Protein AF-A0A956SQV4-F1 (afdb_monomer_lite)

Secondary structure (DSSP, 8-state):
---SSSTTTGGG-------PPPHHHHHHHHHHHHHHHHHHHS--HHHHHHHHHHHHHHHHHHHTS--HHHHHHHHHHHHHHHHHHHHHHHHHHHHH-HHHHHHHHHHHHHHHHHHHHHHHHHHHHHHHHHHHHHHTTPPTT-PPP-GGGS---SS-EEEEEEETTEEEEEEE---SPPPPTT-SEEEEE-SSEEEEEEEEEETTEEEEEEEEEEE-TTSSS----HHHHHHHTTT-EEEE-PPSEEEEESSHHHHHHHHHHHEEEEPPPHHHHHHHHHHHHHHHHHHHHHHHHHHHHHTT--HHHHHHHHHHHHHHHHHTT---TTTHHHHHHHHHHHHHHHHHHHHHHHS-----HHHHHHHHHHHHHHHHHHHHHHHHHPPPTT---HHHHHHHHHHHHHHHHHHHHHHHGGG--GGGSS----HHHHHHHHHHHHHHHHHHT--TTGGGTTS-TTTGGGGHHHHHTTSS---TTHHHHHHHHHHHHHHHHHHHHHHHHHHHHHHHHHHHHHT-SS-HHHHHHHHHHHHHHHHHT--SHHHHHHHHHTSHHHHHT--EEEEEEETTEEEEEEESS-----HHHHHHHHHT--SS-EEEEEE-SSSEEEEEEEE-SSSEEEEEEE-----

Sequence (631 aa):
MPNYDAANQEFQGGTSPRERPSAATWLAIGGLALLVGEAAFQPTAVLLGAATAAAAGSAAWVWRGGSRLRSGLTLALGVLAVVLAASTWRTWQVGFDADGTSARGVRTAVAERNRILATAVAGARQVARNALDRTGDAAPGRGPDLTDLLASGDLEQGVVVLGGDTVVAVAGAQRTAPVDPATVAAVVTTPFVRTLILTERRGNRVAQVSLLLDAASSLPAPGPALAAVAGSWQRVGWDWNDATGIVSSATAEAAVAEVERAMVAVPPSREVLAHREALLAKWLAVAGLAVVAIVVLTGGAPPVVRAVALLMPVWVIDRAGLTPPVLGTLAMRALLVAAALLLLAVVLWRRPARRNPVGLAAAGILLAMAPALAALAASRLAPPADHDSIFTWFGWQAALALGTIAYLMLASAPLRGGAEATARGRWGWIAIALAIVVGALGIVAWQPGANGHGWPTWYIPLWLLPLGALLPTTSPAARPLGVMTTASVLAALTAWGASLDQRMTLATEDLARAGAPTDSVVSGALMTLGEAIRDEGATRLPALYATWHDSPLFEIGAPTQLAVWRDSTVIEWVALDSLSASWNDLTALVTEAPRTARIETLARGVGRHQVLVLPLAGDTTVTALVGPRTR

pLDDT: mean 81.45, std 11.24, range [40.5, 97.5]

Structure (mmCIF, N/CA/C/O backbone):
data_AF-A0A956SQV4-F1
#
_entry.id   AF-A0A956SQV4-F1
#
loop_
_atom_site.group_PDB
_atom_site.id
_atom_site.type_symbol
_atom_site.label_atom_id
_atom_site.label_alt_id
_atom_site.label_comp_id
_atom_site.label_asym_id
_atom_site.label_entity_id
_atom_site.label_seq_id
_atom_site.pdbx_PDB_ins_code
_atom_site.Cartn_x
_atom_site.Cartn_y
_atom_site.Cartn_z
_atom_site.occupancy
_atom_site.B_iso_or_equiv
_atom_site.auth_seq_id
_atom_site.auth_comp_id
_atom_site.auth_asym_id
_atom_site.auth_atom_id
_atom_site.pdbx_PDB_model_num
ATOM 1 N N . MET A 1 1 ? 2.503 37.527 -68.005 1.00 47.53 1 MET A N 1
ATOM 2 C CA . MET A 1 1 ? 3.137 36.352 -67.370 1.00 47.53 1 MET A CA 1
ATOM 3 C C . MET A 1 1 ? 3.802 36.817 -66.082 1.00 47.53 1 MET A C 1
ATOM 5 O O . MET A 1 1 ? 4.840 37.459 -66.178 1.00 47.53 1 MET A O 1
ATOM 9 N N . PRO A 1 2 ? 3.173 36.633 -64.908 1.00 48.69 2 PRO A N 1
ATOM 10 C CA . PRO A 1 2 ? 3.733 37.063 -63.633 1.00 48.69 2 PRO A CA 1
ATOM 11 C C . PRO A 1 2 ? 4.627 35.982 -63.004 1.00 48.69 2 PRO A C 1
ATOM 13 O O . PRO A 1 2 ? 4.391 34.786 -63.160 1.00 48.69 2 PRO A O 1
ATOM 16 N N . ASN A 1 3 ? 5.654 36.466 -62.310 1.00 50.47 3 ASN A N 1
ATOM 17 C CA . ASN A 1 3 ? 6.755 35.767 -61.651 1.00 50.47 3 ASN A CA 1
ATOM 18 C C . ASN A 1 3 ? 6.289 34.703 -60.635 1.00 50.47 3 ASN A C 1
ATOM 20 O O . ASN A 1 3 ? 5.715 35.051 -59.606 1.00 50.47 3 ASN A O 1
ATOM 24 N N . TYR A 1 4 ? 6.598 33.426 -60.888 1.00 48.72 4 TYR A N 1
ATOM 25 C CA . TYR A 1 4 ? 6.336 32.308 -59.964 1.00 48.72 4 TYR A CA 1
ATOM 26 C C . TYR A 1 4 ? 7.470 32.078 -58.942 1.00 48.72 4 TYR A C 1
ATOM 28 O O . TYR A 1 4 ? 7.308 31.296 -58.008 1.00 48.72 4 TYR A O 1
ATOM 36 N N . ASP A 1 5 ? 8.594 32.793 -59.064 1.00 51.88 5 ASP A N 1
ATOM 37 C CA . ASP A 1 5 ? 9.780 32.576 -58.221 1.00 51.88 5 ASP A CA 1
ATOM 38 C C . ASP A 1 5 ? 9.778 33.361 -56.897 1.00 51.88 5 ASP A C 1
ATOM 40 O O . ASP A 1 5 ? 10.553 33.052 -55.993 1.00 51.88 5 ASP A O 1
ATOM 44 N N . ALA A 1 6 ? 8.868 34.325 -56.716 1.00 48.91 6 ALA A N 1
ATOM 45 C CA . ALA A 1 6 ? 8.794 35.110 -55.478 1.00 48.91 6 ALA A CA 1
ATOM 46 C C . ALA A 1 6 ? 8.055 34.388 -54.329 1.00 48.91 6 ALA A C 1
ATOM 48 O O . ALA A 1 6 ? 8.333 34.651 -53.163 1.00 48.91 6 ALA A O 1
ATOM 49 N N . ALA A 1 7 ? 7.169 33.430 -54.628 1.00 48.38 7 ALA A N 1
ATOM 50 C CA . ALA A 1 7 ? 6.373 32.738 -53.605 1.00 48.38 7 ALA A CA 1
ATOM 51 C C . ALA A 1 7 ? 7.121 31.587 -52.897 1.00 48.38 7 ALA A C 1
ATOM 53 O O . ALA A 1 7 ? 6.710 31.153 -51.823 1.00 48.38 7 ALA A O 1
ATOM 54 N N . ASN A 1 8 ? 8.241 31.106 -53.454 1.00 46.66 8 ASN A N 1
ATOM 55 C CA . ASN A 1 8 ? 9.027 30.018 -52.854 1.00 46.66 8 ASN A CA 1
ATOM 56 C C . ASN A 1 8 ? 10.160 30.491 -51.929 1.00 46.66 8 ASN A C 1
ATOM 58 O O . ASN A 1 8 ? 10.717 29.671 -51.199 1.00 46.66 8 ASN A O 1
ATOM 62 N N . GLN A 1 9 ? 10.490 31.787 -51.905 1.00 46.38 9 GLN A N 1
ATOM 63 C CA . GLN A 1 9 ? 11.490 32.314 -50.966 1.00 46.38 9 GLN A CA 1
ATOM 64 C C . GLN A 1 9 ? 10.899 32.692 -49.599 1.00 46.38 9 GLN A C 1
ATOM 66 O O . GLN A 1 9 ? 11.615 32.653 -48.602 1.00 46.38 9 GLN A O 1
ATOM 71 N N . GLU A 1 10 ? 9.592 32.951 -49.502 1.00 41.50 10 GLU A N 1
ATOM 72 C CA . GLU A 1 10 ? 8.958 33.344 -48.234 1.00 41.50 10 GLU A CA 1
ATOM 73 C C . GLU A 1 10 ? 8.640 32.146 -47.312 1.00 41.50 10 GLU A C 1
ATOM 75 O O . GLU A 1 10 ? 8.562 32.294 -46.093 1.00 41.50 10 GLU A O 1
ATOM 80 N N . PHE A 1 11 ? 8.580 30.919 -47.851 1.00 44.59 11 PHE A N 1
ATOM 81 C CA . PHE A 1 11 ? 8.400 29.695 -47.050 1.00 44.59 11 PHE A CA 1
ATOM 82 C C . PHE A 1 11 ? 9.716 29.090 -46.520 1.00 44.59 11 PHE A C 1
ATOM 84 O O . PHE A 1 11 ? 9.691 28.137 -45.741 1.00 44.59 11 PHE A O 1
ATOM 91 N N . GLN A 1 12 ? 10.873 29.660 -46.884 1.00 42.62 12 GLN A N 1
ATOM 92 C CA . GLN A 1 12 ? 12.168 29.359 -46.251 1.00 42.62 12 GLN A CA 1
ATOM 93 C C . GLN A 1 12 ? 12.482 30.288 -45.063 1.00 42.62 12 GLN A C 1
ATOM 95 O O . GLN A 1 12 ? 13.614 30.324 -44.575 1.00 42.62 12 GLN A O 1
ATOM 100 N N . GLY A 1 13 ? 11.469 31.000 -44.554 1.00 40.75 13 GLY A N 1
ATOM 101 C CA . GLY A 1 13 ? 11.526 31.786 -43.328 1.00 40.75 13 GLY A CA 1
ATOM 102 C C . GLY A 1 13 ? 11.909 30.950 -42.102 1.00 40.75 13 GLY A C 1
ATOM 103 O O . GLY A 1 13 ? 11.064 30.423 -41.386 1.00 40.75 13 GLY A O 1
ATOM 104 N N . GLY A 1 14 ? 13.212 30.865 -41.844 1.00 43.19 14 GLY A N 1
ATOM 105 C CA . GLY A 1 14 ? 13.780 30.961 -40.505 1.00 43.19 14 GLY A CA 1
ATOM 106 C C . GLY A 1 14 ? 13.263 29.978 -39.456 1.00 43.19 14 GLY A C 1
ATOM 107 O O . GLY A 1 14 ? 12.883 30.399 -38.365 1.00 43.19 14 GLY A O 1
ATOM 108 N N . THR A 1 15 ? 13.392 28.666 -39.670 1.00 45.34 15 THR A N 1
ATOM 109 C CA . THR A 1 15 ? 13.685 27.806 -38.514 1.00 45.34 15 THR A CA 1
ATOM 110 C C . THR A 1 15 ? 15.143 28.038 -38.145 1.00 45.34 15 THR A C 1
ATOM 112 O O . THR A 1 15 ? 16.024 27.266 -38.526 1.00 45.34 15 THR A O 1
ATOM 115 N N . SER A 1 16 ? 15.404 29.139 -37.437 1.00 49.38 16 SER A N 1
ATOM 116 C CA . SER A 1 16 ? 16.656 29.335 -36.716 1.00 49.38 16 SER A CA 1
ATOM 117 C C . SER A 1 16 ? 16.994 28.017 -36.010 1.00 49.38 16 SER A C 1
ATOM 119 O O . SER A 1 16 ? 16.096 27.403 -35.415 1.00 49.38 16 SER A O 1
ATOM 121 N N . PRO A 1 17 ? 18.228 27.495 -36.163 1.00 51.94 17 PRO A N 1
ATOM 122 C CA . PRO A 1 17 ? 18.595 26.192 -35.633 1.00 51.94 17 PRO A CA 1
ATOM 123 C C . PRO A 1 17 ? 18.247 26.196 -34.152 1.00 51.94 17 PRO A C 1
ATOM 125 O O . PRO A 1 17 ? 18.861 26.928 -33.382 1.00 51.94 17 PRO A O 1
ATOM 128 N N . ARG A 1 18 ? 17.198 25.448 -33.773 1.00 56.38 18 ARG A N 1
ATOM 129 C CA . ARG A 1 18 ? 16.738 25.362 -32.384 1.00 56.38 18 ARG A CA 1
ATOM 130 C C . ARG A 1 18 ? 17.959 25.012 -31.556 1.00 56.38 18 ARG A C 1
ATOM 132 O O . ARG A 1 18 ? 18.444 23.884 -31.664 1.00 56.38 18 ARG A O 1
ATOM 139 N N . GLU A 1 19 ? 18.465 25.985 -30.799 1.00 64.81 19 GLU A N 1
ATOM 140 C CA . GLU A 1 19 ? 19.654 25.816 -29.978 1.00 64.81 19 GLU A CA 1
ATOM 141 C C . GLU A 1 19 ? 19.418 24.629 -29.058 1.00 64.81 19 GLU A C 1
ATOM 143 O O . GLU A 1 19 ? 18.657 24.692 -28.086 1.00 64.81 19 GLU A O 1
ATOM 148 N N . ARG A 1 20 ? 20.038 23.501 -29.398 1.00 66.00 20 ARG A N 1
ATOM 149 C CA . ARG A 1 20 ? 19.934 22.311 -28.575 1.00 66.00 20 ARG A CA 1
ATOM 150 C C . ARG A 1 20 ? 20.641 22.622 -27.253 1.00 66.00 20 ARG A C 1
ATOM 152 O O . ARG A 1 20 ? 21.728 23.200 -27.276 1.00 66.00 20 ARG A O 1
ATOM 159 N N . PRO A 1 21 ? 20.046 22.287 -26.098 1.00 72.44 21 PRO A N 1
ATOM 160 C CA . PRO A 1 21 ? 20.741 22.400 -24.822 1.00 72.44 21 PRO A CA 1
ATOM 161 C C . PRO A 1 21 ? 22.079 21.652 -24.889 1.00 72.44 21 PRO A C 1
ATOM 163 O O . PRO A 1 21 ? 22.151 20.545 -25.431 1.00 72.44 21 PRO A O 1
ATOM 166 N N . SER A 1 22 ? 23.134 22.287 -24.377 1.00 83.75 22 SER A N 1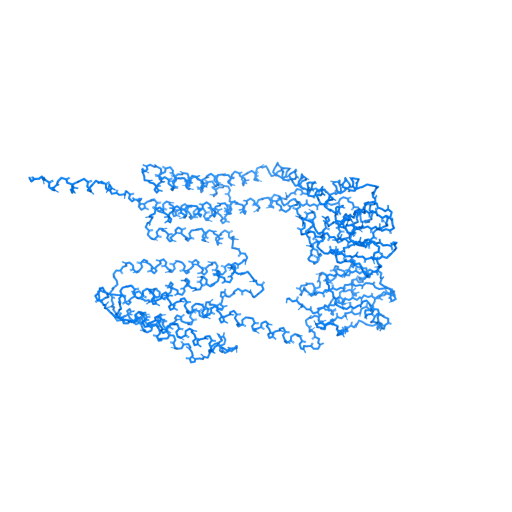
ATOM 167 C CA . SER A 1 22 ? 24.496 21.751 -24.397 1.00 83.75 22 SER A CA 1
ATOM 168 C C . SER A 1 22 ? 24.595 20.477 -23.552 1.00 83.75 22 SER A C 1
ATOM 170 O O . SER A 1 22 ? 23.818 20.281 -22.617 1.00 83.75 22 SER A O 1
ATOM 172 N N . ALA A 1 23 ? 25.577 19.614 -23.831 1.00 82.56 23 ALA A N 1
ATOM 173 C CA . ALA A 1 23 ? 25.830 18.411 -23.028 1.00 82.56 23 ALA A CA 1
ATOM 174 C C . ALA A 1 23 ? 26.027 18.732 -21.531 1.00 82.56 23 ALA A C 1
ATOM 176 O O . ALA A 1 23 ? 25.552 17.988 -20.675 1.00 82.56 23 ALA A O 1
ATOM 177 N N . ALA A 1 24 ? 26.626 19.890 -21.225 1.00 84.38 24 ALA A N 1
ATOM 178 C CA . ALA A 1 24 ? 26.771 20.405 -19.865 1.00 84.38 24 ALA A CA 1
ATOM 179 C C . ALA A 1 24 ? 25.423 20.569 -19.134 1.00 84.38 24 ALA A C 1
ATOM 181 O O . ALA A 1 24 ? 25.352 20.322 -17.936 1.00 84.38 24 ALA A O 1
ATOM 182 N N . THR A 1 25 ? 24.339 20.893 -19.855 1.00 84.88 25 THR A N 1
ATOM 183 C CA . THR A 1 25 ? 22.989 21.036 -19.272 1.00 84.88 25 THR A CA 1
ATOM 184 C C . THR A 1 25 ? 22.490 19.723 -18.716 1.00 84.88 25 THR A C 1
ATOM 186 O O . THR A 1 25 ? 21.976 19.649 -17.604 1.00 84.88 25 THR A O 1
ATOM 189 N N . TRP A 1 26 ? 22.662 18.666 -19.499 1.00 84.81 26 TRP A N 1
ATOM 190 C CA . TRP A 1 26 ? 22.183 17.346 -19.135 1.00 84.81 26 TRP A CA 1
ATOM 191 C C . TRP A 1 26 ? 23.041 16.708 -18.047 1.00 84.81 26 TRP A C 1
ATOM 193 O O . TRP A 1 26 ? 22.497 16.025 -17.185 1.00 84.81 26 TRP A O 1
ATOM 203 N N . LEU A 1 27 ? 24.348 16.990 -18.031 1.00 85.56 27 LEU A N 1
ATOM 204 C CA . LEU A 1 27 ? 25.232 16.597 -16.933 1.00 85.56 27 LEU A CA 1
ATOM 205 C C . LEU A 1 27 ? 24.859 17.297 -15.622 1.00 85.56 27 LEU A C 1
ATOM 207 O O . LEU A 1 27 ? 24.793 16.633 -14.593 1.00 85.56 27 LEU A O 1
ATOM 211 N N . ALA A 1 28 ? 24.549 18.597 -15.659 1.00 86.06 28 ALA A N 1
ATOM 212 C CA . ALA A 1 28 ? 24.099 19.335 -14.479 1.00 86.06 28 ALA A CA 1
ATOM 213 C C . ALA A 1 28 ? 22.775 18.778 -13.925 1.00 86.06 28 ALA A C 1
ATOM 215 O O . ALA A 1 28 ? 22.668 18.531 -12.727 1.00 86.06 28 ALA A O 1
ATOM 216 N N . ILE A 1 29 ? 21.795 18.497 -14.794 1.00 84.62 29 ILE A N 1
ATOM 217 C CA . ILE A 1 29 ? 20.515 17.887 -14.393 1.00 84.62 29 ILE A CA 1
ATOM 218 C C . ILE A 1 29 ? 20.726 16.476 -13.819 1.00 84.62 29 ILE A C 1
ATOM 220 O O . ILE A 1 29 ? 20.120 16.131 -12.807 1.00 84.62 29 ILE A O 1
ATOM 224 N N . GLY A 1 30 ? 21.601 15.668 -14.428 1.00 83.56 30 GLY A N 1
ATOM 225 C CA . GLY A 1 30 ? 21.951 14.341 -13.918 1.00 83.56 30 GLY A CA 1
ATOM 226 C C . GLY A 1 30 ? 22.620 14.397 -12.541 1.00 83.56 30 GLY A C 1
ATOM 227 O O . GLY A 1 30 ? 22.208 13.680 -11.633 1.00 83.56 30 GLY A O 1
ATOM 228 N N . GLY A 1 31 ? 23.597 15.292 -12.362 1.00 87.12 31 GLY A N 1
ATOM 229 C CA . GLY A 1 31 ? 24.268 15.519 -11.080 1.00 87.12 31 GLY A CA 1
ATOM 230 C C . GLY A 1 31 ? 23.318 16.025 -9.993 1.00 87.12 31 GLY A C 1
ATOM 231 O O . GLY A 1 31 ? 23.354 15.528 -8.870 1.00 87.12 31 GLY A O 1
ATOM 232 N N . LEU A 1 32 ? 22.408 16.943 -10.339 1.00 88.88 32 LEU A N 1
ATOM 233 C CA . LEU A 1 32 ? 21.358 17.404 -9.431 1.00 88.88 32 LEU A CA 1
ATOM 234 C C . LEU A 1 32 ? 20.476 16.245 -8.972 1.00 88.88 32 LEU A C 1
ATOM 236 O O . LEU A 1 32 ? 20.200 16.117 -7.787 1.00 88.88 32 LEU A O 1
ATOM 240 N N . ALA A 1 33 ? 20.035 15.392 -9.890 1.00 84.00 33 ALA A N 1
ATOM 241 C CA . ALA A 1 33 ? 19.131 14.310 -9.543 1.00 84.00 33 ALA A CA 1
ATOM 242 C C . ALA A 1 33 ? 19.820 13.203 -8.710 1.00 84.00 33 ALA A C 1
ATOM 244 O O . ALA A 1 33 ? 19.172 12.621 -7.842 1.00 84.00 33 ALA A O 1
ATOM 245 N N . LEU A 1 34 ? 21.135 12.985 -8.868 1.00 87.69 34 LEU A N 1
ATOM 246 C CA . LEU A 1 34 ? 21.931 12.171 -7.934 1.00 87.69 34 LEU A CA 1
ATOM 247 C C . LEU A 1 34 ? 21.986 12.796 -6.533 1.00 87.69 34 LEU A C 1
ATOM 249 O O . LEU A 1 34 ? 21.749 12.105 -5.545 1.00 87.69 34 LEU A O 1
ATOM 253 N N . LEU A 1 35 ? 22.245 14.105 -6.450 1.00 89.38 35 LEU A N 1
ATOM 254 C CA . LEU A 1 35 ? 22.294 14.834 -5.181 1.00 89.38 35 LEU A CA 1
ATOM 255 C C . LEU A 1 35 ? 20.933 14.840 -4.470 1.00 89.38 35 LEU A C 1
ATOM 257 O O . LEU A 1 35 ? 20.874 14.644 -3.262 1.00 89.38 35 LEU A O 1
ATOM 261 N N . VAL A 1 36 ? 19.837 15.005 -5.216 1.00 86.50 36 VAL A N 1
ATOM 262 C CA . VAL A 1 36 ? 18.468 14.902 -4.688 1.00 86.50 36 VAL A CA 1
ATOM 263 C C . VAL A 1 36 ? 18.175 13.484 -4.201 1.00 86.50 36 VAL A C 1
ATOM 265 O O . VAL A 1 36 ? 17.556 13.328 -3.154 1.00 86.50 36 VAL A O 1
ATOM 268 N N . GLY A 1 37 ? 18.637 12.451 -4.909 1.00 84.31 37 GLY A N 1
ATOM 269 C CA . GLY A 1 37 ? 18.484 11.068 -4.456 1.00 84.31 37 GLY A CA 1
ATOM 270 C C . GLY A 1 37 ? 19.246 10.763 -3.171 1.00 84.31 37 GLY A C 1
ATOM 271 O O . GLY A 1 37 ? 18.704 10.101 -2.290 1.00 84.31 37 GLY A O 1
ATOM 272 N N . GLU A 1 38 ? 20.459 11.293 -3.020 1.00 88.69 38 GLU A N 1
ATOM 273 C CA . GLU A 1 38 ? 21.221 11.138 -1.779 1.00 88.69 38 GLU A CA 1
ATOM 274 C C . GLU A 1 38 ? 20.615 11.964 -0.634 1.00 88.69 38 GLU A C 1
ATOM 276 O O . GLU A 1 38 ? 20.498 11.472 0.486 1.00 88.69 38 GLU A O 1
ATOM 281 N N . ALA A 1 39 ? 20.110 13.169 -0.918 1.00 86.19 39 ALA A N 1
ATOM 282 C CA . ALA A 1 39 ? 19.353 13.959 0.051 1.00 86.19 39 ALA A CA 1
ATOM 283 C C . ALA A 1 39 ? 18.024 13.289 0.449 1.00 86.19 39 ALA A C 1
ATOM 285 O O . ALA A 1 39 ? 17.572 13.444 1.578 1.00 86.19 39 ALA A O 1
ATOM 286 N N . ALA A 1 40 ? 17.400 12.514 -0.440 1.00 84.00 40 ALA A N 1
ATOM 287 C CA . ALA A 1 40 ? 16.229 11.710 -0.106 1.00 84.00 40 ALA A CA 1
ATOM 288 C C . ALA A 1 40 ? 16.606 10.455 0.704 1.00 84.00 40 ALA A C 1
ATOM 290 O O . ALA A 1 40 ? 15.852 10.042 1.580 1.00 84.00 40 ALA A O 1
ATOM 291 N N . PHE A 1 41 ? 17.772 9.850 0.469 1.00 84.69 41 PHE A N 1
ATOM 292 C CA . PHE A 1 41 ? 18.270 8.750 1.301 1.00 84.69 41 PHE A CA 1
ATOM 293 C C . PHE A 1 41 ? 18.554 9.216 2.734 1.00 84.69 41 PHE A C 1
ATOM 295 O O . PHE A 1 41 ? 18.096 8.594 3.694 1.00 84.69 41 PHE A O 1
ATOM 302 N N . GLN A 1 42 ? 19.253 10.346 2.864 1.00 86.50 42 GLN A N 1
ATOM 303 C CA . GLN A 1 42 ? 19.625 10.972 4.129 1.00 86.50 42 GLN A CA 1
ATOM 304 C C . GLN A 1 42 ? 19.113 12.419 4.167 1.00 86.50 42 GLN A C 1
ATOM 306 O O . GLN A 1 42 ? 19.861 13.342 3.830 1.00 86.50 42 GLN A O 1
ATOM 311 N N . PRO A 1 43 ? 17.854 12.648 4.590 1.00 83.00 43 PRO A N 1
ATOM 312 C CA . PRO A 1 43 ? 17.239 13.975 4.620 1.00 83.00 43 PRO A CA 1
ATOM 313 C C . PRO A 1 43 ? 17.783 14.812 5.779 1.00 83.00 43 PRO A C 1
ATOM 315 O O . PRO A 1 43 ? 17.094 15.131 6.742 1.00 83.00 43 PRO A O 1
ATOM 318 N N . THR A 1 44 ? 19.061 15.163 5.687 1.00 86.38 44 THR A N 1
ATOM 319 C CA . THR A 1 44 ? 19.712 16.128 6.565 1.00 86.38 44 THR A CA 1
ATOM 320 C C . THR A 1 44 ? 19.525 17.526 5.991 1.00 86.38 44 THR A C 1
ATOM 322 O O . THR A 1 44 ? 19.503 17.718 4.772 1.00 86.38 44 THR A O 1
ATOM 325 N N . ALA A 1 45 ? 19.441 18.534 6.862 1.00 86.56 45 ALA A N 1
ATOM 326 C CA . ALA A 1 45 ? 19.343 19.926 6.423 1.00 86.56 45 ALA A CA 1
ATOM 327 C C . ALA A 1 45 ? 20.525 20.336 5.519 1.00 86.56 45 ALA A C 1
ATOM 329 O O . ALA A 1 45 ? 20.352 21.124 4.595 1.00 86.56 45 ALA A O 1
ATOM 330 N N . VAL A 1 46 ? 21.711 19.753 5.735 1.00 90.25 46 VAL A N 1
ATOM 331 C CA . VAL A 1 46 ? 22.906 20.011 4.917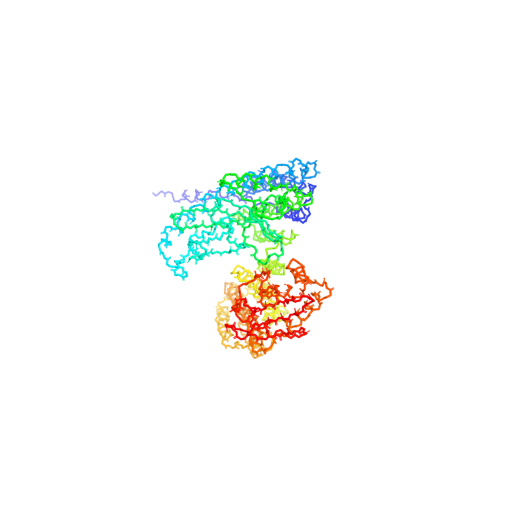 1.00 90.25 46 VAL A CA 1
ATOM 332 C C . VAL A 1 46 ? 22.731 19.479 3.494 1.00 90.25 46 VAL A C 1
ATOM 334 O O . VAL A 1 46 ? 22.929 20.227 2.539 1.00 90.25 46 VAL A O 1
ATOM 337 N N . LEU A 1 47 ? 22.324 18.214 3.333 1.00 88.94 47 LEU A N 1
ATOM 338 C CA . LEU A 1 47 ? 22.140 17.614 2.008 1.00 88.94 47 LEU A CA 1
ATOM 339 C C . LEU A 1 47 ? 20.957 18.234 1.256 1.00 88.94 47 LEU A C 1
ATOM 341 O O . LEU A 1 47 ? 21.082 18.534 0.068 1.00 88.94 47 LEU A O 1
ATOM 345 N N . LEU A 1 48 ? 19.837 18.495 1.938 1.00 88.62 48 LEU A N 1
ATOM 346 C CA . LEU A 1 48 ? 18.688 19.184 1.340 1.00 88.62 48 LEU A CA 1
ATOM 347 C C . LEU A 1 48 ? 19.039 20.630 0.948 1.00 88.62 48 LEU A C 1
ATOM 349 O O . LEU A 1 48 ? 18.650 21.089 -0.129 1.00 88.62 48 LEU A O 1
ATOM 353 N N . GLY A 1 49 ? 19.840 21.326 1.761 1.00 89.62 49 GLY A N 1
ATOM 354 C CA . GLY A 1 49 ? 20.358 22.659 1.450 1.00 89.62 49 GLY A CA 1
ATOM 355 C C . GLY A 1 49 ? 21.295 22.657 0.239 1.00 89.62 49 GLY A C 1
ATOM 356 O O . GLY A 1 49 ? 21.144 23.485 -0.661 1.00 89.62 49 GLY A O 1
ATOM 357 N N . ALA A 1 50 ? 22.204 21.681 0.153 1.00 92.19 50 ALA A N 1
ATOM 358 C CA . ALA A 1 50 ? 23.073 21.498 -1.009 1.00 92.19 50 ALA A CA 1
ATOM 359 C C . ALA A 1 50 ? 22.265 21.204 -2.285 1.00 92.19 50 ALA A C 1
ATOM 361 O O . ALA A 1 50 ? 22.511 21.813 -3.328 1.00 92.19 50 ALA A O 1
ATOM 362 N N . ALA A 1 51 ? 21.258 20.328 -2.201 1.00 90.31 51 ALA A N 1
ATOM 363 C CA . ALA A 1 51 ? 20.359 20.018 -3.311 1.00 90.31 51 ALA A CA 1
ATOM 364 C C . ALA A 1 51 ? 19.545 21.245 -3.756 1.00 90.31 51 ALA A C 1
ATOM 366 O O . ALA A 1 51 ? 19.397 21.490 -4.954 1.00 90.31 51 ALA A O 1
ATOM 367 N N . THR A 1 52 ? 19.085 22.062 -2.804 1.00 92.81 52 THR A N 1
ATOM 368 C CA . THR A 1 52 ? 18.403 23.339 -3.065 1.00 92.81 52 THR A CA 1
ATOM 369 C C . THR A 1 52 ? 19.305 24.303 -3.837 1.00 92.81 52 THR A C 1
ATOM 371 O O . THR A 1 52 ? 18.902 24.831 -4.875 1.00 92.81 52 THR A O 1
ATOM 374 N N . ALA A 1 53 ? 20.541 24.506 -3.368 1.00 93.12 53 ALA A N 1
ATOM 375 C CA . ALA A 1 53 ? 21.507 25.390 -4.016 1.00 93.12 53 ALA A CA 1
ATOM 376 C C . ALA A 1 53 ? 21.858 24.906 -5.433 1.00 93.12 53 ALA A C 1
ATOM 378 O O . ALA A 1 53 ? 21.898 25.705 -6.371 1.00 93.12 53 ALA A O 1
ATOM 379 N N . ALA A 1 54 ? 22.037 23.595 -5.616 1.00 91.81 54 ALA A N 1
ATOM 380 C CA . ALA A 1 54 ? 22.281 22.996 -6.923 1.00 91.81 54 ALA A CA 1
ATOM 381 C C . ALA A 1 54 ? 21.080 23.156 -7.875 1.00 91.81 54 ALA A C 1
ATOM 383 O O . ALA A 1 54 ? 21.273 23.458 -9.058 1.00 91.81 54 ALA A O 1
ATOM 384 N N . ALA A 1 55 ? 19.846 23.004 -7.380 1.00 91.00 55 ALA A N 1
ATOM 385 C CA . ALA A 1 55 ? 18.627 23.201 -8.166 1.00 91.00 55 ALA A CA 1
ATOM 386 C C . ALA A 1 55 ? 18.475 24.663 -8.609 1.00 91.00 55 ALA A C 1
ATOM 388 O O . ALA A 1 55 ? 18.264 24.927 -9.794 1.00 91.00 55 ALA A O 1
ATOM 389 N N . ALA A 1 56 ? 18.664 25.612 -7.688 1.00 92.06 56 ALA A N 1
ATOM 390 C CA . ALA A 1 56 ? 18.612 27.044 -7.976 1.00 92.06 56 ALA A CA 1
ATOM 391 C C . ALA A 1 56 ? 19.721 27.476 -8.952 1.00 92.06 56 ALA A C 1
ATOM 393 O O . ALA A 1 56 ? 19.451 28.176 -9.929 1.00 92.06 56 ALA A O 1
ATOM 394 N N . GLY A 1 57 ? 20.953 27.000 -8.743 1.00 92.31 57 GLY A N 1
ATOM 395 C CA . GLY A 1 57 ? 22.077 27.247 -9.648 1.00 92.31 57 GLY A CA 1
ATOM 396 C C . GLY A 1 57 ? 21.825 26.694 -11.052 1.00 92.31 57 GLY A C 1
ATOM 397 O O . GLY A 1 57 ? 22.068 27.382 -12.044 1.00 92.31 57 GLY A O 1
ATOM 398 N N . SER A 1 58 ? 21.250 25.491 -11.147 1.00 90.12 58 SER A N 1
ATOM 399 C CA . SER A 1 58 ? 20.855 24.884 -12.425 1.00 90.12 58 SER A CA 1
ATOM 400 C C . SER A 1 58 ? 19.738 25.676 -13.109 1.00 90.12 58 SER A C 1
ATOM 402 O O . SER A 1 58 ? 19.820 25.926 -14.310 1.00 90.12 58 SER A O 1
ATOM 404 N N . ALA A 1 59 ? 18.725 26.132 -12.363 1.00 90.75 59 ALA A N 1
ATOM 405 C CA . ALA A 1 59 ? 17.645 26.964 -12.893 1.00 90.75 59 ALA A CA 1
ATOM 406 C C . ALA A 1 59 ? 18.178 28.288 -13.468 1.00 90.75 59 ALA A C 1
ATOM 408 O O . ALA A 1 59 ? 17.841 28.642 -14.601 1.00 90.75 59 ALA A O 1
ATOM 409 N N . ALA A 1 60 ? 19.056 28.975 -12.728 1.00 91.00 60 ALA A N 1
ATOM 410 C CA . ALA A 1 60 ? 19.689 30.225 -13.150 1.00 91.00 60 ALA A CA 1
ATOM 411 C C . ALA A 1 60 ? 20.592 30.037 -14.379 1.00 91.00 60 ALA A C 1
ATOM 413 O O . ALA A 1 60 ? 20.617 30.879 -15.278 1.00 91.00 60 ALA A O 1
ATOM 414 N N . TRP A 1 61 ? 21.311 28.916 -14.448 1.00 88.88 61 TRP A N 1
ATOM 415 C CA . TRP A 1 61 ? 22.164 28.587 -15.585 1.00 88.88 61 TRP A CA 1
ATOM 416 C C . TRP A 1 61 ? 21.345 28.262 -16.848 1.00 88.88 61 TRP A C 1
ATOM 418 O O . TRP A 1 61 ? 21.669 28.761 -17.926 1.00 88.88 61 TRP A O 1
ATOM 428 N N . VAL A 1 62 ? 20.238 27.517 -16.719 1.00 87.19 62 VAL A N 1
ATOM 429 C CA . VAL A 1 62 ? 19.314 27.207 -17.830 1.00 87.19 62 VAL A CA 1
ATOM 430 C C . VAL A 1 62 ? 18.546 28.447 -18.311 1.00 87.19 62 VAL A C 1
ATOM 432 O O . VAL A 1 62 ? 18.289 28.577 -19.511 1.00 87.19 62 VAL A O 1
ATOM 435 N N . TRP A 1 63 ? 18.221 29.377 -17.405 1.00 88.38 63 TRP A N 1
ATOM 436 C CA . TRP A 1 63 ? 17.447 30.592 -17.699 1.00 88.38 63 TRP A CA 1
ATOM 437 C C . TRP A 1 63 ? 18.111 31.516 -18.726 1.00 88.38 63 TRP A C 1
ATOM 439 O O . TRP A 1 63 ? 17.418 32.201 -19.474 1.00 88.38 63 TRP A O 1
ATOM 449 N N . ARG A 1 64 ? 19.446 31.488 -18.840 1.00 84.94 64 ARG A N 1
ATOM 450 C CA . ARG A 1 64 ? 20.213 32.343 -19.768 1.00 84.94 64 ARG A CA 1
ATOM 451 C C . ARG A 1 64 ? 19.927 32.094 -21.258 1.00 84.94 64 ARG A C 1
ATOM 453 O O . ARG A 1 64 ? 20.522 32.749 -22.104 1.00 84.94 64 ARG A O 1
ATOM 460 N N . GLY A 1 65 ? 19.040 31.160 -21.606 1.00 72.44 65 GLY A N 1
ATOM 461 C CA . GLY A 1 65 ? 18.737 30.792 -22.984 1.00 72.44 65 GLY A CA 1
ATOM 462 C C . GLY A 1 65 ? 17.258 30.903 -23.371 1.00 72.44 65 GLY A C 1
ATOM 463 O O . GLY A 1 65 ? 16.405 30.286 -22.744 1.00 72.44 65 GLY A O 1
ATOM 464 N N . GLY A 1 66 ? 16.959 31.578 -24.485 1.00 74.12 66 GLY A N 1
ATOM 465 C CA . GLY A 1 66 ? 15.596 31.941 -24.917 1.00 74.12 66 GLY A CA 1
ATOM 466 C C . GLY A 1 66 ? 14.718 30.850 -25.559 1.00 74.12 66 GLY A C 1
ATOM 467 O O . GLY A 1 66 ? 13.867 31.172 -26.382 1.00 74.12 66 GLY A O 1
ATOM 468 N N . SER A 1 67 ? 14.893 29.561 -25.243 1.00 82.12 67 SER A N 1
ATOM 469 C CA . SER A 1 67 ? 14.056 28.491 -25.833 1.00 82.12 67 SER A CA 1
ATOM 470 C C . SER A 1 67 ? 12.902 28.068 -24.911 1.00 82.12 67 SER A C 1
ATOM 472 O O . SER A 1 67 ? 13.085 28.001 -23.698 1.00 82.12 67 SER A O 1
ATOM 474 N N . ARG A 1 68 ? 11.742 27.679 -25.472 1.00 81.06 68 ARG A N 1
ATOM 475 C CA . ARG A 1 68 ? 10.572 27.201 -24.692 1.00 81.06 68 ARG A CA 1
ATOM 476 C C . ARG A 1 68 ? 10.897 26.029 -23.752 1.00 81.06 68 ARG A C 1
ATOM 478 O O . ARG A 1 68 ? 10.405 25.998 -22.629 1.00 81.06 68 ARG A O 1
ATOM 485 N N . LEU A 1 69 ? 11.746 25.088 -24.187 1.00 80.81 69 LEU A N 1
ATOM 486 C CA . LEU A 1 69 ? 12.225 23.981 -23.345 1.00 80.81 69 LEU A CA 1
ATOM 487 C C . LEU A 1 69 ? 13.029 24.504 -22.145 1.00 80.81 69 LEU A C 1
ATOM 489 O O . LEU A 1 69 ? 12.843 24.016 -21.034 1.00 80.81 69 LEU A O 1
ATOM 493 N N . ARG A 1 70 ? 13.906 25.495 -22.358 1.00 84.75 70 ARG A N 1
ATOM 494 C CA . ARG A 1 70 ? 14.693 26.111 -21.278 1.00 84.75 70 ARG A CA 1
ATOM 495 C C . ARG A 1 70 ? 13.777 26.827 -20.284 1.00 84.75 70 ARG A C 1
ATOM 497 O O . ARG A 1 70 ? 13.927 26.590 -19.097 1.00 84.75 70 ARG A O 1
ATOM 504 N N . SER A 1 71 ? 12.769 27.576 -20.740 1.00 86.00 71 SER A N 1
ATOM 505 C CA . SER A 1 71 ? 11.786 28.211 -19.846 1.00 86.00 71 SER A CA 1
ATOM 506 C C . SER A 1 71 ? 11.021 27.195 -18.989 1.00 86.00 71 SER A C 1
ATOM 508 O O . SER A 1 71 ? 10.896 27.386 -17.781 1.00 86.00 71 SER A O 1
ATOM 510 N N . GLY A 1 72 ? 10.561 26.089 -19.589 1.00 87.25 72 GLY A N 1
ATOM 511 C CA . GLY A 1 72 ? 9.906 25.005 -18.850 1.00 87.25 72 GLY A CA 1
ATOM 512 C C . GLY A 1 72 ? 10.833 24.345 -17.826 1.00 87.25 72 GLY A C 1
ATOM 513 O O . GLY A 1 72 ? 10.430 24.111 -16.689 1.00 87.25 72 GLY A O 1
ATOM 514 N N . LEU A 1 73 ? 12.091 24.084 -18.201 1.00 87.69 73 LEU A N 1
ATOM 515 C CA . LEU A 1 73 ? 13.097 23.512 -17.301 1.00 87.69 73 LEU A CA 1
ATOM 516 C C . LEU A 1 73 ? 13.456 24.462 -16.158 1.00 87.69 73 LEU A C 1
ATOM 518 O O . LEU A 1 73 ? 13.558 24.014 -15.022 1.00 87.69 73 LEU A O 1
ATOM 522 N N . THR A 1 74 ? 13.612 25.759 -16.428 1.00 90.56 74 THR A N 1
ATOM 523 C CA . THR A 1 74 ? 13.850 26.774 -15.395 1.00 90.56 74 THR A CA 1
ATOM 524 C C . THR A 1 74 ? 12.709 26.797 -14.385 1.00 90.56 74 THR A C 1
ATOM 526 O O . THR A 1 74 ? 12.975 26.813 -13.187 1.00 90.56 74 THR A O 1
ATOM 529 N N . LEU A 1 75 ? 11.453 26.737 -14.842 1.00 91.31 75 LEU A N 1
ATOM 530 C CA . LEU A 1 75 ? 10.297 26.703 -13.948 1.00 91.31 75 LEU A CA 1
ATOM 531 C C . LEU A 1 75 ? 10.263 25.411 -13.121 1.00 91.31 75 LEU A C 1
ATOM 533 O O . LEU A 1 75 ? 10.114 25.479 -11.906 1.00 91.31 75 LEU A O 1
ATOM 537 N N . ALA A 1 76 ? 10.476 24.247 -13.742 1.00 88.94 76 ALA A N 1
ATOM 538 C CA . ALA A 1 76 ? 10.505 22.966 -13.032 1.00 88.94 76 ALA A CA 1
ATOM 539 C C . ALA A 1 76 ? 11.632 22.892 -11.986 1.00 88.94 76 ALA A C 1
ATOM 541 O O . ALA A 1 76 ? 11.403 22.463 -10.857 1.00 88.94 76 ALA A O 1
ATOM 542 N N . LEU A 1 77 ? 12.837 23.352 -12.336 1.00 91.56 77 LEU A N 1
ATOM 543 C CA . LEU A 1 77 ? 13.979 23.414 -11.419 1.00 91.56 77 LEU A CA 1
ATOM 544 C C . LEU A 1 77 ? 13.771 24.456 -10.312 1.00 91.56 77 LEU A C 1
ATOM 546 O O . LEU A 1 77 ? 14.170 24.218 -9.176 1.00 91.56 77 LEU A O 1
ATOM 550 N N . GLY A 1 78 ? 13.118 25.580 -10.619 1.00 91.62 78 GLY A N 1
ATOM 551 C CA . GLY A 1 78 ? 12.735 26.591 -9.635 1.00 91.62 78 GLY A CA 1
ATOM 552 C C . GLY A 1 78 ? 11.723 26.057 -8.621 1.00 91.62 78 GLY A C 1
ATOM 553 O O . GLY A 1 78 ? 11.926 26.209 -7.420 1.00 91.62 78 GLY A O 1
ATOM 554 N N . VAL A 1 79 ? 10.682 25.356 -9.085 1.00 90.69 79 VAL A N 1
ATOM 555 C CA . VAL A 1 79 ? 9.714 24.674 -8.208 1.00 90.69 79 VAL A CA 1
ATOM 556 C C . VAL A 1 79 ? 10.418 23.633 -7.338 1.00 90.69 79 VAL A C 1
ATOM 558 O O . VAL A 1 79 ? 10.220 23.629 -6.125 1.00 90.69 79 VAL A O 1
ATOM 561 N N . LEU A 1 80 ? 11.289 22.802 -7.922 1.00 90.94 80 LEU A N 1
ATOM 562 C CA . LEU A 1 80 ? 12.088 21.833 -7.168 1.00 90.94 80 LEU A CA 1
ATOM 563 C C . LEU A 1 80 ? 12.946 22.523 -6.091 1.00 90.94 80 LEU A C 1
ATOM 565 O O . LEU A 1 80 ? 12.968 22.062 -4.954 1.00 90.94 80 LEU A O 1
ATOM 569 N N . ALA A 1 81 ? 13.600 23.644 -6.411 1.00 91.75 81 ALA A N 1
ATOM 570 C CA . ALA A 1 81 ? 14.394 24.406 -5.448 1.00 91.75 81 ALA A CA 1
ATOM 571 C C . ALA A 1 81 ? 13.538 24.950 -4.292 1.00 91.75 81 ALA A C 1
ATOM 573 O O . ALA A 1 81 ? 13.924 24.807 -3.137 1.00 91.75 81 ALA A O 1
ATOM 574 N N . VAL A 1 82 ? 12.359 25.515 -4.571 1.00 91.81 82 VAL A N 1
ATOM 575 C CA . VAL A 1 82 ? 11.436 26.014 -3.532 1.00 91.81 82 VAL A CA 1
ATOM 576 C C . VAL A 1 82 ? 10.964 24.880 -2.621 1.00 91.81 82 VAL A C 1
ATOM 578 O O . VAL A 1 82 ? 10.951 25.025 -1.399 1.00 91.81 82 VAL A O 1
ATOM 581 N N . VAL A 1 83 ? 10.619 23.733 -3.202 1.00 89.38 83 VAL A N 1
ATOM 582 C CA . VAL A 1 83 ? 10.167 22.550 -2.461 1.00 89.38 83 VAL A CA 1
ATOM 583 C C . VAL A 1 83 ? 11.277 21.991 -1.559 1.00 89.38 83 VAL A C 1
ATOM 585 O O . VAL A 1 83 ? 11.032 21.688 -0.387 1.00 89.38 83 VAL A O 1
ATOM 588 N N . LEU A 1 84 ? 12.511 21.896 -2.065 1.00 89.12 84 LEU A N 1
ATOM 589 C CA . LEU A 1 84 ? 13.668 21.463 -1.276 1.00 89.12 84 LEU A CA 1
ATOM 590 C C . LEU A 1 84 ? 14.041 22.491 -0.200 1.00 89.12 84 LEU A C 1
ATOM 592 O O . LEU A 1 84 ? 14.355 22.093 0.921 1.00 89.12 84 LEU A O 1
ATOM 596 N N . ALA A 1 85 ? 13.926 23.793 -0.478 1.00 90.31 85 ALA A N 1
ATOM 597 C CA . ALA A 1 85 ? 14.154 24.853 0.503 1.00 90.31 85 ALA A CA 1
ATOM 598 C C . ALA A 1 85 ? 13.147 24.768 1.658 1.00 90.31 85 ALA A C 1
ATOM 600 O O . ALA A 1 85 ? 13.539 24.790 2.825 1.00 90.31 85 ALA A O 1
ATOM 601 N N . ALA A 1 86 ? 11.858 24.592 1.345 1.00 89.44 86 ALA A N 1
ATOM 602 C CA . ALA A 1 86 ? 10.813 24.401 2.347 1.00 89.44 86 ALA A CA 1
ATOM 603 C C . ALA A 1 86 ? 11.066 23.143 3.194 1.00 89.44 86 ALA A C 1
ATOM 605 O O . ALA A 1 86 ? 10.931 23.182 4.416 1.00 89.44 86 ALA A O 1
ATOM 606 N N . SER A 1 87 ? 11.497 22.046 2.565 1.00 88.31 87 SER A N 1
ATOM 607 C CA . SER A 1 87 ? 11.854 20.798 3.259 1.00 88.31 87 SER A CA 1
ATOM 608 C C . SER A 1 87 ? 13.087 20.968 4.158 1.00 88.31 87 SER A C 1
ATOM 610 O O . SER A 1 87 ? 13.099 20.502 5.299 1.00 88.31 87 SER A O 1
ATOM 612 N N . THR A 1 88 ? 14.103 21.691 3.678 1.00 89.69 88 THR A N 1
ATOM 613 C CA . THR A 1 88 ? 15.311 22.044 4.441 1.00 89.69 88 THR A CA 1
ATOM 614 C C . THR A 1 88 ? 14.943 22.850 5.679 1.00 89.69 88 THR A C 1
ATOM 616 O O . THR A 1 88 ? 15.355 22.507 6.784 1.00 89.69 88 THR A O 1
ATOM 619 N N . TRP A 1 89 ? 14.115 23.883 5.503 1.00 88.38 89 TRP A N 1
ATOM 620 C CA . TRP A 1 89 ? 13.643 24.740 6.583 1.00 88.38 89 TRP A CA 1
ATOM 621 C C . TRP A 1 89 ? 12.848 23.959 7.630 1.00 88.38 89 TRP A C 1
ATOM 623 O O . TRP A 1 89 ? 13.107 24.103 8.818 1.00 88.38 89 TRP A O 1
ATOM 633 N N . ARG A 1 90 ? 11.928 23.081 7.211 1.00 85.31 90 ARG A N 1
ATOM 634 C CA . ARG A 1 90 ? 11.138 22.244 8.132 1.00 85.31 90 ARG A CA 1
ATOM 635 C C . ARG A 1 90 ? 12.011 21.281 8.934 1.00 85.31 90 ARG A C 1
ATOM 637 O O . ARG A 1 90 ? 11.872 21.198 10.151 1.00 85.31 90 ARG A O 1
ATOM 644 N N . THR A 1 91 ? 12.957 20.616 8.273 1.00 85.25 91 THR A N 1
ATOM 645 C CA . THR A 1 91 ? 13.912 19.711 8.935 1.00 85.25 91 THR A CA 1
ATOM 646 C C . THR A 1 91 ? 14.798 20.474 9.925 1.00 85.25 91 THR A C 1
ATOM 648 O O . THR A 1 91 ? 15.046 20.008 11.035 1.00 85.25 91 THR A O 1
ATOM 651 N N . TRP A 1 92 ? 15.232 21.682 9.555 1.00 86.44 92 TRP A N 1
ATOM 652 C CA . TRP A 1 92 ? 15.989 22.577 10.427 1.00 86.44 92 TRP A CA 1
ATOM 653 C C . TRP A 1 92 ? 15.160 23.060 11.629 1.00 86.44 92 TRP A C 1
ATOM 655 O O . TRP A 1 92 ? 15.659 23.023 12.752 1.00 86.44 92 TRP A O 1
ATOM 665 N N . GLN A 1 93 ? 13.883 23.414 11.432 1.00 84.69 93 GLN A N 1
ATOM 666 C CA . GLN A 1 93 ? 12.970 23.800 12.516 1.00 84.69 93 GLN A CA 1
ATOM 667 C C . GLN A 1 93 ? 12.777 22.678 13.539 1.00 84.69 93 GLN A C 1
ATOM 669 O O . GLN A 1 93 ? 12.829 22.951 14.729 1.00 84.69 93 GLN A O 1
ATOM 674 N N . VAL A 1 94 ? 12.628 21.418 13.119 1.00 84.25 94 VAL A N 1
ATOM 675 C CA . VAL A 1 94 ? 12.567 20.282 14.065 1.00 84.25 94 VAL A CA 1
ATOM 676 C C . VAL A 1 94 ? 13.892 20.100 14.819 1.00 84.25 94 VAL A C 1
ATOM 678 O O . VAL A 1 94 ? 13.916 19.654 15.968 1.00 84.25 94 VAL A O 1
ATOM 681 N N . GLY A 1 95 ? 15.012 20.463 14.191 1.00 82.44 95 GLY A N 1
ATOM 682 C CA . GLY A 1 95 ? 16.327 20.480 14.822 1.00 82.44 95 GLY A CA 1
ATOM 683 C C . GLY A 1 95 ? 16.456 21.531 15.929 1.00 82.44 95 GLY A C 1
ATOM 684 O O . GLY A 1 95 ? 17.000 21.205 16.982 1.00 82.44 95 GLY A O 1
ATOM 685 N N . PHE A 1 96 ? 15.958 22.748 15.698 1.00 85.62 96 PHE A N 1
ATOM 686 C CA . PHE A 1 96 ? 16.164 23.914 16.570 1.00 85.62 96 PHE A CA 1
ATOM 687 C C . PHE A 1 96 ? 15.006 24.224 17.532 1.00 85.62 96 PHE A C 1
ATOM 689 O O . PHE A 1 96 ? 15.262 24.682 18.639 1.00 85.62 96 PHE A O 1
ATOM 696 N N . ASP A 1 97 ? 13.759 23.985 17.126 1.00 86.88 97 ASP A N 1
ATOM 697 C CA . ASP A 1 97 ? 12.529 24.327 17.856 1.00 86.88 97 ASP A CA 1
ATOM 698 C C . ASP A 1 97 ? 11.513 23.169 17.776 1.00 86.88 97 ASP A C 1
ATOM 700 O O . ASP A 1 97 ? 10.415 23.258 17.204 1.00 86.88 97 ASP A O 1
ATOM 704 N N . ALA A 1 98 ? 11.926 22.018 18.313 1.00 82.06 98 ALA A N 1
ATOM 705 C CA . ALA A 1 98 ? 11.075 20.836 18.399 1.00 82.06 98 ALA A CA 1
ATOM 706 C C . ALA A 1 98 ? 9.823 21.111 19.252 1.00 82.06 98 ALA A C 1
ATOM 708 O O . ALA A 1 98 ? 8.731 20.680 18.879 1.00 82.06 98 ALA A O 1
ATOM 709 N N . ASP A 1 99 ? 9.968 21.891 20.326 1.00 84.81 99 ASP A N 1
ATOM 710 C CA . ASP A 1 99 ? 8.898 22.202 21.278 1.00 84.81 99 ASP A CA 1
ATOM 711 C C . ASP A 1 99 ? 7.838 23.133 20.673 1.00 84.81 99 ASP A C 1
ATOM 713 O O . ASP A 1 99 ? 6.636 22.879 20.780 1.00 84.81 99 ASP A O 1
ATOM 717 N N . GLY A 1 100 ? 8.242 24.176 19.941 1.00 85.81 100 GLY A N 1
ATOM 718 C CA . GLY A 1 100 ? 7.302 25.033 19.217 1.00 85.81 100 GLY A CA 1
ATOM 719 C C . GLY A 1 100 ? 6.577 24.295 18.087 1.00 85.81 100 GLY A C 1
ATOM 720 O O . GLY A 1 100 ? 5.421 24.596 17.759 1.00 85.81 100 GLY A O 1
ATOM 721 N N . THR A 1 101 ? 7.222 23.295 17.484 1.00 83.81 101 THR A N 1
ATOM 722 C CA . THR A 1 101 ? 6.623 22.457 16.436 1.00 83.81 101 THR A CA 1
ATOM 723 C C . THR A 1 101 ? 5.646 21.430 17.012 1.00 83.81 101 THR A C 1
ATOM 725 O O . THR A 1 101 ? 4.536 21.298 16.488 1.00 83.81 101 THR A O 1
ATOM 728 N N . SER A 1 102 ? 5.992 20.770 18.120 1.00 85.62 102 SER A N 1
ATOM 729 C CA . SER A 1 102 ? 5.096 19.847 18.824 1.00 85.62 102 SER A CA 1
ATOM 730 C C . SER A 1 102 ? 3.870 20.581 19.377 1.00 85.62 102 SER A C 1
ATOM 732 O O . SER A 1 102 ? 2.747 20.136 19.149 1.00 85.62 102 SER A O 1
ATOM 734 N N . ALA A 1 103 ? 4.041 21.773 19.963 1.00 87.38 103 ALA A N 1
ATOM 735 C CA . ALA A 1 103 ? 2.940 22.590 20.472 1.00 87.38 103 ALA A CA 1
ATOM 736 C C . ALA A 1 103 ? 1.948 23.009 19.372 1.00 87.38 103 ALA A C 1
ATOM 738 O O . ALA A 1 103 ? 0.733 23.007 19.584 1.00 87.38 103 ALA A O 1
ATOM 739 N N . ARG A 1 104 ? 2.438 23.350 18.170 1.00 87.00 104 ARG A N 1
ATOM 740 C CA . ARG A 1 104 ? 1.577 23.617 17.001 1.00 87.00 104 ARG A CA 1
ATOM 741 C C . ARG A 1 104 ? 0.827 22.362 16.546 1.00 87.00 104 ARG A C 1
ATOM 743 O O . ARG A 1 104 ? -0.363 22.451 16.235 1.00 87.00 104 ARG A O 1
ATOM 750 N N . GLY A 1 105 ? 1.508 21.215 16.529 1.00 85.62 105 GLY A N 1
ATOM 751 C CA . GLY A 1 105 ? 0.911 19.915 16.221 1.00 85.62 105 GLY A CA 1
ATOM 752 C C . GLY A 1 105 ? -0.221 19.558 17.184 1.00 85.62 105 GLY A C 1
ATOM 753 O O . GLY A 1 105 ? -1.320 19.254 16.729 1.00 85.62 105 GLY A O 1
ATOM 754 N N . VAL A 1 106 ? 0.010 19.707 18.492 1.00 90.56 106 VAL A N 1
ATOM 755 C CA . VAL A 1 106 ? -0.981 19.466 19.553 1.00 90.56 106 VAL A CA 1
ATOM 756 C C . VAL A 1 106 ? -2.203 20.368 19.391 1.00 90.56 106 VAL A C 1
ATOM 758 O O . VAL A 1 106 ? -3.321 19.864 19.363 1.00 90.56 106 VAL A O 1
ATOM 761 N N . ARG A 1 107 ? -2.027 21.685 19.194 1.00 90.44 107 ARG A N 1
ATOM 762 C CA . ARG A 1 107 ? -3.168 22.601 18.977 1.00 90.44 107 ARG A CA 1
ATOM 763 C C . ARG A 1 107 ? -4.022 22.199 17.776 1.00 90.44 107 ARG A C 1
ATOM 765 O O . ARG A 1 107 ? -5.245 22.247 17.848 1.00 90.44 107 ARG A O 1
ATOM 772 N N . THR A 1 108 ? -3.372 21.792 16.686 1.00 89.50 108 THR A N 1
ATOM 773 C CA . THR A 1 108 ? -4.068 21.349 15.471 1.00 89.50 108 THR A CA 1
ATOM 774 C C . THR A 1 108 ? -4.813 20.033 15.711 1.00 89.50 108 THR A C 1
ATOM 776 O O . THR A 1 108 ? -5.961 19.908 15.303 1.00 89.50 108 THR A O 1
ATOM 779 N N . ALA A 1 109 ? -4.194 19.076 16.409 1.00 89.62 109 ALA A N 1
ATOM 780 C CA . ALA A 1 109 ? -4.807 17.789 16.737 1.00 89.62 109 ALA A CA 1
ATOM 781 C C . ALA A 1 109 ? -5.996 17.929 17.704 1.00 89.62 109 ALA A C 1
ATOM 783 O O . ALA A 1 109 ? -7.006 17.261 17.522 1.00 89.62 109 ALA A O 1
ATOM 784 N N . VAL A 1 110 ? -5.923 18.834 18.687 1.00 92.62 110 VAL A N 1
ATOM 785 C CA . VAL A 1 110 ? -7.042 19.136 19.601 1.00 92.62 110 VAL A CA 1
ATOM 786 C C . VAL A 1 110 ? -8.214 19.776 18.860 1.00 92.62 110 VAL A C 1
ATOM 788 O O . VAL A 1 110 ? -9.356 19.366 19.056 1.00 92.62 110 VAL A O 1
ATOM 791 N N . ALA A 1 111 ? -7.949 20.739 17.970 1.00 92.12 111 ALA A N 1
ATOM 792 C CA . ALA A 1 111 ? -8.998 21.331 17.141 1.00 92.12 111 ALA A CA 1
ATOM 793 C C . ALA A 1 111 ? -9.679 20.276 16.251 1.00 92.12 111 ALA A C 1
ATOM 795 O O . ALA A 1 111 ? -10.903 20.265 16.126 1.00 92.12 111 ALA A O 1
ATOM 796 N N . GLU A 1 112 ? -8.891 19.361 15.683 1.00 91.12 112 GLU A N 1
ATOM 797 C CA . GLU A 1 112 ? -9.394 18.278 14.841 1.00 91.12 112 GLU A CA 1
ATOM 798 C C . GLU A 1 112 ? -10.194 17.236 15.636 1.00 91.12 112 GLU A C 1
ATOM 800 O O . GLU A 1 112 ? -11.295 16.877 15.223 1.00 91.12 112 GLU A O 1
ATOM 805 N N . ARG A 1 113 ? -9.711 16.822 16.817 1.00 93.06 113 ARG A N 1
ATOM 806 C CA . ARG A 1 113 ? -10.452 15.970 17.763 1.00 93.06 113 ARG A CA 1
ATOM 807 C C . ARG A 1 113 ? -11.834 16.551 18.049 1.00 93.06 113 ARG A C 1
ATOM 809 O O . ARG A 1 113 ? -12.827 15.845 17.904 1.00 93.06 113 ARG A O 1
ATOM 816 N N . ASN A 1 114 ? -11.901 17.830 18.424 1.00 93.50 114 ASN A N 1
ATOM 817 C CA . ASN A 1 114 ? -13.163 18.488 18.772 1.00 93.50 114 ASN A CA 1
ATOM 818 C C . ASN A 1 114 ? -14.116 18.541 17.568 1.00 93.50 114 ASN A C 1
ATOM 820 O O . ASN A 1 114 ? -15.312 18.286 17.708 1.00 93.50 114 ASN A O 1
ATOM 824 N N . ARG A 1 115 ? -13.588 18.812 16.366 1.00 92.94 115 ARG A N 1
ATOM 825 C CA . ARG A 1 115 ? -14.365 18.816 15.117 1.00 92.94 115 ARG A CA 1
ATOM 826 C C . ARG A 1 115 ? -14.955 17.438 14.805 1.00 92.94 115 ARG A C 1
ATOM 828 O O . ARG A 1 115 ? -16.147 17.345 14.500 1.00 92.94 115 ARG A O 1
ATOM 835 N N . ILE A 1 116 ? -14.138 16.385 14.874 1.00 93.00 116 ILE A N 1
ATOM 836 C CA . ILE A 1 116 ? -14.561 15.003 14.600 1.00 93.00 116 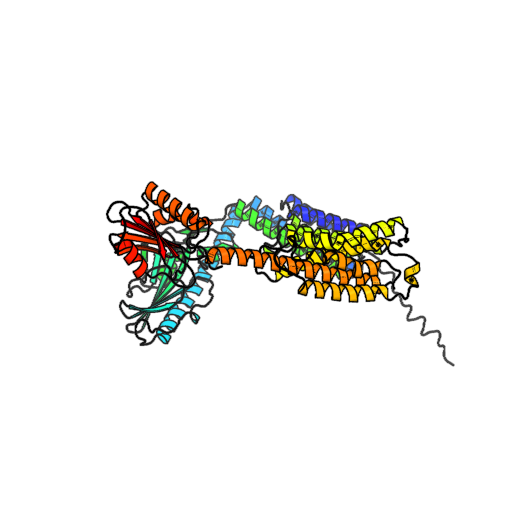ILE A CA 1
ATOM 837 C C . ILE A 1 116 ? -15.594 14.561 15.637 1.00 93.00 116 ILE A C 1
ATOM 839 O O . ILE A 1 116 ? -16.662 14.088 15.259 1.00 93.00 116 ILE A O 1
ATOM 843 N N . LEU A 1 117 ? -15.324 14.777 16.928 1.00 93.69 117 LEU A N 1
ATOM 844 C CA . LEU A 1 117 ? -16.225 14.389 18.012 1.00 93.69 117 LEU A CA 1
ATOM 845 C C . LEU A 1 117 ? -17.588 15.083 17.897 1.00 93.69 117 LEU A C 1
ATOM 847 O O . LEU A 1 117 ? -18.617 14.413 17.952 1.00 93.69 117 LEU A O 1
ATOM 851 N N . ALA A 1 118 ? -17.617 16.399 17.660 1.00 92.56 118 ALA A N 1
ATOM 852 C CA . ALA A 1 118 ? -18.867 17.138 17.481 1.00 92.56 118 ALA A CA 1
ATOM 853 C C . ALA A 1 118 ? -19.687 16.613 16.288 1.00 92.56 118 ALA A C 1
ATOM 855 O O . ALA A 1 118 ? -20.903 16.431 16.391 1.00 92.56 118 ALA A O 1
ATOM 856 N N . THR A 1 119 ? -19.017 16.318 15.169 1.00 92.94 119 THR A N 1
ATOM 857 C CA . THR A 1 119 ? -19.658 15.766 13.964 1.00 92.94 119 THR A CA 1
ATOM 858 C C . THR A 1 119 ? -20.195 14.355 14.221 1.00 92.94 119 THR A C 1
ATOM 860 O O . THR A 1 119 ? -21.334 14.049 13.866 1.00 92.94 119 THR A O 1
ATOM 863 N N . ALA A 1 120 ? -19.411 13.509 14.892 1.00 93.06 120 ALA A N 1
ATOM 864 C CA . ALA A 1 120 ? -19.772 12.133 15.211 1.00 93.06 120 ALA A CA 1
ATOM 865 C C . ALA A 1 120 ? -20.948 12.048 16.195 1.00 93.06 120 ALA A C 1
ATOM 867 O O . ALA A 1 120 ? -21.854 11.248 15.991 1.00 93.06 120 ALA A O 1
ATOM 868 N N . VAL A 1 121 ? -20.991 12.912 17.214 1.00 93.62 121 VAL A N 1
ATOM 869 C CA . VAL A 1 121 ? -22.104 12.994 18.176 1.00 93.62 121 VAL A CA 1
ATOM 870 C C . VAL A 1 121 ? -23.397 13.434 17.489 1.00 93.62 121 VAL A C 1
ATOM 872 O O . VAL A 1 121 ? -24.452 12.841 17.716 1.00 93.62 121 VAL A O 1
ATOM 875 N N . ALA A 1 122 ? -23.332 14.439 16.609 1.00 92.44 122 ALA A N 1
ATOM 876 C CA . ALA A 1 122 ? -24.493 14.866 15.830 1.00 92.44 122 ALA A CA 1
ATOM 877 C C . ALA A 1 122 ? -25.007 13.742 14.911 1.00 92.44 122 ALA A C 1
ATOM 879 O O . ALA A 1 122 ? -26.215 13.489 14.863 1.00 92.44 122 ALA A O 1
ATOM 880 N N . GLY A 1 123 ? -24.090 13.034 14.239 1.00 92.19 123 GLY A N 1
ATOM 881 C CA . GLY A 1 123 ? -24.399 11.866 13.414 1.00 92.19 123 GLY A CA 1
ATOM 882 C C . GLY A 1 123 ? -25.033 10.731 14.218 1.00 92.19 123 GLY A C 1
ATOM 883 O O . GLY A 1 123 ? -26.099 10.245 13.853 1.00 92.19 123 GLY A O 1
ATOM 884 N N . ALA A 1 124 ? -24.453 10.373 15.362 1.00 92.81 124 ALA A N 1
ATOM 885 C CA . ALA A 1 124 ? -24.947 9.316 16.239 1.00 92.81 124 ALA A CA 1
ATOM 886 C C . ALA A 1 124 ? -26.369 9.587 16.756 1.00 92.81 124 ALA A C 1
ATOM 888 O O . ALA A 1 124 ? -27.215 8.696 16.729 1.00 92.81 124 ALA A O 1
ATOM 889 N N . ARG A 1 125 ? -26.691 10.829 17.146 1.00 93.44 125 ARG A N 1
ATOM 890 C CA . ARG A 1 125 ? -28.069 11.194 17.537 1.00 93.44 125 ARG A CA 1
ATOM 891 C C . ARG A 1 125 ? -29.045 11.076 16.368 1.00 93.44 125 ARG A C 1
ATOM 893 O O . ARG A 1 125 ? -30.192 10.679 16.563 1.00 93.44 125 ARG A O 1
ATOM 900 N N . GLN A 1 126 ? -28.607 11.397 15.150 1.00 93.50 126 GLN A N 1
ATOM 901 C CA . GLN A 1 126 ? -29.427 11.194 13.958 1.00 93.50 126 GLN A CA 1
ATOM 902 C C . GLN A 1 126 ? -29.658 9.704 13.673 1.00 93.50 126 GLN A C 1
ATOM 904 O O . GLN A 1 126 ? -30.791 9.321 13.388 1.00 93.50 126 GLN A O 1
ATOM 909 N N . VAL A 1 127 ? -28.623 8.868 13.803 1.00 93.38 127 VAL A N 1
ATOM 910 C CA . VAL A 1 127 ? -28.725 7.405 13.679 1.00 93.38 127 VAL A CA 1
ATOM 911 C C . VAL A 1 127 ? -29.692 6.843 14.715 1.00 93.38 127 VAL A C 1
ATOM 913 O O . VAL A 1 127 ? -30.583 6.083 14.351 1.00 93.38 127 VAL A O 1
ATOM 916 N N . ALA A 1 128 ? -29.588 7.266 15.977 1.00 93.19 128 ALA A N 1
ATOM 917 C CA . ALA A 1 128 ? -30.476 6.820 17.048 1.00 93.19 128 ALA A CA 1
ATOM 918 C C . ALA A 1 128 ? -31.949 7.159 16.754 1.00 93.19 128 ALA A C 1
ATOM 920 O O . ALA A 1 128 ? -32.816 6.292 16.861 1.00 93.19 128 ALA A O 1
ATOM 921 N N . ARG A 1 129 ? -32.238 8.393 16.309 1.00 94.94 129 ARG A N 1
ATOM 922 C CA . ARG A 1 129 ? -33.594 8.806 15.904 1.00 94.94 129 ARG A CA 1
ATOM 923 C C . ARG A 1 129 ? -34.115 7.989 14.721 1.00 94.94 129 ARG A C 1
ATOM 925 O O . ARG A 1 129 ? -35.213 7.450 14.796 1.00 94.94 129 ARG A O 1
ATOM 932 N N . ASN A 1 130 ? -33.311 7.831 13.671 1.00 94.12 130 ASN A N 1
ATOM 933 C CA . ASN A 1 130 ? -33.690 7.040 12.498 1.00 94.12 130 ASN A CA 1
ATOM 934 C C . ASN A 1 130 ? -33.916 5.557 12.852 1.00 94.12 130 ASN A C 1
ATOM 936 O O . ASN A 1 130 ? -34.835 4.927 12.329 1.00 94.12 130 ASN A O 1
ATOM 940 N N . ALA A 1 131 ? -33.103 4.998 13.753 1.00 91.12 131 ALA A N 1
ATOM 941 C CA . ALA A 1 131 ? -33.239 3.625 14.227 1.00 91.12 131 ALA A CA 1
ATOM 942 C C . ALA A 1 131 ? -34.534 3.429 15.028 1.00 91.12 131 ALA A C 1
ATOM 944 O O . ALA A 1 131 ? -35.232 2.436 14.818 1.00 91.12 131 ALA A O 1
ATOM 945 N N . LEU A 1 132 ? -34.897 4.384 15.893 1.00 93.50 132 LEU A N 1
ATOM 946 C CA . LEU A 1 132 ? -36.184 4.378 16.598 1.00 93.50 132 LEU A CA 1
ATOM 947 C C . LEU A 1 132 ? -37.360 4.447 15.619 1.00 93.50 132 LEU A C 1
ATOM 949 O O . LEU A 1 132 ? -38.310 3.678 15.757 1.00 93.50 132 LEU A O 1
ATOM 953 N N . ASP A 1 133 ? -37.274 5.316 14.611 1.00 93.12 133 ASP A N 1
ATOM 954 C CA . ASP A 1 133 ? -38.331 5.509 13.613 1.00 93.12 133 ASP A CA 1
ATOM 955 C C . ASP A 1 133 ? -38.557 4.255 12.770 1.00 93.12 133 ASP A C 1
ATOM 957 O O . ASP A 1 133 ? -39.697 3.864 12.522 1.00 93.12 133 ASP A O 1
ATOM 961 N N . ARG A 1 134 ? -37.470 3.590 12.369 1.00 90.69 134 ARG A N 1
ATOM 962 C CA . ARG A 1 134 ? -37.525 2.364 11.569 1.00 90.69 134 ARG A CA 1
ATOM 963 C C . ARG A 1 134 ? -37.983 1.159 12.382 1.00 90.69 134 ARG A C 1
ATOM 965 O O . ARG A 1 134 ? -38.711 0.318 11.864 1.00 90.69 134 ARG A O 1
ATOM 972 N N . THR A 1 135 ? -37.552 1.066 13.639 1.00 86.94 135 THR A N 1
ATOM 973 C CA . THR A 1 135 ? -37.911 -0.055 14.517 1.00 86.94 135 THR A CA 1
ATOM 974 C C . THR A 1 135 ? -39.379 0.015 14.935 1.00 86.94 135 THR A C 1
ATOM 976 O O . THR A 1 135 ? -40.033 -1.024 15.016 1.00 86.94 135 THR A O 1
ATOM 979 N N . GLY A 1 136 ? -39.913 1.219 15.169 1.00 86.06 136 GLY A N 1
ATOM 980 C CA . GLY A 1 136 ? -41.313 1.431 15.539 1.00 86.06 136 GLY A CA 1
ATOM 981 C C . GLY A 1 136 ? -41.778 0.491 16.661 1.00 86.06 136 GLY A C 1
ATOM 982 O O . GLY A 1 136 ? -41.125 0.354 17.701 1.00 86.06 136 GLY A O 1
ATOM 983 N N . ASP A 1 137 ? -42.885 -0.211 16.414 1.00 82.81 137 ASP A N 1
ATOM 984 C CA . ASP A 1 137 ? -43.488 -1.164 17.354 1.00 82.81 137 ASP A CA 1
ATOM 985 C C . ASP A 1 137 ? -43.051 -2.626 17.128 1.00 82.81 137 ASP A C 1
ATOM 987 O O . ASP A 1 137 ? -43.670 -3.547 17.662 1.00 82.81 137 ASP A O 1
ATOM 991 N N . ALA A 1 138 ? -41.977 -2.876 16.368 1.00 74.12 138 ALA A N 1
ATOM 992 C CA . ALA A 1 138 ? -41.523 -4.231 16.044 1.00 74.12 138 ALA A CA 1
ATOM 993 C C . ALA A 1 138 ? -41.259 -5.095 17.295 1.00 74.12 138 ALA A C 1
ATOM 995 O O . ALA A 1 138 ? -40.687 -4.646 18.293 1.00 74.12 138 ALA A O 1
ATOM 996 N N . ALA A 1 139 ? -41.662 -6.367 17.251 1.00 64.94 139 ALA A N 1
ATOM 997 C CA . ALA A 1 139 ? -41.423 -7.304 18.349 1.00 64.94 139 ALA A CA 1
ATOM 998 C C . ALA A 1 139 ? -39.911 -7.582 18.543 1.00 64.94 139 ALA A C 1
ATOM 1000 O O . ALA A 1 139 ? -39.164 -7.555 17.559 1.00 64.94 139 ALA A O 1
ATOM 1001 N N . PRO A 1 140 ? -39.449 -7.887 19.774 1.00 58.84 140 PRO A N 1
ATOM 1002 C CA . PRO A 1 140 ? -38.055 -8.258 20.034 1.00 58.84 140 PRO A CA 1
ATOM 1003 C C . PRO A 1 140 ? -37.572 -9.387 19.109 1.00 58.84 140 PRO A C 1
ATOM 1005 O O . PRO A 1 140 ? -38.313 -10.335 18.847 1.00 58.84 140 PRO A O 1
ATOM 1008 N N . GLY A 1 141 ? -36.354 -9.270 18.574 1.00 53.28 141 GLY A N 1
ATOM 1009 C CA . GLY A 1 141 ? -35.770 -10.250 17.644 1.00 53.28 141 GLY A CA 1
ATOM 1010 C C . GLY A 1 141 ? -36.356 -10.266 16.223 1.00 53.28 141 GLY A C 1
ATOM 1011 O O . GLY A 1 141 ? -35.871 -11.016 15.381 1.00 53.28 141 GLY A O 1
ATOM 1012 N N . ARG A 1 142 ? -37.373 -9.444 15.926 1.00 61.59 142 ARG A N 1
ATOM 1013 C CA . ARG A 1 142 ? -37.904 -9.207 14.566 1.00 61.59 142 ARG A CA 1
ATOM 1014 C C . ARG A 1 142 ? -37.662 -7.771 14.092 1.00 61.59 142 ARG A C 1
ATOM 1016 O O . ARG A 1 142 ? -38.400 -7.266 13.246 1.00 61.59 142 ARG A O 1
ATOM 1023 N N . GLY A 1 143 ? -36.673 -7.101 14.680 1.00 64.31 143 GLY A N 1
ATOM 1024 C CA . GLY A 1 143 ? -36.290 -5.754 14.290 1.00 64.31 143 GLY A CA 1
ATOM 1025 C C . GLY A 1 143 ? -35.789 -5.694 12.840 1.00 64.31 143 GLY A C 1
ATOM 1026 O O . GLY A 1 143 ? -35.268 -6.686 12.327 1.00 64.31 143 GLY A O 1
ATOM 1027 N N . PRO A 1 144 ? -35.959 -4.547 12.164 1.00 76.19 144 PRO A N 1
ATOM 1028 C CA . PRO A 1 144 ? -35.400 -4.329 10.835 1.00 76.19 144 PRO A CA 1
ATOM 1029 C C . PRO A 1 144 ? -33.867 -4.313 10.887 1.00 76.19 144 PRO A C 1
ATOM 1031 O O . PRO A 1 144 ? -33.281 -3.958 11.910 1.00 76.19 144 PRO A O 1
ATOM 1034 N N . ASP A 1 145 ? -33.223 -4.641 9.767 1.00 79.81 145 ASP A N 1
ATOM 1035 C CA . ASP A 1 145 ? -31.788 -4.396 9.603 1.00 79.81 145 ASP A CA 1
ATOM 1036 C C . ASP A 1 145 ? -31.503 -2.885 9.674 1.00 79.81 145 ASP A C 1
ATOM 1038 O O . ASP A 1 145 ? -32.225 -2.075 9.079 1.00 79.81 145 ASP A O 1
ATOM 1042 N N . LEU A 1 146 ? -30.473 -2.528 10.444 1.00 82.00 146 LEU A N 1
ATOM 1043 C CA . LEU A 1 146 ? -30.032 -1.156 10.701 1.00 82.00 146 LEU A CA 1
ATOM 1044 C C . LEU A 1 146 ? -28.633 -0.878 10.126 1.00 82.00 146 LEU A C 1
ATOM 1046 O O . LEU A 1 146 ? -28.095 0.206 10.341 1.00 82.00 146 LEU A O 1
ATOM 1050 N N . THR A 1 147 ? -28.020 -1.841 9.430 1.00 81.56 147 THR A N 1
ATOM 1051 C CA . THR A 1 147 ? -26.630 -1.740 8.951 1.00 81.56 147 THR A CA 1
ATOM 1052 C C . THR A 1 147 ? -26.428 -0.575 7.980 1.00 81.56 147 THR A C 1
ATOM 1054 O O . THR A 1 147 ? -25.385 0.067 7.997 1.00 81.56 147 THR A O 1
ATOM 1057 N N . ASP A 1 148 ? -27.445 -0.237 7.188 1.00 83.88 148 ASP A N 1
ATOM 1058 C CA . ASP A 1 148 ? -27.442 0.902 6.263 1.00 83.88 148 ASP A CA 1
ATOM 1059 C C . ASP A 1 148 ? -27.492 2.277 6.956 1.00 83.88 148 ASP A C 1
ATOM 1061 O O . ASP A 1 148 ? -27.123 3.284 6.349 1.00 83.88 148 ASP A O 1
ATOM 1065 N N . LEU A 1 149 ? -27.930 2.337 8.220 1.00 84.75 149 LEU A N 1
ATOM 1066 C CA . LEU A 1 149 ? -27.927 3.565 9.024 1.00 84.75 149 LEU A CA 1
ATOM 1067 C C . LEU A 1 149 ? -26.536 3.896 9.559 1.00 84.75 149 LEU A C 1
ATOM 1069 O O . LEU A 1 149 ? -26.248 5.059 9.847 1.00 84.75 149 LEU A O 1
ATOM 1073 N N . LEU A 1 150 ? -25.683 2.884 9.698 1.00 82.31 150 LEU A N 1
ATOM 1074 C CA . LEU A 1 150 ? -24.294 3.060 10.072 1.00 82.31 150 LEU A CA 1
ATOM 1075 C C . LEU A 1 150 ? -23.540 3.500 8.824 1.00 82.31 150 LEU A C 1
ATOM 1077 O O . LEU A 1 150 ? -23.055 2.691 8.035 1.00 82.31 150 LEU A O 1
ATOM 1081 N N . ALA A 1 151 ? -23.476 4.815 8.621 1.00 63.53 151 ALA A N 1
ATOM 1082 C CA . ALA A 1 151 ? -22.578 5.369 7.624 1.00 63.53 151 ALA A CA 1
ATOM 1083 C C . ALA A 1 151 ? -21.162 4.823 7.873 1.00 63.53 151 ALA A C 1
ATOM 1085 O O . ALA A 1 151 ? -20.756 4.654 9.026 1.00 63.53 151 ALA A O 1
ATOM 1086 N N . SER A 1 152 ? -20.386 4.610 6.807 1.00 59.47 152 SER A N 1
ATOM 1087 C CA . SER A 1 152 ? -18.929 4.460 6.891 1.00 59.47 152 SER A CA 1
ATOM 1088 C C . SER A 1 152 ? -18.327 5.801 7.341 1.00 59.47 152 SER A C 1
ATOM 1090 O O . SER A 1 152 ? -17.783 6.558 6.537 1.00 59.47 152 SER A O 1
ATOM 1092 N N . GLY A 1 153 ? -18.591 6.174 8.589 1.00 57.75 153 GLY A N 1
ATOM 1093 C CA . GLY A 1 153 ? -18.223 7.449 9.175 1.00 57.75 153 GLY A CA 1
ATOM 1094 C C . GLY A 1 153 ? -16.761 7.477 9.593 1.00 57.75 153 GLY A C 1
ATOM 1095 O O . GLY A 1 153 ? -16.060 6.467 9.560 1.00 57.75 153 GLY A O 1
ATOM 1096 N N . ASP A 1 154 ? -16.329 8.655 10.042 1.00 74.81 154 ASP A N 1
ATOM 1097 C CA . ASP A 1 154 ? -14.973 8.886 10.547 1.00 74.81 154 ASP A CA 1
ATOM 1098 C C . ASP A 1 154 ? -14.643 8.038 11.789 1.00 74.81 154 ASP A C 1
ATOM 1100 O O . ASP A 1 154 ? -13.468 7.901 12.104 1.00 74.81 154 ASP A O 1
ATOM 1104 N N . LEU A 1 155 ? -15.644 7.472 12.484 1.00 88.88 155 LEU A N 1
ATOM 1105 C CA . LEU A 1 155 ? -15.485 6.634 13.681 1.00 88.88 155 LEU A CA 1
ATOM 1106 C C . LEU A 1 155 ? -16.289 5.327 13.588 1.00 88.88 155 LEU A C 1
ATOM 1108 O O . LEU A 1 155 ? -17.354 5.307 12.972 1.00 88.88 155 LEU A O 1
ATOM 1112 N N . GLU A 1 156 ? -15.817 4.264 14.248 1.00 88.56 156 GLU A N 1
ATOM 1113 C CA . GLU A 1 156 ? -16.568 3.016 14.442 1.00 88.56 156 GLU A CA 1
ATOM 1114 C C . GLU A 1 156 ? -17.829 3.299 15.271 1.00 88.56 156 GLU A C 1
ATOM 1116 O O . GLU A 1 156 ? -17.770 3.956 16.319 1.00 88.56 156 GLU A O 1
ATOM 1121 N N . GLN A 1 157 ? -18.968 2.807 14.775 1.00 89.75 157 GLN A N 1
ATOM 1122 C CA . GLN A 1 157 ? -20.288 3.007 15.363 1.00 89.75 157 GLN A CA 1
ATOM 1123 C C . GLN A 1 157 ? -21.018 1.679 15.541 1.00 89.75 157 GLN A C 1
ATOM 1125 O O . GLN A 1 157 ? -20.996 0.819 14.657 1.00 89.75 157 GLN A O 1
ATOM 1130 N N . GLY A 1 158 ? -21.728 1.556 16.656 1.00 86.88 158 GLY A N 1
ATOM 1131 C CA . GLY A 1 158 ? -22.719 0.514 16.881 1.00 86.88 158 GLY A CA 1
ATOM 1132 C C . GLY A 1 158 ? -24.045 1.136 17.294 1.00 86.88 158 GLY A C 1
ATOM 1133 O O . GLY A 1 158 ? -24.072 2.115 18.032 1.00 86.88 158 GLY A O 1
ATOM 1134 N N . VAL A 1 159 ? -25.165 0.563 16.860 1.00 87.25 159 VAL A N 1
ATOM 1135 C CA . VAL A 1 159 ? -26.501 0.933 17.351 1.00 87.25 159 VAL A CA 1
ATOM 1136 C C . VAL A 1 159 ? -27.219 -0.278 17.933 1.00 87.25 159 VAL A C 1
ATOM 1138 O O . VAL A 1 159 ? -27.180 -1.372 17.368 1.00 87.25 159 VAL A O 1
ATOM 1141 N N . VAL A 1 160 ? -27.875 -0.082 19.073 1.00 85.69 160 VAL A N 1
ATOM 1142 C CA . VAL A 1 160 ? -28.776 -1.053 19.694 1.00 85.69 160 VAL A CA 1
ATOM 1143 C C . VAL A 1 160 ? -30.085 -0.367 20.056 1.00 85.69 160 VAL A C 1
ATOM 1145 O O . VAL A 1 160 ? -30.093 0.709 20.649 1.00 85.69 160 VAL A O 1
ATOM 1148 N N . VAL A 1 161 ? -31.207 -0.983 19.693 1.00 82.44 161 VAL A N 1
ATOM 1149 C CA . VAL A 1 161 ? -32.547 -0.528 20.073 1.00 82.44 161 VAL A CA 1
ATOM 1150 C C . VAL A 1 161 ? -33.125 -1.497 21.093 1.00 82.44 161 VAL A C 1
ATOM 1152 O O . VAL A 1 161 ? -33.218 -2.697 20.839 1.00 82.44 161 VAL A O 1
ATOM 1155 N N . LEU A 1 162 ? -33.533 -0.963 22.238 1.00 79.75 162 LEU A N 1
ATOM 1156 C CA . LEU A 1 162 ? -34.088 -1.674 23.381 1.00 79.75 162 LEU A CA 1
ATOM 1157 C C . LEU A 1 162 ? -35.594 -1.418 23.504 1.00 79.75 162 LEU A C 1
ATOM 1159 O O . LEU A 1 162 ? -36.084 -0.318 23.235 1.00 79.75 162 LEU A O 1
ATOM 1163 N N . GLY A 1 163 ? -36.334 -2.437 23.938 1.00 75.25 163 GLY A N 1
ATOM 1164 C CA . GLY A 1 163 ? -37.714 -2.334 24.409 1.00 75.25 163 GLY A CA 1
ATOM 1165 C C . GLY A 1 163 ? -37.818 -2.931 25.802 1.00 75.25 163 GLY A C 1
ATOM 1166 O O . GLY A 1 163 ? -37.883 -4.153 25.939 1.00 75.25 163 GLY A O 1
ATOM 1167 N N . GLY A 1 164 ? -37.795 -2.078 26.827 1.00 73.12 164 GLY A N 1
ATOM 1168 C CA . GLY A 1 164 ? -37.497 -2.522 28.191 1.00 73.12 164 GLY A CA 1
ATOM 1169 C C . GLY A 1 164 ? -36.102 -3.150 28.253 1.00 73.12 164 GLY A C 1
ATOM 1170 O O . GLY A 1 164 ? -35.161 -2.599 27.687 1.00 73.12 164 GLY A O 1
ATOM 1171 N N . ASP A 1 165 ? -36.003 -4.338 28.846 1.00 67.69 165 ASP A N 1
ATOM 1172 C CA . ASP A 1 165 ? -34.734 -5.064 29.013 1.00 67.69 165 ASP A CA 1
ATOM 1173 C C . ASP A 1 165 ? -34.368 -5.946 27.804 1.00 67.69 165 ASP A C 1
ATOM 1175 O O . ASP A 1 165 ? -33.407 -6.712 27.842 1.00 67.69 165 ASP A O 1
ATOM 1179 N N . THR A 1 166 ? -35.147 -5.877 26.718 1.00 69.81 166 THR A N 1
ATOM 1180 C CA . THR A 1 166 ? -34.957 -6.733 25.538 1.00 69.81 166 THR A CA 1
ATOM 1181 C C . THR A 1 166 ? -34.363 -5.975 24.360 1.00 69.81 166 THR A C 1
ATOM 1183 O O . THR A 1 166 ? -34.790 -4.866 24.032 1.00 69.81 166 THR A O 1
ATOM 1186 N N . VAL A 1 167 ? -33.405 -6.608 23.681 1.00 73.88 167 VAL A N 1
ATOM 1187 C CA . VAL A 1 167 ? -32.833 -6.111 22.427 1.00 73.88 167 VAL A CA 1
ATOM 1188 C C . VAL A 1 167 ? -33.806 -6.371 21.276 1.00 73.88 167 VAL A C 1
ATOM 1190 O O . VAL A 1 167 ? -34.274 -7.490 21.062 1.00 73.88 167 VAL A O 1
ATOM 1193 N N . VAL A 1 168 ? -34.117 -5.320 20.526 1.00 71.88 168 VAL A N 1
ATOM 1194 C CA . VAL A 1 168 ? -35.095 -5.329 19.429 1.00 71.88 168 VAL A CA 1
ATOM 1195 C C . VAL A 1 168 ? -34.396 -5.401 18.084 1.00 71.88 168 VAL A C 1
ATOM 1197 O O . VAL A 1 168 ? -34.780 -6.203 17.236 1.00 71.88 168 VAL A O 1
ATOM 1200 N N . ALA A 1 169 ? -33.371 -4.567 17.915 1.00 74.19 169 ALA A N 1
ATOM 1201 C CA . ALA A 1 169 ? -32.560 -4.457 16.715 1.00 74.19 169 ALA A CA 1
ATOM 1202 C C . ALA A 1 169 ? -31.133 -4.044 17.100 1.00 74.19 169 ALA A C 1
ATOM 1204 O O . ALA A 1 169 ? -30.942 -3.284 18.052 1.00 74.19 169 ALA A O 1
ATOM 1205 N N . VAL A 1 170 ? -30.144 -4.540 16.359 1.00 80.38 170 VAL A N 1
ATOM 1206 C CA . VAL A 1 170 ? -28.718 -4.230 16.522 1.00 80.38 170 VAL A CA 1
ATOM 1207 C C . VAL A 1 170 ? -28.097 -4.081 15.144 1.00 80.38 170 VAL A C 1
ATOM 1209 O O . VAL A 1 170 ? -28.433 -4.836 14.236 1.00 80.38 170 VAL A O 1
ATOM 1212 N N . ALA A 1 171 ? -27.160 -3.149 15.014 1.00 79.31 171 ALA A N 1
ATOM 1213 C CA . ALA A 1 171 ? -26.199 -3.140 13.922 1.00 79.31 171 ALA A CA 1
ATOM 1214 C C . ALA A 1 171 ? -24.839 -2.618 14.397 1.00 79.31 171 ALA A C 1
ATOM 1216 O O . ALA A 1 171 ? -24.748 -1.883 15.386 1.00 79.31 171 ALA A O 1
ATOM 1217 N N . GLY A 1 172 ? -23.793 -2.964 13.644 1.00 79.00 172 GLY A N 1
ATOM 1218 C CA . GLY A 1 172 ? -22.424 -2.513 13.892 1.00 79.00 172 GLY A CA 1
ATOM 1219 C C . GLY A 1 172 ? -21.717 -3.264 15.015 1.00 79.00 172 GLY A C 1
ATOM 1220 O O . GLY A 1 172 ? -22.262 -4.186 15.625 1.00 79.00 172 GLY A O 1
ATOM 1221 N N . ALA A 1 173 ? -20.473 -2.868 15.274 1.00 74.75 173 ALA A N 1
ATOM 1222 C CA . ALA A 1 173 ? -19.640 -3.486 16.294 1.00 74.75 173 ALA A CA 1
ATOM 1223 C C . ALA A 1 173 ? -20.026 -2.962 17.686 1.00 74.75 173 ALA A C 1
ATOM 1225 O O . ALA A 1 173 ? -19.765 -1.813 18.037 1.00 74.75 173 ALA A O 1
ATOM 1226 N N . GLN A 1 174 ? -20.654 -3.817 18.492 1.00 73.44 174 GLN A N 1
ATOM 1227 C CA . GLN A 1 174 ? -20.963 -3.514 19.889 1.00 73.44 174 GLN A CA 1
ATOM 1228 C C . GLN A 1 174 ? -19.819 -3.992 20.777 1.00 73.44 174 GLN A C 1
ATOM 1230 O O . GLN A 1 174 ? -19.633 -5.190 20.979 1.00 73.44 174 GLN A O 1
ATOM 1235 N N . ARG A 1 175 ? -19.026 -3.044 21.285 1.00 70.00 175 ARG A N 1
ATOM 1236 C CA . ARG A 1 175 ? -17.847 -3.336 22.118 1.00 70.00 175 ARG A CA 1
ATOM 1237 C C . ARG A 1 175 ? -18.148 -3.326 23.621 1.00 70.00 175 ARG A C 1
ATOM 1239 O O . ARG A 1 175 ? -17.326 -3.780 24.409 1.00 70.00 175 ARG A O 1
ATOM 1246 N N . THR A 1 176 ? -19.306 -2.803 24.018 1.00 69.88 176 THR A N 1
ATOM 1247 C CA . THR A 1 176 ? -19.741 -2.668 25.412 1.00 69.88 176 THR A CA 1
ATOM 1248 C C . THR A 1 176 ? -21.205 -3.083 25.553 1.00 69.88 176 THR A C 1
ATOM 1250 O O . THR A 1 176 ? -21.983 -3.008 24.600 1.00 69.88 176 THR A O 1
ATOM 1253 N N . ALA A 1 177 ? -21.578 -3.579 26.736 1.00 72.31 177 ALA A N 1
ATOM 1254 C CA . ALA A 1 177 ? -22.969 -3.906 27.031 1.00 72.31 177 ALA A CA 1
ATOM 1255 C C . ALA A 1 177 ? -23.827 -2.625 27.067 1.00 72.31 177 ALA A C 1
ATOM 1257 O O . ALA A 1 177 ? -23.304 -1.564 27.424 1.00 72.31 177 ALA A O 1
ATOM 1258 N N . PRO A 1 178 ? -25.131 -2.711 26.742 1.00 74.75 178 PRO A N 1
ATOM 1259 C CA . PRO A 1 178 ? -26.031 -1.574 26.871 1.00 74.75 178 PRO A CA 1
ATOM 1260 C C . PRO A 1 178 ? -26.008 -1.002 28.293 1.00 74.75 178 PRO A C 1
ATOM 1262 O O . PRO A 1 178 ? -25.994 -1.749 29.273 1.00 74.75 178 PRO A O 1
ATOM 1265 N N . VAL A 1 179 ? -26.003 0.325 28.400 1.00 80.25 179 VAL A N 1
ATOM 1266 C CA . VAL A 1 179 ? -26.063 1.031 29.690 1.00 80.25 179 VAL A CA 1
ATOM 1267 C C . VAL A 1 179 ? -27.507 1.164 30.165 1.00 80.25 179 VAL A C 1
ATOM 1269 O O . VAL A 1 179 ? -28.439 0.889 29.408 1.00 80.25 179 VAL A O 1
ATOM 1272 N N . ASP A 1 180 ? -27.700 1.601 31.413 1.00 78.25 180 ASP A N 1
ATOM 1273 C CA . ASP A 1 180 ? -29.033 1.881 31.956 1.00 78.25 180 ASP A CA 1
ATOM 1274 C C . ASP A 1 180 ? -29.841 2.762 30.972 1.00 78.25 180 ASP A C 1
ATOM 1276 O O . ASP A 1 180 ? -29.363 3.834 30.581 1.00 78.25 180 ASP A O 1
ATOM 1280 N N . PRO A 1 181 ? -31.052 2.342 30.554 1.00 75.00 181 PRO A N 1
ATOM 1281 C CA . PRO A 1 181 ? -31.912 3.116 29.662 1.00 75.00 181 PRO A CA 1
ATOM 1282 C C . PRO A 1 181 ? -32.276 4.520 30.175 1.00 75.00 181 PRO A C 1
ATOM 1284 O O . PRO A 1 181 ? -32.756 5.341 29.389 1.00 75.00 181 PRO A O 1
ATOM 1287 N N . ALA A 1 182 ? -32.105 4.798 31.472 1.00 78.88 182 ALA A N 1
ATOM 1288 C CA . ALA A 1 182 ? -32.280 6.123 32.064 1.00 78.88 182 ALA A CA 1
ATOM 1289 C C . ALA A 1 182 ? -31.111 7.085 31.770 1.00 78.88 182 ALA A C 1
ATOM 1291 O O . ALA A 1 182 ? -31.267 8.301 31.897 1.00 78.88 182 ALA A O 1
ATOM 1292 N N . THR A 1 183 ? -29.953 6.568 31.358 1.00 84.19 183 THR A N 1
ATOM 1293 C CA . THR A 1 183 ? -28.748 7.360 31.104 1.00 84.19 183 THR A CA 1
ATOM 1294 C C . THR A 1 183 ? -28.788 8.000 29.719 1.00 84.19 183 THR A C 1
ATOM 1296 O O . THR A 1 183 ? -28.852 7.305 28.708 1.00 84.19 183 THR A O 1
ATOM 1299 N N . VAL A 1 184 ? -28.709 9.335 29.663 1.00 89.25 184 VAL A N 1
ATOM 1300 C CA . VAL A 1 184 ? -28.747 10.116 28.409 1.00 89.25 184 VAL A CA 1
ATOM 1301 C C . VAL A 1 184 ? -27.454 9.963 27.608 1.00 89.25 184 VAL A C 1
ATOM 1303 O O . VAL A 1 184 ? -27.488 9.810 26.388 1.00 89.25 184 VAL A O 1
ATOM 1306 N N . ALA A 1 185 ? -26.309 10.000 28.285 1.00 92.19 185 ALA A N 1
ATOM 1307 C CA . ALA A 1 185 ? -25.013 9.727 27.684 1.00 92.19 185 ALA A CA 1
ATOM 1308 C C . ALA A 1 185 ? -24.076 9.099 28.716 1.00 92.19 185 ALA A C 1
ATOM 1310 O O . ALA A 1 185 ? -24.149 9.431 29.899 1.00 92.19 185 ALA A O 1
ATOM 1311 N N . ALA A 1 186 ? -23.186 8.212 28.287 1.00 90.75 186 ALA A N 1
ATOM 1312 C CA . ALA A 1 186 ? -22.198 7.592 29.159 1.00 90.75 186 ALA A CA 1
ATOM 1313 C C . ALA A 1 186 ? -20.857 7.435 28.452 1.00 90.75 186 ALA A C 1
ATOM 1315 O O . ALA A 1 186 ? -20.808 7.047 27.288 1.00 90.75 186 ALA A O 1
ATOM 1316 N N . VAL A 1 187 ? -19.766 7.673 29.171 1.00 92.06 187 VAL A N 1
ATOM 1317 C CA . VAL A 1 187 ? -18.437 7.225 28.752 1.00 92.06 187 VAL A CA 1
ATOM 1318 C C . VAL A 1 187 ? -18.169 5.903 29.456 1.00 92.06 187 VAL A C 1
ATOM 1320 O O . VAL A 1 187 ? -18.172 5.835 30.685 1.00 92.06 187 VAL A O 1
ATOM 1323 N N . VAL A 1 188 ? -17.988 4.841 28.675 1.00 88.19 188 VAL A N 1
ATOM 1324 C CA . VAL A 1 188 ? -17.667 3.504 29.179 1.00 88.19 188 VAL A CA 1
ATOM 1325 C C . VAL A 1 188 ? -16.208 3.216 28.875 1.00 88.19 188 VAL A C 1
ATOM 1327 O O . VAL A 1 188 ? -15.814 3.124 27.711 1.00 88.19 188 VAL A O 1
ATOM 1330 N N . THR A 1 189 ? -15.420 3.061 29.932 1.00 85.50 189 THR A N 1
ATOM 1331 C CA . THR A 1 189 ? -13.983 2.801 29.869 1.00 85.50 189 THR A CA 1
ATOM 1332 C C . THR A 1 189 ? -13.705 1.400 30.386 1.00 85.50 189 THR A C 1
ATOM 1334 O O . THR A 1 189 ? -13.864 1.110 31.573 1.00 85.50 189 THR A O 1
ATOM 1337 N N . THR A 1 190 ? -13.248 0.534 29.489 1.00 81.31 190 THR A N 1
ATOM 1338 C CA . THR A 1 190 ? -12.717 -0.795 29.813 1.00 81.31 190 THR A CA 1
ATOM 1339 C C . THR A 1 190 ? -11.194 -0.797 29.619 1.00 81.31 190 THR A C 1
ATOM 1341 O O . THR A 1 190 ? -10.658 0.157 29.051 1.00 81.31 190 THR A O 1
ATOM 1344 N N . PRO A 1 191 ? -10.471 -1.853 30.033 1.00 74.31 191 PRO A N 1
ATOM 1345 C CA . PRO A 1 191 ? -9.044 -1.981 29.723 1.00 74.31 191 PRO A CA 1
ATOM 1346 C C . PRO A 1 191 ? -8.721 -2.003 28.219 1.00 74.31 191 PRO A C 1
ATOM 1348 O O . PRO A 1 191 ? -7.591 -1.710 27.842 1.00 74.31 191 PRO A O 1
ATOM 1351 N N . PHE A 1 192 ? -9.691 -2.351 27.363 1.00 74.31 192 PHE A N 1
ATOM 1352 C CA . PHE A 1 192 ? -9.463 -2.599 25.934 1.00 74.31 192 PHE A CA 1
ATOM 1353 C C . PHE A 1 192 ? -10.084 -1.560 25.009 1.00 74.31 192 PHE A C 1
ATOM 1355 O O . PHE A 1 192 ? -9.565 -1.315 23.926 1.00 74.31 192 PHE A O 1
ATOM 1362 N N . VAL A 1 193 ? -11.208 -0.969 25.403 1.00 84.94 193 VAL A N 1
ATOM 1363 C CA . VAL A 1 193 ? -11.939 0.014 24.600 1.00 84.94 193 VAL A CA 1
ATOM 1364 C C . VAL A 1 193 ? -12.500 1.121 25.473 1.00 84.94 193 VAL A C 1
ATOM 1366 O O . VAL A 1 193 ? -12.919 0.892 26.614 1.00 84.94 193 VAL A O 1
ATOM 1369 N N . ARG A 1 194 ? -12.570 2.313 24.889 1.00 91.12 194 ARG A N 1
ATOM 1370 C CA . ARG A 1 194 ? -13.311 3.454 25.417 1.00 91.12 194 ARG A CA 1
ATOM 1371 C C . ARG A 1 194 ? -14.402 3.808 24.430 1.00 91.12 194 ARG A C 1
ATOM 1373 O O . ARG A 1 194 ? -14.117 4.061 23.260 1.00 91.12 194 ARG A O 1
ATOM 1380 N N . THR A 1 195 ? -15.643 3.830 24.893 1.00 92.50 195 THR A N 1
ATOM 1381 C CA . THR A 1 195 ? -16.799 4.126 24.043 1.00 92.50 195 THR A CA 1
ATOM 1382 C C . THR A 1 195 ? -17.644 5.236 24.643 1.00 92.50 195 THR A C 1
ATOM 1384 O O . THR A 1 195 ? -17.966 5.184 25.830 1.00 92.50 195 THR A O 1
ATOM 1387 N N . LEU A 1 196 ? -18.051 6.201 23.820 1.00 94.38 196 LEU A N 1
ATOM 1388 C CA . LEU A 1 196 ? -19.103 7.150 24.171 1.00 94.38 196 LEU A CA 1
ATOM 1389 C C . LEU A 1 196 ? -20.442 6.571 23.722 1.00 94.38 196 LEU A C 1
ATOM 1391 O O . LEU A 1 196 ? -20.639 6.320 22.537 1.00 94.38 196 LEU A O 1
ATOM 1395 N N . ILE A 1 197 ? -21.354 6.372 24.663 1.00 92.81 197 ILE A N 1
ATOM 1396 C CA . ILE A 1 197 ? -22.708 5.893 24.412 1.00 92.81 197 ILE A CA 1
ATOM 1397 C C . ILE A 1 197 ? -23.661 7.076 24.505 1.00 92.81 197 ILE A C 1
ATOM 1399 O O . ILE A 1 197 ? -23.651 7.819 25.487 1.00 92.81 197 ILE A O 1
ATOM 1403 N N . LEU A 1 198 ? -24.484 7.245 23.476 1.00 94.31 198 LEU A N 1
ATOM 1404 C CA . LEU A 1 198 ? -25.524 8.261 23.401 1.00 94.31 198 LEU A CA 1
ATOM 1405 C C . LEU A 1 198 ? -26.883 7.587 23.316 1.00 94.31 198 LEU A C 1
ATOM 1407 O O . LEU A 1 198 ? -27.083 6.692 22.495 1.00 94.31 198 LEU A O 1
ATOM 1411 N N . THR A 1 199 ? -27.818 8.061 24.127 1.00 93.19 199 THR A N 1
ATOM 1412 C CA . THR A 1 199 ? -29.140 7.465 24.259 1.00 93.19 199 THR A CA 1
ATOM 1413 C C . THR A 1 199 ? -30.208 8.429 23.761 1.00 93.19 199 THR A C 1
ATOM 1415 O O . THR A 1 199 ? -30.274 9.581 24.185 1.00 93.19 199 THR A O 1
ATOM 1418 N N . GLU A 1 200 ? -31.092 7.945 22.892 1.00 93.69 200 GLU A N 1
ATOM 1419 C CA . GLU A 1 200 ? -32.318 8.640 22.497 1.00 93.69 200 GLU A CA 1
ATOM 1420 C C . GLU A 1 200 ? -33.528 7.769 22.850 1.00 93.69 200 GLU A C 1
ATOM 1422 O O . GLU A 1 200 ? -33.492 6.539 22.743 1.00 93.69 200 GLU A O 1
ATOM 1427 N N . ARG A 1 201 ? -34.621 8.401 23.284 1.00 91.44 201 ARG A N 1
ATOM 1428 C CA . ARG A 1 201 ? -35.825 7.705 23.752 1.00 91.44 201 ARG A CA 1
ATOM 1429 C C . ARG A 1 201 ? -37.055 8.143 22.971 1.00 91.44 201 ARG A C 1
ATOM 1431 O O . ARG A 1 201 ? -37.300 9.334 22.795 1.00 91.44 201 ARG A O 1
ATOM 1438 N N . ARG A 1 202 ? -37.887 7.172 22.584 1.00 90.06 202 ARG A N 1
ATOM 1439 C CA . ARG A 1 202 ? -39.213 7.409 22.000 1.00 90.06 202 ARG A CA 1
ATOM 1440 C C . ARG A 1 202 ? -40.217 6.416 22.583 1.00 90.06 202 ARG A C 1
ATOM 1442 O O . ARG A 1 202 ? -40.148 5.216 22.330 1.00 90.06 202 ARG A O 1
ATOM 1449 N N . GLY A 1 203 ? -41.141 6.913 23.405 1.00 86.94 203 GLY A N 1
ATOM 1450 C CA . GLY A 1 203 ? -42.103 6.066 24.118 1.00 86.94 203 GLY A CA 1
ATOM 1451 C C . GLY A 1 203 ? -41.413 5.067 25.058 1.00 86.94 203 GLY A C 1
ATOM 1452 O O . GLY A 1 203 ? -40.686 5.467 25.973 1.00 86.94 203 GLY A O 1
ATOM 1453 N N . ASN A 1 204 ? -41.643 3.768 24.829 1.00 85.56 204 ASN A N 1
ATOM 1454 C CA . ASN A 1 204 ? -41.021 2.671 25.585 1.00 85.56 204 ASN A CA 1
ATOM 1455 C C . ASN A 1 204 ? -39.775 2.072 24.899 1.00 85.56 204 ASN A C 1
ATOM 1457 O O . ASN A 1 204 ? -39.282 1.022 25.309 1.00 85.56 204 ASN A O 1
ATOM 1461 N N . ARG A 1 205 ? -39.285 2.712 23.830 1.00 86.81 205 ARG A N 1
ATOM 1462 C CA . ARG A 1 205 ? -38.081 2.296 23.108 1.00 86.81 205 ARG A CA 1
ATOM 1463 C C . ARG A 1 205 ? -36.927 3.237 23.395 1.00 86.81 205 ARG A C 1
ATOM 1465 O O . ARG A 1 205 ? -37.115 4.451 23.514 1.00 86.81 205 ARG A O 1
ATOM 1472 N N . VAL A 1 206 ? -35.739 2.659 23.461 1.00 89.75 206 VAL A N 1
ATOM 1473 C CA . VAL A 1 206 ? -34.495 3.379 23.711 1.00 89.75 206 VAL A CA 1
ATOM 1474 C C . VAL A 1 206 ? -33.469 2.933 22.684 1.00 89.75 206 VAL A C 1
ATOM 1476 O O . VAL A 1 206 ? -33.208 1.743 22.570 1.00 89.75 206 VAL A O 1
ATOM 1479 N N . ALA A 1 207 ? -32.906 3.865 21.923 1.00 91.00 207 ALA A N 1
ATOM 1480 C CA . ALA A 1 207 ? -31.789 3.587 21.033 1.00 91.00 207 ALA A CA 1
ATOM 1481 C C . ALA A 1 207 ? -30.508 4.091 21.682 1.00 91.00 207 ALA A C 1
ATOM 1483 O O . ALA A 1 207 ? -30.423 5.263 22.046 1.00 91.00 207 ALA A O 1
ATOM 1484 N N . GLN A 1 208 ? -29.527 3.207 21.812 1.00 92.44 208 GLN A N 1
ATOM 1485 C CA . GLN A 1 208 ? -28.185 3.539 22.261 1.00 92.44 208 GLN A CA 1
ATOM 1486 C C . GLN A 1 208 ? -27.232 3.411 21.080 1.00 92.44 208 GLN A C 1
ATOM 1488 O O . GLN A 1 208 ? -27.205 2.383 20.399 1.00 92.44 208 GLN A O 1
ATOM 1493 N N . VAL A 1 209 ? -26.465 4.465 20.829 1.00 92.44 209 VAL A N 1
ATOM 1494 C CA . VAL A 1 209 ? -25.422 4.489 19.805 1.00 92.44 209 VAL A CA 1
ATOM 1495 C C . VAL A 1 209 ? -24.074 4.598 20.494 1.00 92.44 209 VAL A C 1
ATOM 1497 O O . VAL A 1 209 ? -23.847 5.534 21.259 1.00 92.44 209 VAL A O 1
ATOM 1500 N N . SER A 1 210 ? -23.195 3.638 20.232 1.00 91.69 210 SER A N 1
ATOM 1501 C CA . SER A 1 210 ? -21.824 3.597 20.723 1.00 91.69 210 SER A CA 1
ATOM 1502 C C . SER A 1 210 ? -20.873 4.180 19.677 1.00 91.69 210 SER A C 1
ATOM 1504 O O . SER A 1 210 ? -20.964 3.870 18.491 1.00 91.69 210 SER A O 1
ATOM 1506 N N . LEU A 1 211 ? -19.970 5.052 20.122 1.00 93.50 211 LEU A N 1
ATOM 1507 C CA . LEU A 1 211 ? -18.892 5.651 19.337 1.00 93.50 211 LEU A CA 1
ATOM 1508 C C . LEU A 1 211 ? -17.554 5.205 19.921 1.00 93.50 211 LEU A C 1
ATOM 1510 O O . LEU A 1 211 ? -17.317 5.397 21.117 1.00 93.50 211 LEU A O 1
ATOM 1514 N N . LEU A 1 212 ? -16.667 4.650 19.095 1.00 92.56 212 LEU A N 1
ATOM 1515 C CA . LEU A 1 212 ? -15.340 4.234 19.546 1.00 92.56 212 LEU A CA 1
ATOM 1516 C C . LEU A 1 212 ? -14.421 5.451 19.737 1.00 92.56 212 LEU A C 1
ATOM 1518 O O . LEU A 1 212 ? -14.036 6.131 18.783 1.00 92.56 212 LEU A O 1
ATOM 1522 N N . LEU A 1 213 ? -14.052 5.726 20.987 1.00 93.00 213 LEU A N 1
ATOM 1523 C CA . LEU A 1 213 ? -13.140 6.813 21.340 1.00 93.00 213 LEU A CA 1
ATOM 1524 C C . LEU A 1 213 ? -11.684 6.358 21.279 1.00 93.00 213 LEU A C 1
ATOM 1526 O O . LEU A 1 213 ? -10.828 7.074 20.764 1.00 93.00 213 LEU A O 1
ATOM 1530 N N . ASP A 1 214 ? -11.411 5.168 21.802 1.00 90.62 214 ASP A N 1
ATOM 1531 C CA . ASP A 1 214 ? -10.071 4.601 21.872 1.00 90.62 214 ASP A CA 1
ATOM 1532 C C . ASP A 1 214 ? -10.134 3.074 21.923 1.00 90.62 214 ASP A C 1
ATOM 1534 O O . ASP A 1 214 ? -11.109 2.504 22.422 1.00 90.62 214 ASP A O 1
ATOM 1538 N N . ALA A 1 215 ? -9.092 2.423 21.422 1.00 86.62 215 ALA A N 1
ATOM 1539 C CA . ALA A 1 215 ? -8.953 0.976 21.429 1.00 86.62 215 ALA A CA 1
ATOM 1540 C C . ALA A 1 215 ? -7.499 0.598 21.721 1.00 86.62 215 ALA A C 1
ATOM 1542 O O . ALA A 1 215 ? -6.570 1.157 21.140 1.00 86.62 215 ALA A O 1
ATOM 1543 N N . ALA A 1 216 ? -7.307 -0.375 22.608 1.00 76.81 216 ALA A N 1
ATOM 1544 C CA . ALA A 1 216 ? -6.003 -0.946 22.889 1.00 76.81 216 ALA A CA 1
ATOM 1545 C C . ALA A 1 216 ? -5.412 -1.556 21.610 1.00 76.81 216 ALA A C 1
ATOM 1547 O O . ALA A 1 216 ? -6.120 -2.182 20.821 1.00 76.81 216 ALA A O 1
ATOM 1548 N N . SER A 1 217 ? -4.094 -1.425 21.433 1.00 63.84 217 SER A N 1
ATOM 1549 C CA . SER A 1 217 ? -3.358 -1.969 20.277 1.00 63.84 217 SER A CA 1
ATOM 1550 C C . SER A 1 217 ? -3.487 -3.481 20.122 1.00 63.84 217 SER A C 1
ATOM 1552 O O . SER A 1 217 ? -3.199 -4.031 19.065 1.00 63.84 217 SER A O 1
ATOM 1554 N N . SER A 1 218 ? -3.881 -4.149 21.196 1.00 53.69 218 SER A N 1
ATOM 1555 C CA . SER A 1 218 ? -4.061 -5.582 21.262 1.00 53.69 218 SER A CA 1
ATOM 1556 C C . SER A 1 218 ? -5.404 -6.022 20.646 1.00 53.69 218 SER A C 1
ATOM 1558 O O . SER A 1 218 ? -5.554 -7.193 20.290 1.00 53.69 218 SER A O 1
ATOM 1560 N N . LEU A 1 219 ? -6.391 -5.121 20.508 1.00 57.31 219 LEU A N 1
ATOM 1561 C CA . LEU A 1 219 ? -7.702 -5.452 19.946 1.00 57.31 219 LEU A CA 1
ATOM 1562 C C . LEU A 1 219 ? -7.531 -5.864 18.471 1.00 57.31 219 LEU A C 1
ATOM 1564 O O . LEU A 1 219 ? -7.026 -5.064 17.684 1.00 57.31 219 LEU A O 1
ATOM 1568 N N . PRO A 1 220 ? -7.929 -7.078 18.059 1.00 44.72 220 PRO A N 1
ATOM 1569 C CA . PRO A 1 220 ? -7.879 -7.455 16.653 1.00 44.72 220 PRO A CA 1
ATOM 1570 C C . PRO A 1 220 ? -8.916 -6.650 15.858 1.00 44.72 220 PRO A C 1
ATOM 1572 O O . PRO A 1 220 ? -10.085 -6.575 16.234 1.00 44.72 220 PRO A O 1
ATOM 1575 N N . ALA A 1 221 ? -8.454 -6.011 14.778 1.00 57.56 221 ALA A N 1
ATOM 1576 C CA . ALA A 1 221 ? -9.237 -5.139 13.897 1.00 57.56 221 ALA A CA 1
ATOM 1577 C C . ALA A 1 221 ? -10.088 -4.082 14.645 1.00 57.56 221 ALA A C 1
ATOM 1579 O O . ALA A 1 221 ? -11.324 -4.114 14.590 1.00 57.56 221 ALA A O 1
ATOM 1580 N N . PRO A 1 222 ? -9.456 -3.116 15.341 1.00 65.75 222 PRO A N 1
ATOM 1581 C CA . PRO A 1 222 ? -10.190 -1.967 15.835 1.00 65.75 222 PRO A CA 1
ATOM 1582 C C . PRO A 1 222 ? -10.625 -1.146 14.616 1.00 65.75 222 PRO A C 1
ATOM 1584 O O . PRO A 1 222 ? -9.806 -0.815 13.752 1.00 65.75 222 PRO A O 1
ATOM 1587 N N . GLY A 1 223 ? -11.912 -0.829 14.509 1.00 73.12 223 GLY A N 1
ATOM 1588 C CA . GLY A 1 223 ? -12.378 0.165 13.556 1.00 73.12 223 GLY A CA 1
ATOM 1589 C C . GLY A 1 223 ? -11.824 1.551 13.903 1.00 73.12 223 GLY A C 1
ATOM 1590 O O . GLY A 1 223 ? -11.062 1.718 14.862 1.00 73.12 223 GLY A O 1
ATOM 1591 N N . PRO A 1 224 ? -12.160 2.581 13.114 1.00 86.06 224 PRO A N 1
ATOM 1592 C CA . PRO A 1 224 ? -11.583 3.904 13.309 1.00 86.06 224 PRO A CA 1
ATOM 1593 C C . PRO A 1 224 ? -11.992 4.486 14.675 1.00 86.06 224 PRO A C 1
ATOM 1595 O O . PRO A 1 224 ? -13.150 4.820 14.901 1.00 86.06 224 PRO A O 1
ATOM 1598 N N . ALA A 1 225 ? -11.043 4.592 15.606 1.00 90.06 225 ALA A N 1
ATOM 1599 C CA . ALA A 1 225 ? -11.243 5.203 16.922 1.00 90.06 225 ALA A CA 1
ATOM 1600 C C . ALA A 1 225 ? -10.878 6.696 16.904 1.00 90.06 225 ALA A C 1
ATOM 1602 O O . ALA A 1 225 ? -9.976 7.104 16.168 1.00 90.06 225 ALA A O 1
ATOM 1603 N N . LEU A 1 226 ? -11.502 7.513 17.760 1.00 91.81 226 LEU A N 1
ATOM 1604 C CA . LEU A 1 226 ? -11.235 8.959 17.814 1.00 91.81 226 LEU A CA 1
ATOM 1605 C C . LEU A 1 226 ? -9.754 9.268 18.057 1.00 91.81 226 LEU A C 1
ATOM 1607 O O . LEU A 1 226 ? -9.190 10.118 17.368 1.00 91.81 226 LEU A O 1
ATOM 1611 N N . ALA A 1 227 ? -9.112 8.553 18.983 1.00 88.81 227 ALA A N 1
ATOM 1612 C CA . ALA A 1 227 ? -7.686 8.686 19.268 1.00 88.81 227 ALA A CA 1
ATOM 1613 C C . ALA A 1 227 ? -6.818 8.401 18.032 1.00 88.81 227 ALA A C 1
ATOM 1615 O O . ALA A 1 227 ? -5.913 9.177 17.707 1.00 88.81 227 ALA A O 1
ATOM 1616 N N . ALA A 1 228 ? -7.135 7.342 17.284 1.00 85.38 228 ALA A N 1
ATOM 1617 C CA . ALA A 1 228 ? -6.409 6.987 16.071 1.00 85.38 228 ALA A CA 1
ATOM 1618 C C . ALA A 1 228 ? -6.592 8.046 14.970 1.00 85.38 228 ALA A C 1
ATOM 1620 O O . ALA A 1 228 ? -5.616 8.492 14.363 1.00 85.38 228 ALA A O 1
ATOM 1621 N N . VAL A 1 229 ? -7.827 8.497 14.737 1.00 87.25 229 VAL A N 1
ATOM 1622 C CA . VAL A 1 229 ? -8.152 9.416 13.636 1.00 87.25 229 VAL A CA 1
ATOM 1623 C C . VAL A 1 229 ? -7.636 10.825 13.919 1.00 87.25 229 VAL A C 1
ATOM 1625 O O . VAL A 1 229 ? -6.919 11.387 13.088 1.00 87.25 229 VAL A O 1
ATOM 1628 N N . ALA A 1 230 ? -7.902 11.367 15.111 1.00 85.56 230 ALA A N 1
ATOM 1629 C CA . ALA A 1 230 ? -7.487 12.717 15.493 1.00 85.56 230 ALA A CA 1
ATOM 1630 C C . ALA A 1 230 ? -5.957 12.863 15.620 1.00 85.56 230 ALA A C 1
ATOM 1632 O O . ALA A 1 230 ? -5.412 13.949 15.408 1.00 85.56 230 ALA A O 1
ATOM 1633 N N . GLY A 1 231 ? -5.248 11.775 15.949 1.00 75.25 231 GLY A N 1
ATOM 1634 C CA . GLY A 1 231 ? -3.785 11.750 16.052 1.00 75.25 231 GLY A CA 1
ATOM 1635 C C . GLY A 1 231 ? -3.052 11.494 14.730 1.00 75.25 231 GLY A C 1
ATOM 1636 O O . GLY A 1 231 ? -1.901 11.913 14.579 1.00 75.25 231 GLY A O 1
ATOM 1637 N N . SER A 1 232 ? -3.703 10.848 13.754 1.00 76.69 232 SER A N 1
ATOM 1638 C CA . SER A 1 232 ? -3.060 10.234 12.577 1.00 76.69 232 SER A CA 1
ATOM 1639 C C . SER A 1 232 ? -2.144 11.170 11.775 1.00 76.69 232 SER A C 1
ATOM 1641 O O . SER A 1 232 ? -0.991 10.833 11.492 1.00 76.69 232 SER A O 1
ATOM 1643 N N . TRP A 1 233 ? -2.612 12.375 11.436 1.00 67.75 233 TRP A N 1
ATOM 1644 C CA . TRP A 1 233 ? -1.855 13.287 10.575 1.00 67.75 233 TRP A CA 1
ATOM 1645 C C . TRP A 1 233 ? -0.688 13.971 11.295 1.00 67.75 233 TRP A C 1
ATOM 1647 O O . TRP A 1 233 ? 0.357 14.224 10.689 1.00 67.75 233 TRP A O 1
ATOM 1657 N N . GLN A 1 234 ? -0.859 14.301 12.579 1.00 72.88 234 GLN A N 1
ATOM 1658 C CA . GLN A 1 234 ? 0.143 15.017 13.380 1.00 72.88 234 GLN A CA 1
ATOM 1659 C C . GLN A 1 234 ? 1.039 14.081 14.203 1.00 72.88 234 GLN A C 1
ATOM 1661 O O . GLN A 1 234 ? 2.014 14.553 14.785 1.00 72.88 234 GLN A O 1
ATOM 1666 N N . ARG A 1 235 ? 0.736 12.774 14.219 1.00 79.00 235 ARG A N 1
ATOM 1667 C CA . ARG A 1 235 ? 1.344 11.752 15.088 1.00 79.00 235 ARG A CA 1
ATOM 1668 C C . ARG A 1 235 ? 1.322 12.134 16.571 1.00 79.00 235 ARG A C 1
ATOM 1670 O O . ARG A 1 235 ? 2.230 11.789 17.319 1.00 79.00 235 ARG A O 1
ATOM 1677 N N . VAL A 1 236 ? 0.298 12.884 16.967 1.00 84.25 236 VAL A N 1
ATOM 1678 C CA . VAL A 1 236 ? 0.036 13.222 18.366 1.00 84.25 236 VAL A CA 1
ATOM 1679 C C . VAL A 1 236 ? -0.588 11.988 19.003 1.00 84.25 236 VAL A C 1
ATOM 1681 O O . VAL A 1 236 ? -1.571 11.464 18.477 1.00 84.25 236 VAL A O 1
ATOM 1684 N N . GLY A 1 237 ? 0.025 11.504 20.082 1.00 85.69 237 GLY A N 1
ATOM 1685 C CA . GLY A 1 237 ? -0.555 10.439 20.892 1.00 85.69 237 GLY A CA 1
ATOM 1686 C C . GLY A 1 237 ? -1.684 10.992 21.753 1.00 85.69 237 GLY A C 1
ATOM 1687 O O . GLY A 1 237 ? -1.758 12.199 21.987 1.00 85.69 237 GLY A O 1
ATOM 1688 N N . TRP A 1 238 ? -2.544 10.114 22.244 1.00 89.19 238 TRP A N 1
ATOM 1689 C CA . TRP A 1 238 ? -3.588 10.477 23.192 1.00 89.19 238 TRP A CA 1
ATOM 1690 C C . TRP A 1 238 ? -3.455 9.599 24.421 1.00 89.19 238 TRP A C 1
ATOM 1692 O O . TRP A 1 238 ? -3.259 8.393 24.295 1.00 89.19 238 TRP A O 1
ATOM 1702 N N . ASP A 1 239 ? -3.539 10.224 25.583 1.00 89.31 239 ASP A N 1
ATOM 1703 C CA . ASP A 1 239 ? -3.612 9.555 26.872 1.00 89.31 239 ASP A CA 1
ATOM 1704 C C . ASP A 1 239 ? -4.933 9.922 27.550 1.00 89.31 239 ASP A C 1
ATOM 1706 O O . ASP A 1 239 ? -5.580 10.906 27.178 1.00 89.31 239 ASP A O 1
ATOM 1710 N N . TRP A 1 240 ? -5.352 9.123 28.522 1.00 88.81 240 TRP A N 1
ATOM 1711 C CA . TRP A 1 240 ? -6.625 9.296 29.207 1.00 88.81 240 TRP A CA 1
ATOM 1712 C C . TRP A 1 240 ? -6.416 9.386 30.711 1.00 88.81 240 TRP A C 1
ATOM 1714 O O . TRP A 1 240 ? -5.901 8.460 31.329 1.00 88.81 240 TRP A O 1
ATOM 1724 N N . ASN A 1 241 ? -6.888 10.480 31.304 1.00 83.19 241 ASN A N 1
ATOM 1725 C CA . ASN A 1 241 ? -6.738 10.754 32.735 1.00 83.19 241 ASN A CA 1
ATOM 1726 C C . ASN A 1 241 ? -7.796 10.077 33.631 1.00 83.19 241 ASN A C 1
ATOM 1728 O O . ASN A 1 241 ? -7.796 10.303 34.842 1.00 83.19 241 ASN A O 1
ATOM 1732 N N . ASP A 1 242 ? -8.676 9.249 33.065 1.00 74.25 242 ASP A N 1
ATOM 1733 C CA . ASP A 1 242 ? -9.822 8.678 33.776 1.00 74.25 242 ASP A CA 1
ATOM 1734 C C . ASP A 1 242 ? -9.601 7.223 34.203 1.00 74.25 242 ASP A C 1
ATOM 1736 O O . ASP A 1 242 ? -8.975 6.419 33.504 1.00 74.25 242 ASP A O 1
ATOM 1740 N N . ALA A 1 243 ? -10.193 6.863 35.345 1.00 61.44 243 ALA A N 1
ATOM 1741 C CA . ALA A 1 243 ? -10.252 5.487 35.824 1.00 61.44 243 ALA A CA 1
ATOM 1742 C C . ALA A 1 243 ? -11.212 4.623 34.978 1.00 61.44 243 ALA A C 1
ATOM 1744 O O . ALA A 1 243 ? -12.125 5.118 34.315 1.00 61.44 243 ALA A O 1
ATOM 1745 N N . THR A 1 244 ? -11.019 3.303 35.017 1.00 73.44 244 THR A N 1
ATOM 1746 C CA . THR A 1 244 ? -11.934 2.337 34.390 1.00 73.44 244 THR A CA 1
ATOM 1747 C C . THR A 1 244 ? -13.316 2.380 35.050 1.00 73.44 244 THR A C 1
ATOM 1749 O O . THR A 1 244 ? -13.428 2.550 36.264 1.00 73.44 244 THR A O 1
ATOM 1752 N N . GLY A 1 245 ? -14.381 2.232 34.257 1.00 77.38 245 GLY A N 1
ATOM 1753 C CA . GLY A 1 245 ? -15.759 2.307 34.747 1.00 77.38 245 GLY A CA 1
ATOM 1754 C C . GLY A 1 245 ? -16.729 2.995 33.787 1.00 77.38 245 GLY A C 1
ATOM 1755 O O . GLY A 1 245 ? -16.422 3.227 32.617 1.00 77.38 245 GLY A O 1
ATOM 1756 N N . ILE A 1 246 ? -17.926 3.296 34.295 1.00 83.00 246 ILE A N 1
ATOM 1757 C CA . ILE A 1 246 ? -18.998 3.976 33.559 1.00 83.00 246 ILE A CA 1
ATOM 1758 C C . ILE A 1 246 ? -19.209 5.355 34.179 1.00 83.00 246 ILE A C 1
ATOM 1760 O O . ILE A 1 246 ? -19.640 5.461 35.328 1.00 83.00 246 ILE A O 1
ATOM 1764 N N . VAL A 1 247 ? -18.956 6.410 33.407 1.00 87.00 247 VAL A N 1
ATOM 1765 C CA . VAL A 1 247 ? -19.250 7.794 33.793 1.00 87.00 247 VAL A CA 1
ATOM 1766 C C . VAL A 1 247 ? -20.519 8.231 33.076 1.00 87.00 247 VAL A C 1
ATOM 1768 O O . VAL A 1 247 ? -20.518 8.483 31.871 1.00 87.00 247 VAL A O 1
ATOM 1771 N N . SER A 1 248 ? -21.624 8.284 33.818 1.00 88.81 248 SER A N 1
ATOM 1772 C CA . SER A 1 248 ? -22.927 8.695 33.287 1.00 88.81 248 SER A CA 1
ATOM 1773 C C . SER A 1 248 ? -23.077 10.213 33.327 1.00 88.81 248 SER A C 1
ATOM 1775 O O . SER A 1 248 ? -22.709 10.862 34.303 1.00 88.81 248 SER A O 1
ATOM 1777 N N . SER A 1 249 ? -23.647 10.777 32.270 1.00 89.88 249 SER A N 1
ATOM 1778 C CA . SER A 1 249 ? -23.873 12.208 32.090 1.00 89.88 249 SER A CA 1
ATOM 1779 C C . SER A 1 249 ? -25.348 12.494 31.825 1.00 89.88 249 SER A C 1
ATOM 1781 O O . SER A 1 249 ? -26.022 11.773 31.087 1.00 89.88 249 SER A O 1
ATOM 1783 N N . ALA A 1 250 ? -25.845 13.591 32.401 1.00 88.31 250 ALA A N 1
ATOM 1784 C CA . ALA A 1 250 ? -27.228 14.031 32.215 1.00 88.31 250 ALA A CA 1
ATOM 1785 C C . ALA A 1 250 ? -27.501 14.583 30.803 1.00 88.31 250 ALA A C 1
ATOM 1787 O O . ALA A 1 250 ? -28.651 14.632 30.375 1.00 88.31 250 ALA A O 1
ATOM 1788 N N . THR A 1 251 ? -26.459 15.003 30.078 1.00 90.56 251 THR A N 1
ATOM 1789 C CA . THR A 1 251 ? -26.561 15.521 28.709 1.00 90.56 251 THR A CA 1
ATOM 1790 C C . THR A 1 251 ? -25.414 15.014 27.835 1.00 90.56 251 THR A C 1
ATOM 1792 O O . THR A 1 251 ? -24.347 14.646 28.334 1.00 90.56 251 THR A O 1
ATOM 1795 N N . ALA A 1 252 ? -25.622 15.018 26.516 1.00 88.81 252 ALA A N 1
ATOM 1796 C CA . ALA A 1 252 ? -24.582 14.661 25.552 1.00 88.81 252 ALA A CA 1
ATOM 1797 C C . ALA A 1 252 ? -23.422 15.670 25.581 1.00 88.81 252 ALA A C 1
ATOM 1799 O O . ALA A 1 252 ? -22.265 15.289 25.455 1.00 88.81 252 ALA A O 1
ATOM 1800 N N . GLU A 1 253 ? -23.722 16.950 25.801 1.00 92.62 253 GLU A N 1
ATOM 1801 C CA . GLU A 1 253 ? -22.733 18.025 25.870 1.00 92.62 253 GLU A CA 1
ATOM 1802 C C . GLU A 1 253 ? -21.828 17.872 27.102 1.00 92.62 253 GLU A C 1
ATOM 1804 O O . GLU A 1 253 ? -20.623 18.097 27.008 1.00 92.62 253 GLU A O 1
ATOM 1809 N N . ALA A 1 254 ? -22.383 17.423 28.235 1.00 91.25 254 ALA A N 1
ATOM 1810 C CA . ALA A 1 254 ? -21.599 17.105 29.426 1.00 91.25 254 ALA A CA 1
ATOM 1811 C C . ALA A 1 254 ? -20.672 15.902 29.189 1.00 91.25 254 ALA A C 1
ATOM 1813 O O . ALA A 1 254 ? -19.503 15.962 29.561 1.00 91.25 254 ALA A O 1
ATOM 1814 N N . ALA A 1 255 ? -21.152 14.858 28.503 1.00 90.62 255 ALA A N 1
ATOM 1815 C CA . ALA A 1 255 ? -20.326 13.701 28.153 1.00 90.62 255 ALA A CA 1
ATOM 1816 C C . ALA A 1 255 ? -19.205 14.059 27.162 1.00 90.62 255 ALA A C 1
ATOM 1818 O O . ALA A 1 255 ? -18.083 13.582 27.295 1.00 90.62 255 ALA A O 1
ATOM 1819 N N . VAL A 1 256 ? -19.476 14.934 26.188 1.00 92.69 256 VAL A N 1
ATOM 1820 C CA . VAL A 1 256 ? -18.448 15.452 25.270 1.00 92.69 256 VAL A CA 1
ATOM 1821 C C . VAL A 1 256 ? -17.399 16.259 26.028 1.00 92.69 256 VAL A C 1
ATOM 1823 O O . VAL A 1 256 ? -16.209 16.035 25.827 1.00 92.69 256 VAL A O 1
ATOM 1826 N N . ALA A 1 257 ? -17.815 17.144 26.936 1.00 91.25 257 ALA A N 1
ATOM 1827 C CA . ALA A 1 257 ? -16.887 17.902 27.772 1.00 91.25 257 ALA A CA 1
ATOM 1828 C C . ALA A 1 257 ? -16.039 16.993 28.681 1.00 91.25 257 ALA A C 1
ATOM 1830 O O . ALA A 1 257 ? -14.889 17.324 28.969 1.00 91.25 257 ALA A O 1
ATOM 1831 N N . GLU A 1 258 ? -16.584 15.851 29.115 1.00 90.44 258 GLU A N 1
ATOM 1832 C CA . GLU A 1 258 ? -15.835 14.810 29.826 1.00 90.44 258 GLU A CA 1
ATOM 1833 C C . GLU A 1 258 ? -14.738 14.226 28.942 1.00 90.44 258 GLU A C 1
ATOM 1835 O O . GLU A 1 258 ? -13.565 14.302 29.292 1.00 90.44 258 GLU A O 1
ATOM 1840 N N . VAL A 1 259 ? -15.100 13.750 27.747 1.00 92.38 259 VAL A N 1
ATOM 1841 C CA . VAL A 1 259 ? -14.147 13.206 26.770 1.00 92.38 259 VAL A CA 1
ATOM 1842 C C . VAL A 1 259 ? -13.055 14.222 26.437 1.00 92.38 259 VAL A C 1
ATOM 1844 O O . VAL A 1 259 ? -11.876 13.879 26.409 1.00 92.38 259 VAL A O 1
ATOM 1847 N N . GLU A 1 260 ? -13.414 15.488 26.220 1.00 92.31 260 GLU A N 1
ATOM 1848 C CA . GLU A 1 260 ? -12.454 16.543 25.892 1.00 92.31 260 GLU A CA 1
ATOM 1849 C C . GLU A 1 260 ? -11.444 16.822 27.012 1.00 92.31 260 GLU A C 1
ATOM 1851 O O . GLU A 1 260 ? -10.308 17.208 26.706 1.00 92.31 260 GLU A O 1
ATOM 1856 N N . ARG A 1 261 ? -11.855 16.644 28.274 1.00 90.62 261 ARG A N 1
ATOM 1857 C CA . ARG A 1 261 ? -11.026 16.840 29.470 1.00 90.62 261 ARG A CA 1
ATOM 1858 C C . ARG A 1 261 ? -10.182 15.612 29.794 1.00 90.62 261 ARG A C 1
ATOM 1860 O O . ARG A 1 261 ? -9.026 15.763 30.179 1.00 90.62 261 ARG A O 1
ATOM 1867 N N . ALA A 1 262 ? -10.765 14.430 29.634 1.00 90.75 262 ALA A N 1
ATOM 1868 C CA . ALA A 1 262 ? -10.141 13.148 29.909 1.00 90.75 262 ALA A CA 1
ATOM 1869 C C . ALA A 1 262 ? -9.053 12.810 28.888 1.00 90.75 262 ALA A C 1
ATOM 1871 O O . ALA A 1 262 ? -7.993 12.317 29.261 1.00 90.75 262 ALA A O 1
ATOM 1872 N N . MET A 1 263 ? -9.306 13.100 27.608 1.00 92.62 263 MET A N 1
ATOM 1873 C CA . MET A 1 263 ? -8.420 12.786 26.491 1.00 92.62 263 MET A CA 1
ATOM 1874 C C . MET A 1 263 ? -7.339 13.862 26.332 1.00 92.62 263 MET A C 1
ATOM 1876 O O . MET A 1 263 ? -7.557 14.905 25.706 1.00 92.62 263 MET A O 1
ATOM 1880 N N . VAL A 1 264 ? -6.153 13.609 26.876 1.00 92.00 264 VAL A N 1
ATOM 1881 C CA . VAL A 1 264 ? -5.016 14.534 26.865 1.00 92.00 264 VAL A CA 1
ATOM 1882 C C . VAL A 1 264 ? -4.081 14.227 25.700 1.00 92.00 264 VAL A C 1
ATOM 1884 O O . VAL A 1 264 ? -3.705 13.086 25.451 1.00 92.00 264 VAL A O 1
ATOM 1887 N N . ALA A 1 265 ? -3.687 15.266 24.965 1.00 91.38 265 ALA A N 1
ATOM 1888 C CA . ALA A 1 265 ? -2.737 15.133 23.868 1.00 91.38 265 ALA A CA 1
ATOM 1889 C C . ALA A 1 265 ? -1.310 14.927 24.399 1.00 91.38 265 ALA A C 1
ATOM 1891 O O . ALA A 1 265 ? -0.782 15.770 25.126 1.00 91.38 265 ALA A O 1
ATOM 1892 N N . VAL A 1 266 ? -0.661 13.852 23.960 1.00 89.44 266 VAL A N 1
ATOM 1893 C CA . VAL A 1 266 ? 0.751 13.577 24.224 1.00 89.44 266 VAL A CA 1
ATOM 1894 C C . VAL A 1 266 ? 1.579 14.141 23.066 1.00 89.44 266 VAL A C 1
ATOM 1896 O O . VAL A 1 266 ? 1.401 13.715 21.915 1.00 89.44 266 VAL A O 1
ATOM 1899 N N . PRO A 1 267 ? 2.473 15.116 23.317 1.00 86.81 267 PRO A N 1
ATOM 1900 C CA . PRO A 1 267 ? 3.282 15.702 22.261 1.00 86.81 267 PRO A CA 1
ATOM 1901 C C . PRO A 1 267 ? 4.177 14.630 21.619 1.00 86.81 267 PRO A C 1
ATOM 1903 O O . PRO A 1 267 ? 4.758 13.805 22.328 1.00 86.81 267 PRO A O 1
ATOM 1906 N N . PRO A 1 268 ? 4.318 14.626 20.282 1.00 85.62 268 PRO A N 1
ATOM 1907 C CA . PRO A 1 268 ? 5.174 13.663 19.607 1.00 85.62 268 PRO A CA 1
ATOM 1908 C C . PRO A 1 268 ? 6.630 13.863 20.024 1.00 85.62 268 PRO A C 1
ATOM 1910 O O . PRO A 1 268 ? 7.108 14.996 20.138 1.00 85.62 268 PRO A O 1
ATOM 1913 N N . SER A 1 269 ? 7.356 12.758 20.189 1.00 85.06 269 SER A N 1
ATOM 1914 C CA . SER A 1 269 ? 8.793 12.819 20.436 1.00 85.06 269 SER A CA 1
ATOM 1915 C C . SER A 1 269 ? 9.526 13.454 19.247 1.00 85.06 269 SER A C 1
ATOM 1917 O O . SER A 1 269 ? 9.070 13.421 18.095 1.00 85.06 269 SER A O 1
ATOM 1919 N N . ARG A 1 270 ? 10.710 14.017 19.513 1.00 83.44 270 ARG A N 1
ATOM 1920 C CA . ARG A 1 270 ? 11.556 14.635 18.480 1.00 83.44 270 ARG A CA 1
ATOM 1921 C C . ARG A 1 270 ? 11.871 13.670 17.335 1.00 83.44 270 ARG A C 1
ATOM 1923 O O . ARG A 1 270 ? 11.897 14.085 16.181 1.00 83.44 270 ARG A O 1
ATOM 1930 N N . GLU A 1 271 ? 12.066 12.390 17.643 1.00 84.25 271 GLU A N 1
ATOM 1931 C CA . GLU A 1 271 ? 12.334 11.343 16.653 1.00 84.25 271 GLU A CA 1
ATOM 1932 C C . GLU A 1 271 ? 11.141 11.115 15.719 1.00 84.25 271 GLU A C 1
ATOM 1934 O O . GLU A 1 271 ? 11.310 11.036 14.502 1.00 84.25 271 GLU A O 1
ATOM 1939 N N . VAL A 1 272 ? 9.922 11.087 16.267 1.00 83.81 272 VAL A N 1
ATOM 1940 C CA . VAL A 1 272 ? 8.687 10.911 15.489 1.00 83.81 272 VAL A CA 1
ATOM 1941 C C . VAL A 1 272 ? 8.455 12.097 14.550 1.00 83.81 272 VAL A C 1
ATOM 1943 O O . VAL A 1 272 ? 8.102 11.895 13.382 1.00 83.81 272 VAL A O 1
ATOM 1946 N N . LEU A 1 273 ? 8.698 13.323 15.026 1.00 82.88 273 LEU A N 1
ATOM 1947 C CA . LEU A 1 273 ? 8.634 14.536 14.206 1.00 82.88 273 LEU A CA 1
ATOM 1948 C C . LEU A 1 273 ? 9.703 14.537 13.109 1.00 82.88 273 LEU A C 1
ATOM 1950 O O . LEU A 1 273 ? 9.383 14.778 11.944 1.00 82.88 273 LEU A O 1
ATOM 1954 N N . ALA A 1 274 ? 10.953 14.216 13.454 1.00 83.62 274 ALA A N 1
ATOM 1955 C CA . ALA A 1 274 ? 12.053 14.158 12.497 1.00 83.62 274 ALA A CA 1
ATOM 1956 C C . ALA A 1 274 ? 11.795 13.109 11.406 1.00 83.62 274 ALA A C 1
ATOM 1958 O O . ALA A 1 274 ? 11.977 13.391 10.223 1.00 83.62 274 ALA A O 1
ATOM 1959 N N . HIS A 1 275 ? 11.296 11.928 11.778 1.00 84.56 275 HIS A N 1
ATOM 1960 C CA . HIS A 1 275 ? 10.946 10.874 10.831 1.00 84.56 275 HIS A CA 1
ATOM 1961 C C . HIS A 1 275 ? 9.806 11.289 9.889 1.00 84.56 275 HIS A C 1
ATOM 1963 O O . HIS A 1 275 ? 9.855 11.012 8.689 1.00 84.56 275 HIS A O 1
ATOM 1969 N N . ARG A 1 276 ? 8.777 11.973 10.404 1.00 83.94 276 ARG A N 1
ATOM 1970 C CA . ARG A 1 276 ? 7.671 12.492 9.584 1.00 83.94 276 ARG A CA 1
ATOM 1971 C C . ARG A 1 276 ? 8.161 13.518 8.565 1.00 83.94 276 ARG A C 1
ATOM 1973 O O . ARG A 1 276 ? 7.833 13.404 7.386 1.00 83.94 276 ARG A O 1
ATOM 1980 N N . GLU A 1 277 ? 8.933 14.508 9.004 1.00 85.50 277 GLU A N 1
ATOM 1981 C CA . GLU A 1 277 ? 9.462 15.544 8.111 1.00 85.50 277 GLU A CA 1
ATOM 1982 C C . GLU A 1 277 ? 10.442 14.958 7.088 1.00 85.50 277 GLU A C 1
ATOM 1984 O O . GLU A 1 277 ? 10.393 15.320 5.914 1.00 85.50 277 GLU A O 1
ATOM 1989 N N . ALA A 1 278 ? 11.240 13.964 7.486 1.00 85.00 278 ALA A N 1
ATOM 1990 C CA . ALA A 1 278 ? 12.065 13.179 6.578 1.00 85.00 278 ALA A CA 1
ATOM 1991 C C . ALA A 1 278 ? 11.227 12.471 5.496 1.00 85.00 278 ALA A C 1
ATOM 1993 O O . ALA A 1 278 ? 11.560 12.557 4.316 1.00 85.00 278 ALA A O 1
ATOM 1994 N N . LEU A 1 279 ? 10.127 11.801 5.859 1.00 85.50 279 LEU A N 1
ATOM 1995 C CA . LEU A 1 279 ? 9.227 11.159 4.890 1.00 85.50 279 LEU A CA 1
ATOM 1996 C C . LEU A 1 279 ? 8.593 12.167 3.925 1.00 85.50 279 LEU A C 1
ATOM 1998 O O . LEU A 1 279 ? 8.552 11.918 2.719 1.00 85.50 279 LEU A O 1
ATOM 2002 N N . LEU A 1 280 ? 8.126 13.309 4.432 1.00 84.62 280 LEU A N 1
ATOM 2003 C CA . LEU A 1 280 ? 7.565 14.372 3.598 1.00 84.62 280 LEU A CA 1
ATOM 2004 C C . LEU A 1 280 ? 8.611 14.933 2.630 1.00 84.62 280 LEU A C 1
ATOM 2006 O O . LEU A 1 280 ? 8.324 15.061 1.441 1.00 84.62 280 LEU A O 1
ATOM 2010 N N . ALA A 1 281 ? 9.830 15.203 3.105 1.00 84.12 281 ALA A N 1
ATOM 2011 C CA . ALA A 1 281 ? 10.934 15.673 2.273 1.00 84.12 281 ALA A CA 1
ATOM 2012 C C . ALA A 1 281 ? 11.260 14.681 1.145 1.00 84.12 281 ALA A C 1
ATOM 2014 O O . ALA A 1 281 ? 11.439 15.090 -0.003 1.00 84.12 281 ALA A O 1
ATOM 2015 N N . LYS A 1 282 ? 11.265 13.373 1.442 1.00 87.50 282 LYS A N 1
ATOM 2016 C CA . LYS A 1 282 ? 11.464 12.315 0.439 1.00 87.50 282 LYS A CA 1
ATOM 2017 C C . LYS A 1 282 ? 10.383 12.346 -0.646 1.00 87.50 282 LYS A C 1
ATOM 2019 O O . LYS A 1 282 ? 10.710 12.356 -1.832 1.00 87.50 282 LYS A O 1
ATOM 2024 N N . TRP A 1 283 ? 9.104 12.404 -0.266 1.00 85.31 283 TRP A N 1
ATOM 2025 C CA . TRP A 1 283 ? 7.991 12.450 -1.226 1.00 85.31 283 TRP A CA 1
ATOM 2026 C C . TRP A 1 283 ? 7.997 13.719 -2.077 1.00 85.31 283 TRP A C 1
ATOM 2028 O O . TRP A 1 283 ? 7.786 13.663 -3.289 1.00 85.31 283 TRP A O 1
ATOM 2038 N N . LEU A 1 284 ? 8.288 14.859 -1.458 1.00 85.69 284 LEU A N 1
ATOM 2039 C CA . LEU A 1 284 ? 8.406 16.143 -2.136 1.00 85.69 284 LEU A CA 1
ATOM 2040 C C . LEU A 1 284 ? 9.566 16.166 -3.144 1.00 85.69 284 LEU A C 1
ATOM 2042 O O . LEU A 1 284 ? 9.402 16.673 -4.255 1.00 85.69 284 LEU A O 1
ATOM 2046 N N . ALA A 1 285 ? 10.708 15.562 -2.803 1.00 84.00 285 ALA A N 1
ATOM 2047 C CA . ALA A 1 285 ? 11.835 15.394 -3.719 1.00 84.00 285 ALA A CA 1
ATOM 2048 C C . ALA A 1 285 ? 11.464 14.531 -4.940 1.00 84.00 285 ALA A C 1
ATOM 2050 O O . ALA A 1 285 ? 11.763 14.906 -6.077 1.00 84.00 285 ALA A O 1
ATOM 2051 N N . VAL A 1 286 ? 10.760 13.412 -4.722 1.00 84.50 286 VAL A N 1
ATOM 2052 C CA . VAL A 1 286 ? 10.250 12.546 -5.800 1.00 84.50 286 VAL A CA 1
ATOM 2053 C C . VAL A 1 286 ? 9.276 13.305 -6.702 1.00 84.50 286 VAL A C 1
ATOM 2055 O O . VAL A 1 286 ? 9.426 13.274 -7.924 1.00 84.50 286 VAL A O 1
ATOM 2058 N N . ALA A 1 287 ? 8.312 14.024 -6.122 1.00 84.06 287 ALA A N 1
ATOM 2059 C CA . ALA A 1 287 ? 7.336 14.808 -6.876 1.00 84.06 287 ALA A CA 1
ATOM 2060 C C . ALA A 1 287 ? 8.012 15.901 -7.720 1.00 84.06 287 ALA A C 1
ATOM 2062 O O . ALA A 1 287 ? 7.712 16.047 -8.906 1.00 84.06 287 ALA A O 1
ATOM 2063 N N . GLY A 1 288 ? 8.978 16.625 -7.149 1.00 83.50 288 GLY A N 1
ATOM 2064 C CA . GLY A 1 288 ? 9.740 17.639 -7.876 1.00 83.50 288 GLY A CA 1
ATOM 2065 C C . GLY A 1 288 ? 10.553 17.055 -9.039 1.00 83.50 288 GLY A C 1
ATOM 2066 O O . GLY A 1 288 ? 10.539 17.606 -10.141 1.00 83.50 288 GLY A O 1
ATOM 2067 N N . LEU A 1 289 ? 11.200 15.899 -8.847 1.00 86.38 289 LEU A N 1
ATOM 2068 C CA . LEU A 1 289 ? 11.894 15.189 -9.929 1.00 86.38 289 LEU A CA 1
ATOM 2069 C C . LEU A 1 289 ? 10.937 14.675 -11.009 1.00 86.38 289 LEU A C 1
ATOM 2071 O O . LEU A 1 289 ? 11.283 14.721 -12.189 1.00 86.38 289 LEU A O 1
ATOM 2075 N N . ALA A 1 290 ? 9.736 14.227 -10.640 1.00 84.56 290 ALA A N 1
ATOM 2076 C CA . ALA A 1 290 ? 8.716 13.817 -11.600 1.00 84.56 290 ALA A CA 1
ATOM 2077 C C . ALA A 1 290 ? 8.272 14.991 -12.490 1.00 84.56 290 ALA A C 1
ATOM 2079 O O . ALA A 1 290 ? 8.160 14.830 -13.705 1.00 84.56 290 ALA A O 1
ATOM 2080 N N . VAL A 1 291 ? 8.111 16.194 -11.925 1.00 84.31 291 VAL A N 1
ATOM 2081 C CA . VAL A 1 291 ? 7.822 17.415 -12.702 1.00 84.31 291 VAL A CA 1
ATOM 2082 C C . VAL A 1 291 ? 8.960 17.727 -13.679 1.00 84.31 291 VAL A C 1
ATOM 2084 O O . VAL A 1 291 ? 8.704 17.966 -14.861 1.00 84.31 291 VAL A O 1
ATOM 2087 N N . VAL A 1 292 ? 10.221 17.661 -13.230 1.00 86.69 292 VAL A N 1
ATOM 2088 C CA . VAL A 1 292 ? 11.388 17.825 -14.118 1.00 86.69 292 VAL A CA 1
ATOM 2089 C C . VAL A 1 292 ? 11.366 16.779 -15.238 1.00 86.69 292 VAL A C 1
ATOM 2091 O O . VAL A 1 292 ? 11.556 17.128 -16.404 1.00 86.69 292 VAL A O 1
ATOM 2094 N N . ALA A 1 293 ? 11.072 15.517 -14.919 1.00 85.69 293 ALA A N 1
ATOM 2095 C CA . ALA A 1 293 ? 10.978 14.444 -15.901 1.00 85.69 293 ALA A CA 1
ATOM 2096 C C . ALA A 1 293 ? 9.892 14.713 -16.955 1.00 85.69 293 ALA A C 1
ATOM 2098 O O . ALA A 1 293 ? 10.173 14.621 -18.150 1.00 85.69 293 ALA A O 1
ATOM 2099 N N . ILE A 1 294 ? 8.688 15.125 -16.547 1.00 83.88 294 ILE A N 1
ATOM 2100 C CA . ILE A 1 294 ? 7.585 15.474 -17.460 1.00 83.88 294 ILE A CA 1
ATOM 2101 C C . ILE A 1 294 ? 8.007 16.583 -18.433 1.00 83.88 294 ILE A C 1
ATOM 2103 O O . ILE A 1 294 ? 7.770 16.480 -19.642 1.00 83.88 294 ILE A O 1
ATOM 2107 N N . VAL A 1 295 ? 8.689 17.619 -17.942 1.00 85.62 295 VAL A N 1
ATOM 2108 C CA . VAL A 1 295 ? 9.194 18.711 -18.787 1.00 85.62 295 VAL A CA 1
ATOM 2109 C C . VAL A 1 295 ? 10.258 18.220 -19.776 1.00 85.62 295 VAL A C 1
ATOM 2111 O O . VAL A 1 295 ? 10.228 18.588 -20.951 1.00 85.62 295 VAL A O 1
ATOM 2114 N N . VAL A 1 296 ? 11.171 17.341 -19.352 1.00 85.31 296 VAL A N 1
ATOM 2115 C CA . VAL A 1 296 ? 12.183 16.741 -20.242 1.00 85.31 296 VAL A CA 1
ATOM 2116 C C . VAL A 1 296 ? 11.538 15.872 -21.329 1.00 85.31 296 VAL A C 1
ATOM 2118 O O . VAL A 1 296 ? 11.955 15.922 -22.493 1.00 85.31 296 VAL A O 1
ATOM 2121 N N . LEU A 1 297 ? 10.519 15.086 -20.973 1.00 82.81 297 LEU A N 1
ATOM 2122 C CA . LEU A 1 297 ? 9.810 14.191 -21.891 1.00 82.81 297 LEU A CA 1
ATOM 2123 C C . LEU A 1 297 ? 9.027 14.963 -22.959 1.00 82.81 297 LEU A C 1
ATOM 2125 O O . LEU A 1 297 ? 9.086 14.610 -24.140 1.00 82.81 297 LEU A O 1
ATOM 2129 N N . THR A 1 298 ? 8.336 16.029 -22.555 1.00 82.88 298 THR A N 1
ATOM 2130 C CA . THR A 1 298 ? 7.493 16.853 -23.436 1.00 82.88 298 THR A CA 1
ATOM 2131 C C . THR A 1 298 ? 8.301 17.852 -24.264 1.00 82.88 298 THR A C 1
ATOM 2133 O O . THR A 1 298 ? 7.963 18.128 -25.414 1.00 82.88 298 THR A O 1
ATOM 2136 N N . GLY A 1 299 ? 9.418 18.357 -23.737 1.00 79.00 299 GLY A N 1
ATOM 2137 C CA . GLY A 1 299 ? 10.162 19.463 -24.335 1.00 79.00 299 GLY A CA 1
ATOM 2138 C C . GLY A 1 299 ? 11.158 19.094 -25.442 1.00 79.00 299 GLY A C 1
ATOM 2139 O O . GLY A 1 299 ? 11.989 19.917 -25.821 1.00 79.00 299 GLY A O 1
ATOM 2140 N N . GLY A 1 300 ? 11.106 17.881 -25.999 1.00 73.81 300 GLY A N 1
ATOM 2141 C CA . GLY A 1 300 ? 11.909 17.554 -27.182 1.00 73.81 300 GLY A CA 1
ATOM 2142 C C . GLY A 1 300 ? 13.332 17.057 -26.896 1.00 73.81 300 GLY A C 1
ATOM 2143 O O . GLY A 1 300 ? 14.137 17.000 -27.824 1.00 73.81 300 GLY A O 1
ATOM 2144 N N . ALA A 1 301 ? 13.656 16.672 -25.656 1.00 79.69 301 ALA A N 1
ATOM 2145 C CA . ALA A 1 301 ? 15.006 16.253 -25.270 1.00 79.69 301 ALA A CA 1
ATOM 2146 C C . ALA A 1 301 ? 15.527 15.044 -26.082 1.00 79.69 301 ALA A C 1
ATOM 2148 O O . ALA A 1 301 ? 14.722 14.264 -26.611 1.00 79.69 301 ALA A O 1
ATOM 2149 N N . PRO A 1 302 ? 16.860 14.847 -26.171 1.00 79.38 302 PRO A N 1
ATOM 2150 C CA . PRO A 1 302 ? 17.437 13.666 -26.797 1.00 79.38 302 PRO A CA 1
ATOM 2151 C C . PRO A 1 302 ? 16.892 12.366 -26.173 1.00 79.38 302 PRO A C 1
ATOM 2153 O O . PRO A 1 302 ? 16.657 12.319 -24.969 1.00 79.38 302 PRO A O 1
ATOM 2156 N N . PRO A 1 303 ? 16.734 11.276 -26.938 1.00 73.38 303 PRO A N 1
ATOM 2157 C CA . PRO A 1 303 ? 16.090 10.051 -26.445 1.00 73.38 303 PRO A CA 1
ATOM 2158 C C . PRO A 1 303 ? 16.772 9.408 -25.231 1.00 73.38 303 PRO A C 1
ATOM 2160 O O . PRO A 1 303 ? 16.086 8.911 -24.346 1.00 73.38 303 PRO A O 1
ATOM 2163 N N . VAL A 1 304 ? 18.105 9.485 -25.143 1.00 74.88 304 VAL A N 1
ATOM 2164 C CA . VAL A 1 304 ? 18.860 9.025 -23.961 1.00 74.88 304 VAL A CA 1
ATOM 2165 C C . VAL A 1 304 ? 18.488 9.846 -22.727 1.00 74.88 304 VAL A C 1
ATOM 2167 O O . VAL A 1 304 ? 18.217 9.290 -21.673 1.00 74.88 304 VAL A O 1
ATOM 2170 N N . VAL A 1 305 ? 18.401 11.167 -22.877 1.00 80.12 305 VAL A N 1
ATOM 2171 C CA . VAL A 1 305 ? 18.038 12.088 -21.797 1.00 80.12 305 VAL A CA 1
ATOM 2172 C C . VAL A 1 305 ? 16.607 11.842 -21.318 1.00 80.12 305 VAL A C 1
ATOM 2174 O O . VAL A 1 305 ? 16.367 11.817 -20.119 1.00 80.12 305 VAL A O 1
ATOM 2177 N N . ARG A 1 306 ? 15.662 11.612 -22.237 1.00 80.56 306 ARG A N 1
ATOM 2178 C CA . ARG A 1 306 ? 14.269 11.279 -21.894 1.00 80.56 306 ARG A CA 1
ATOM 2179 C C . ARG A 1 306 ? 14.167 10.023 -21.042 1.00 80.56 306 ARG A C 1
ATOM 2181 O O . ARG A 1 306 ? 13.424 9.993 -20.071 1.00 80.56 306 ARG A O 1
ATOM 2188 N N . ALA A 1 307 ? 14.915 8.993 -21.410 1.00 75.06 307 ALA A N 1
ATOM 2189 C CA . ALA A 1 307 ? 14.864 7.732 -20.699 1.00 75.06 307 ALA A CA 1
ATOM 2190 C C . ALA A 1 307 ? 15.652 7.768 -19.375 1.00 75.06 307 ALA A C 1
ATOM 2192 O O . ALA A 1 307 ? 15.189 7.190 -18.398 1.00 75.06 307 ALA A O 1
ATOM 2193 N N . VAL A 1 308 ? 16.745 8.538 -19.277 1.00 78.44 308 VAL A N 1
ATOM 2194 C CA . VAL A 1 308 ? 17.365 8.864 -17.976 1.00 78.44 308 VAL A CA 1
ATOM 2195 C C . VAL A 1 308 ? 16.385 9.636 -17.087 1.00 78.44 308 VAL A C 1
ATOM 2197 O O . VAL A 1 308 ? 16.218 9.288 -15.925 1.00 78.44 308 VAL A O 1
ATOM 2200 N N . ALA A 1 309 ? 15.674 10.630 -17.624 1.00 82.00 309 ALA A N 1
ATOM 2201 C CA . ALA A 1 309 ? 14.695 11.408 -16.865 1.00 82.00 309 ALA A CA 1
ATOM 2202 C C . ALA A 1 309 ? 13.514 10.564 -16.354 1.00 82.00 309 ALA A C 1
ATOM 2204 O O . ALA A 1 309 ? 13.011 10.835 -15.272 1.00 82.00 309 ALA A O 1
ATOM 2205 N N . LEU A 1 310 ? 13.109 9.522 -17.088 1.00 79.94 310 LEU A N 1
ATOM 2206 C CA . LEU A 1 310 ? 12.132 8.525 -16.628 1.00 79.94 310 LEU A CA 1
ATOM 2207 C C . LEU A 1 310 ? 12.659 7.671 -15.466 1.00 79.94 310 LEU A C 1
ATOM 2209 O O . LEU A 1 310 ? 11.896 7.323 -14.570 1.00 79.94 310 LEU A O 1
ATOM 2213 N N . LEU A 1 311 ? 13.953 7.347 -15.472 1.00 79.62 311 LEU A N 1
ATOM 2214 C CA . LEU A 1 311 ? 14.586 6.527 -14.441 1.00 79.62 311 LEU A CA 1
ATOM 2215 C C . LEU A 1 311 ? 14.849 7.278 -13.136 1.00 79.62 311 LEU A C 1
ATOM 2217 O O . LEU A 1 311 ? 14.784 6.658 -12.078 1.00 79.62 311 LEU A O 1
ATOM 2221 N N . MET A 1 312 ? 15.141 8.584 -13.184 1.00 82.31 312 MET A N 1
ATOM 2222 C CA . MET A 1 312 ? 15.552 9.326 -11.982 1.00 82.31 312 MET A CA 1
ATOM 2223 C C . MET A 1 312 ? 14.510 9.281 -10.851 1.00 82.31 312 MET A C 1
ATOM 2225 O O . MET A 1 312 ? 14.902 8.937 -9.738 1.00 82.31 312 MET A O 1
ATOM 2229 N N . PRO A 1 313 ? 13.205 9.554 -11.072 1.00 80.44 313 PRO A N 1
ATOM 2230 C CA . PRO A 1 313 ? 12.215 9.479 -9.997 1.00 80.44 313 PRO A CA 1
ATOM 2231 C C . PRO A 1 313 ? 12.104 8.070 -9.411 1.00 80.44 313 PRO A C 1
ATOM 2233 O O . PRO A 1 313 ? 12.046 7.914 -8.197 1.00 80.44 313 PRO A O 1
ATOM 2236 N N . VAL A 1 314 ? 12.137 7.042 -10.265 1.00 79.31 314 VAL A N 1
ATOM 2237 C CA . VAL A 1 314 ? 12.047 5.632 -9.853 1.00 79.31 314 VAL A CA 1
ATOM 2238 C C . VAL A 1 314 ? 13.263 5.234 -9.011 1.00 79.31 314 VAL A C 1
ATOM 2240 O O . VAL A 1 314 ? 13.118 4.584 -7.978 1.00 79.31 314 VAL A O 1
ATOM 2243 N N . TRP A 1 315 ? 14.459 5.674 -9.408 1.00 83.81 315 TRP A N 1
ATOM 2244 C CA . TRP A 1 315 ? 15.687 5.428 -8.658 1.00 83.81 315 TRP A CA 1
ATOM 2245 C C . TRP A 1 315 ? 15.661 6.126 -7.297 1.00 83.81 315 TRP A C 1
ATOM 2247 O O . TRP A 1 315 ? 16.022 5.511 -6.298 1.00 83.81 315 TRP A O 1
ATOM 2257 N N . VAL A 1 316 ? 15.172 7.369 -7.228 1.00 83.25 316 VAL A N 1
ATOM 2258 C CA . VAL A 1 316 ? 15.019 8.085 -5.954 1.00 83.25 316 VAL A CA 1
ATOM 2259 C C . VAL A 1 316 ? 13.978 7.422 -5.051 1.00 83.25 316 VAL A C 1
ATOM 2261 O O . VAL A 1 316 ? 14.214 7.348 -3.851 1.00 83.25 316 VAL A O 1
ATOM 2264 N N . ILE A 1 317 ? 12.877 6.886 -5.587 1.00 81.31 317 ILE A N 1
ATOM 2265 C CA . ILE A 1 317 ? 11.883 6.135 -4.798 1.00 81.31 317 ILE A CA 1
ATOM 2266 C C . ILE A 1 317 ? 12.522 4.905 -4.133 1.00 81.31 317 ILE A C 1
ATOM 2268 O O . ILE A 1 317 ? 12.368 4.725 -2.923 1.00 81.31 317 ILE A O 1
ATOM 2272 N N . ASP A 1 318 ? 13.262 4.087 -4.893 1.00 82.88 318 ASP A N 1
ATOM 2273 C CA . ASP A 1 318 ? 13.975 2.918 -4.349 1.00 82.88 318 ASP A CA 1
ATOM 2274 C C . ASP A 1 318 ? 15.036 3.348 -3.327 1.00 82.88 318 ASP A C 1
ATOM 2276 O O . ASP A 1 318 ? 15.064 2.858 -2.197 1.00 82.88 318 ASP A O 1
ATOM 2280 N N . ARG A 1 319 ? 15.858 4.338 -3.689 1.00 81.38 319 ARG A N 1
ATOM 2281 C CA . ARG A 1 319 ? 16.955 4.837 -2.856 1.00 81.38 319 ARG A CA 1
ATOM 2282 C C . ARG A 1 319 ? 16.462 5.463 -1.552 1.00 81.38 319 ARG A C 1
ATOM 2284 O O . ARG A 1 319 ? 17.092 5.261 -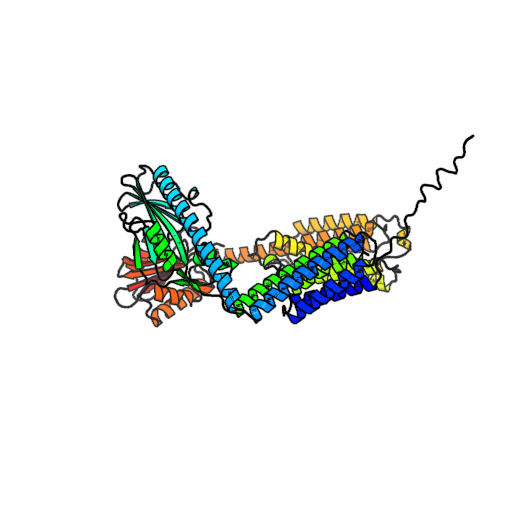0.522 1.00 81.38 319 ARG A O 1
ATOM 2291 N N . ALA A 1 320 ? 15.339 6.175 -1.567 1.00 79.94 320 ALA A N 1
ATOM 2292 C CA . ALA A 1 320 ? 14.745 6.800 -0.388 1.00 79.94 320 ALA A CA 1
ATOM 2293 C C . ALA A 1 320 ? 14.017 5.803 0.535 1.00 79.94 320 ALA A C 1
ATOM 2295 O O . ALA A 1 320 ? 13.582 6.191 1.627 1.00 79.94 320 ALA A O 1
ATOM 2296 N N . GLY A 1 321 ? 13.870 4.541 0.112 1.00 81.19 321 GLY A N 1
ATOM 2297 C CA . GLY A 1 321 ? 13.078 3.535 0.818 1.00 81.19 321 GLY A CA 1
ATOM 2298 C C . GLY A 1 321 ? 11.575 3.819 0.762 1.00 81.19 321 GLY A C 1
ATOM 2299 O O . GLY A 1 321 ? 10.847 3.400 1.652 1.00 81.19 321 GLY A O 1
ATOM 2300 N N . LEU A 1 322 ? 11.109 4.546 -0.260 1.00 77.75 322 LEU A N 1
ATOM 2301 C CA . LEU A 1 322 ? 9.695 4.878 -0.474 1.00 77.75 322 LEU A CA 1
ATOM 2302 C C . LEU A 1 322 ? 8.980 3.841 -1.351 1.00 77.75 322 LEU A C 1
ATOM 2304 O O . LEU A 1 322 ? 7.997 4.159 -2.019 1.00 77.75 322 LEU A O 1
ATOM 2308 N N . THR A 1 323 ? 9.494 2.612 -1.410 1.00 69.62 323 THR A N 1
ATOM 2309 C CA . THR A 1 323 ? 8.885 1.563 -2.231 1.00 69.62 323 THR A CA 1
ATOM 2310 C C . THR A 1 323 ? 7.457 1.325 -1.745 1.00 69.62 323 THR A C 1
ATOM 2312 O O . THR A 1 323 ? 7.265 1.003 -0.571 1.00 69.62 323 THR A O 1
ATOM 2315 N N . PRO A 1 324 ? 6.436 1.525 -2.604 1.00 63.84 324 PRO A N 1
ATOM 2316 C CA . PRO A 1 324 ? 5.069 1.252 -2.206 1.00 63.84 324 PRO A CA 1
ATOM 2317 C C . PRO A 1 324 ? 4.983 -0.207 -1.747 1.00 63.84 324 PRO A C 1
ATOM 2319 O O . PRO A 1 324 ? 5.532 -1.068 -2.447 1.00 63.84 324 PRO A O 1
ATOM 2322 N N . PRO A 1 325 ? 4.274 -0.511 -0.645 1.00 58.53 325 PRO A N 1
ATOM 2323 C CA . PRO A 1 325 ? 4.084 -1.896 -0.200 1.00 58.53 325 PRO A CA 1
ATOM 2324 C C . PRO A 1 325 ? 3.511 -2.767 -1.330 1.00 58.53 325 PRO A C 1
ATOM 2326 O O . PRO A 1 325 ? 3.858 -3.930 -1.471 1.00 58.53 325 PRO A O 1
ATOM 2329 N N . VAL A 1 326 ? 2.741 -2.132 -2.217 1.00 57.28 326 VAL A N 1
ATOM 2330 C CA . VAL A 1 326 ? 2.150 -2.667 -3.445 1.00 57.28 326 VAL A CA 1
ATOM 2331 C C . VAL A 1 326 ? 3.183 -3.246 -4.428 1.00 57.28 326 VAL A C 1
ATOM 2333 O O . VAL A 1 326 ? 2.914 -4.290 -5.000 1.00 57.28 326 VAL A O 1
ATOM 2336 N N . LEU A 1 327 ? 4.343 -2.621 -4.668 1.00 58.19 327 LEU A N 1
ATOM 2337 C CA . LEU A 1 327 ? 5.320 -3.155 -5.640 1.00 58.19 327 LEU A CA 1
ATOM 2338 C C . LEU A 1 327 ? 6.376 -4.061 -4.992 1.00 58.19 327 LEU A C 1
ATOM 2340 O O . LEU A 1 327 ? 6.944 -4.914 -5.667 1.00 58.19 327 LEU A O 1
ATOM 2344 N N . GLY A 1 328 ? 6.672 -3.866 -3.707 1.00 65.62 328 GLY A N 1
ATOM 2345 C CA . GLY A 1 328 ? 7.823 -4.492 -3.061 1.00 65.62 328 GLY A CA 1
ATOM 2346 C C . GLY A 1 328 ? 9.170 -3.975 -3.598 1.00 65.62 328 GLY A C 1
ATOM 2347 O O . GLY A 1 328 ? 9.308 -3.480 -4.721 1.00 65.62 328 GLY A O 1
ATOM 2348 N N . THR A 1 329 ? 10.215 -4.082 -2.779 1.00 71.31 329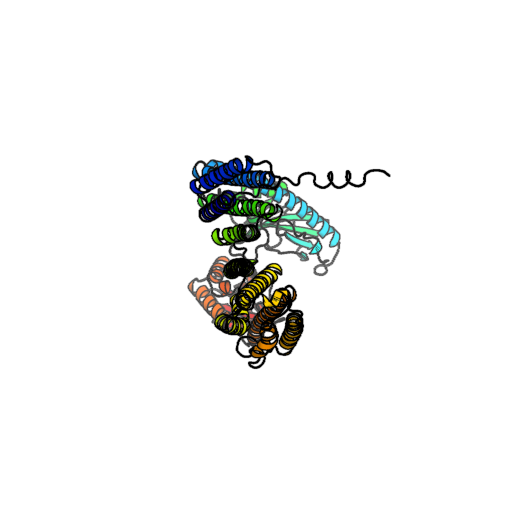 THR A N 1
ATOM 2349 C CA . THR A 1 329 ? 11.569 -3.600 -3.116 1.00 71.31 329 THR A CA 1
ATOM 2350 C C . THR A 1 329 ? 12.189 -4.359 -4.290 1.00 71.31 329 THR A C 1
ATOM 2352 O O . THR A 1 329 ? 12.844 -3.769 -5.149 1.00 71.31 329 THR A O 1
ATOM 2355 N N . LEU A 1 330 ? 11.952 -5.671 -4.363 1.00 72.44 330 LEU A N 1
ATOM 2356 C CA . LEU A 1 330 ? 12.499 -6.541 -5.400 1.00 72.44 330 LEU A CA 1
ATOM 2357 C C . LEU A 1 330 ? 11.963 -6.178 -6.798 1.00 72.44 330 LEU A C 1
ATOM 2359 O O . LEU A 1 330 ? 12.754 -6.033 -7.732 1.00 72.44 330 LEU A O 1
ATOM 2363 N N . ALA A 1 331 ? 10.648 -5.974 -6.947 1.00 69.25 331 ALA A N 1
ATOM 2364 C CA . ALA A 1 331 ? 10.057 -5.638 -8.243 1.00 69.25 331 ALA A CA 1
ATOM 2365 C C . ALA A 1 331 ? 10.437 -4.224 -8.700 1.00 69.25 331 ALA A C 1
ATOM 2367 O O . ALA A 1 331 ? 10.708 -4.018 -9.883 1.00 69.25 331 ALA A O 1
ATOM 2368 N N . MET A 1 332 ? 10.542 -3.263 -7.772 1.00 72.12 332 MET A N 1
ATOM 2369 C CA . MET A 1 332 ? 11.022 -1.913 -8.088 1.00 72.12 332 MET A CA 1
ATOM 2370 C C . MET A 1 332 ? 12.457 -1.935 -8.637 1.00 72.12 332 MET A C 1
ATOM 2372 O O . MET A 1 332 ? 12.749 -1.328 -9.670 1.00 72.12 332 MET A O 1
ATOM 2376 N N . ARG A 1 333 ? 13.356 -2.693 -7.999 1.00 76.62 333 ARG A N 1
ATOM 2377 C CA . ARG A 1 333 ? 14.731 -2.874 -8.490 1.00 76.62 333 ARG A CA 1
ATOM 2378 C C . ARG A 1 333 ? 14.771 -3.584 -9.838 1.00 76.62 333 ARG A C 1
ATOM 2380 O O . ARG A 1 333 ? 15.528 -3.174 -10.716 1.00 76.62 333 ARG A O 1
ATOM 2387 N N . ALA A 1 334 ? 13.940 -4.606 -10.035 1.00 73.88 334 ALA A N 1
ATOM 2388 C CA . ALA A 1 334 ? 13.826 -5.284 -11.322 1.00 73.88 334 ALA A CA 1
ATOM 2389 C C . ALA A 1 334 ? 13.347 -4.338 -12.433 1.00 73.88 334 ALA A C 1
ATOM 2391 O O . ALA A 1 334 ? 13.895 -4.373 -13.532 1.00 73.88 334 ALA A O 1
ATOM 2392 N N . LEU A 1 335 ? 12.398 -3.444 -12.140 1.00 76.81 335 LEU A N 1
ATOM 2393 C CA . LEU A 1 335 ? 11.934 -2.416 -13.071 1.00 76.81 335 LEU A CA 1
ATOM 2394 C C . LEU A 1 335 ? 13.057 -1.436 -13.446 1.00 76.81 335 LEU A C 1
ATOM 2396 O O . LEU A 1 335 ? 13.230 -1.121 -14.624 1.00 76.81 335 LEU A O 1
ATOM 2400 N N . LEU A 1 336 ? 13.856 -0.992 -12.470 1.00 77.12 336 LEU A N 1
ATOM 2401 C CA . LEU A 1 336 ? 15.024 -0.139 -12.713 1.00 77.12 336 LEU A CA 1
ATOM 2402 C C . LEU A 1 336 ? 16.064 -0.828 -13.601 1.00 77.12 336 LEU A C 1
ATOM 2404 O O . LEU A 1 336 ? 16.545 -0.228 -14.564 1.00 77.12 336 LEU A O 1
ATOM 2408 N N . VAL A 1 337 ? 16.378 -2.097 -13.320 1.00 78.31 337 VAL A N 1
ATOM 2409 C CA . VAL A 1 337 ? 17.292 -2.905 -14.141 1.00 78.31 337 VAL A CA 1
ATOM 2410 C C . VAL A 1 337 ? 16.734 -3.086 -15.554 1.00 78.31 337 VAL A C 1
ATOM 2412 O O . VAL A 1 337 ? 17.453 -2.859 -16.526 1.00 78.31 337 VAL A O 1
ATOM 2415 N N . ALA A 1 338 ? 15.451 -3.426 -15.690 1.00 77.88 338 ALA A N 1
ATOM 2416 C CA . ALA A 1 338 ? 14.776 -3.570 -16.976 1.00 77.88 338 ALA A CA 1
ATOM 2417 C C . ALA A 1 338 ? 14.849 -2.281 -17.806 1.00 77.88 338 ALA A C 1
ATOM 2419 O O . ALA A 1 338 ? 15.201 -2.312 -18.985 1.00 77.88 338 ALA A O 1
ATOM 2420 N N . ALA A 1 339 ? 14.579 -1.133 -17.188 1.00 75.94 339 ALA A N 1
ATOM 2421 C CA . ALA A 1 339 ? 14.626 0.156 -17.861 1.00 75.94 339 ALA A CA 1
ATOM 2422 C C . ALA A 1 339 ? 16.065 0.601 -18.200 1.00 75.94 339 ALA A C 1
ATOM 2424 O O . ALA A 1 339 ? 16.290 1.154 -19.279 1.00 75.94 339 ALA A O 1
ATOM 2425 N N . ALA A 1 340 ? 17.061 0.292 -17.361 1.00 74.94 340 ALA A N 1
ATOM 2426 C CA . ALA A 1 340 ? 18.477 0.502 -17.680 1.00 74.94 340 ALA A CA 1
ATOM 2427 C C . ALA A 1 340 ? 18.947 -0.376 -18.857 1.00 74.94 340 ALA A C 1
ATOM 2429 O O . ALA A 1 340 ? 19.632 0.106 -19.765 1.00 74.94 340 ALA A O 1
ATOM 2430 N N . LEU A 1 341 ? 18.533 -1.647 -18.894 1.00 79.56 341 LEU A N 1
ATOM 2431 C CA . LEU A 1 341 ? 18.796 -2.548 -20.019 1.00 79.56 341 LEU A CA 1
ATOM 2432 C C . LEU A 1 341 ? 18.100 -2.070 -21.297 1.00 79.56 341 LEU A C 1
ATOM 2434 O O . LEU A 1 341 ? 18.698 -2.113 -22.371 1.00 79.56 341 LEU A O 1
ATOM 2438 N N . LEU A 1 342 ? 16.868 -1.565 -21.196 1.00 79.56 342 LEU A N 1
ATOM 2439 C CA . LEU A 1 342 ? 16.136 -1.015 -22.336 1.00 79.56 342 LEU A CA 1
ATOM 2440 C C . LEU A 1 342 ? 16.855 0.214 -22.904 1.00 79.56 342 LEU A C 1
ATOM 2442 O O . LEU A 1 342 ? 16.989 0.356 -24.118 1.00 79.56 342 LEU A O 1
ATOM 2446 N N . LEU A 1 343 ? 17.374 1.077 -22.031 1.00 75.81 343 LEU A N 1
ATOM 2447 C CA . LEU A 1 343 ? 18.217 2.211 -22.401 1.00 75.81 343 LEU A CA 1
ATOM 2448 C C . LEU A 1 343 ? 19.469 1.779 -23.160 1.00 75.81 343 LEU A C 1
ATOM 2450 O O . LEU A 1 343 ? 19.762 2.317 -24.232 1.00 75.81 343 LEU A O 1
ATOM 2454 N N . LEU A 1 344 ? 20.188 0.793 -22.621 1.00 77.31 344 LEU A N 1
ATOM 2455 C CA . LEU A 1 344 ? 21.363 0.217 -23.263 1.00 77.31 344 LEU A CA 1
ATOM 2456 C C . LEU A 1 344 ? 21.004 -0.357 -24.637 1.00 77.31 344 LEU A C 1
ATOM 2458 O O . LEU A 1 344 ? 21.703 -0.089 -25.617 1.00 77.31 344 LEU A O 1
ATOM 2462 N N . ALA A 1 345 ? 19.882 -1.073 -24.731 1.00 80.69 345 ALA A N 1
ATOM 2463 C CA . ALA A 1 345 ? 19.374 -1.608 -25.982 1.00 80.69 345 ALA A CA 1
ATOM 2464 C C . ALA A 1 345 ? 19.078 -0.486 -26.988 1.00 80.69 345 ALA A C 1
ATOM 2466 O O . ALA A 1 345 ? 19.564 -0.546 -28.113 1.00 80.69 345 ALA A O 1
ATOM 2467 N N . VAL A 1 346 ? 18.390 0.592 -26.596 1.00 79.50 346 VAL A N 1
ATOM 2468 C CA . VAL A 1 346 ? 18.121 1.750 -27.470 1.00 79.50 346 VAL A CA 1
ATOM 2469 C C . VAL A 1 346 ? 19.415 2.404 -27.965 1.00 79.50 346 VAL A C 1
ATOM 2471 O O . VAL A 1 346 ? 19.514 2.758 -29.143 1.00 79.50 346 VAL A O 1
ATOM 2474 N N . VAL A 1 347 ? 20.420 2.567 -27.099 1.00 76.44 347 VAL A N 1
ATOM 2475 C CA . VAL A 1 347 ? 21.731 3.123 -27.480 1.00 76.44 347 VAL A CA 1
ATOM 2476 C C . VAL A 1 347 ? 22.433 2.210 -28.481 1.00 76.44 347 VAL A C 1
ATOM 2478 O O . VAL A 1 347 ? 22.926 2.683 -29.509 1.00 76.44 347 VAL A O 1
ATOM 2481 N N . LEU A 1 348 ? 22.443 0.904 -28.221 1.00 79.50 348 LEU A N 1
ATOM 2482 C CA . LEU A 1 348 ? 23.060 -0.082 -29.099 1.00 79.50 348 LEU A CA 1
ATOM 2483 C C . LEU A 1 348 ? 22.342 -0.139 -30.455 1.00 79.50 348 LEU A C 1
ATOM 2485 O O . LEU A 1 348 ? 22.990 -0.181 -31.502 1.00 79.50 348 LEU A O 1
ATOM 2489 N N . TRP A 1 349 ? 21.012 -0.027 -30.449 1.00 78.31 349 TRP A N 1
ATOM 2490 C CA . TRP A 1 349 ? 20.161 -0.022 -31.639 1.00 78.31 349 TRP A CA 1
ATOM 2491 C C . TRP A 1 349 ? 20.314 1.218 -32.524 1.00 78.31 349 TRP A C 1
ATOM 2493 O O . TRP A 1 349 ? 19.964 1.186 -33.702 1.00 78.31 349 TRP A O 1
ATOM 2503 N N . ARG A 1 350 ? 20.913 2.294 -32.016 1.00 76.56 350 ARG A N 1
ATOM 2504 C CA . ARG A 1 350 ? 21.279 3.460 -32.834 1.00 76.56 350 ARG A CA 1
ATOM 2505 C C . ARG A 1 350 ? 22.612 3.300 -33.550 1.00 76.56 350 ARG A C 1
ATOM 2507 O O . ARG A 1 350 ? 22.871 4.027 -34.503 1.00 76.56 350 ARG A O 1
ATOM 2514 N N . ARG A 1 351 ? 23.467 2.376 -33.105 1.00 74.50 351 ARG A N 1
ATOM 2515 C CA . ARG A 1 351 ? 24.764 2.136 -33.742 1.00 74.50 351 ARG A CA 1
ATOM 2516 C C . ARG A 1 351 ? 24.599 1.207 -34.950 1.00 74.50 351 ARG A C 1
ATOM 2518 O O . ARG A 1 351 ? 23.839 0.234 -34.850 1.00 74.50 351 ARG A O 1
ATOM 2525 N N . PRO A 1 352 ? 25.305 1.466 -36.068 1.00 66.38 352 PRO A N 1
ATOM 2526 C CA . PRO A 1 352 ? 25.360 0.537 -37.188 1.00 66.38 352 PRO A CA 1
ATOM 2527 C C . PRO A 1 352 ? 26.125 -0.717 -36.750 1.00 66.38 352 PRO A C 1
ATOM 2529 O O . PRO A 1 352 ? 27.344 -0.693 -36.593 1.00 66.38 352 PRO A O 1
ATOM 2532 N N . ALA A 1 353 ? 25.402 -1.808 -36.505 1.00 69.50 353 ALA A N 1
ATOM 2533 C CA . ALA A 1 353 ? 26.004 -3.109 -36.241 1.00 69.50 353 ALA A CA 1
ATOM 2534 C C . ALA A 1 353 ? 26.313 -3.815 -37.568 1.00 69.50 353 ALA A C 1
ATOM 2536 O O . ALA A 1 353 ? 25.577 -3.675 -38.548 1.00 69.50 353 ALA A O 1
ATOM 2537 N N . ARG A 1 354 ? 27.415 -4.567 -37.604 1.00 73.25 354 ARG A N 1
ATOM 2538 C CA . ARG A 1 354 ? 27.726 -5.483 -38.704 1.00 73.25 354 ARG A CA 1
ATOM 2539 C C . ARG A 1 354 ? 27.381 -6.894 -38.242 1.00 73.25 354 ARG A C 1
ATOM 2541 O O . ARG A 1 354 ? 27.904 -7.329 -37.219 1.00 73.25 354 ARG A O 1
ATOM 2548 N N . ARG A 1 355 ? 26.545 -7.603 -39.007 1.00 81.88 355 ARG A N 1
ATOM 2549 C CA . ARG A 1 355 ? 26.331 -9.045 -38.831 1.00 81.88 355 ARG A CA 1
ATOM 2550 C C . ARG A 1 355 ? 27.680 -9.760 -38.965 1.00 81.88 355 ARG A C 1
ATOM 2552 O O . ARG A 1 355 ? 28.238 -9.806 -40.057 1.00 81.88 355 ARG A O 1
ATOM 2559 N N . ASN A 1 356 ? 28.197 -10.300 -37.868 1.00 86.25 356 ASN A N 1
ATOM 2560 C CA . ASN A 1 356 ? 29.372 -11.170 -37.837 1.00 86.25 356 ASN A CA 1
ATOM 2561 C C . ASN A 1 356 ? 28.961 -12.564 -37.312 1.00 86.25 356 ASN A C 1
ATOM 2563 O O . ASN A 1 356 ? 27.981 -12.670 -36.572 1.00 86.25 356 ASN A O 1
ATOM 2567 N N . PRO A 1 357 ? 29.676 -13.646 -37.672 1.00 86.44 357 PRO A N 1
ATOM 2568 C CA . PRO A 1 357 ? 29.315 -15.001 -37.242 1.00 86.44 357 PRO A CA 1
ATOM 2569 C C . PRO A 1 357 ? 29.337 -15.152 -35.715 1.00 86.44 357 PRO A C 1
ATOM 2571 O O . PRO A 1 357 ? 28.452 -15.787 -35.150 1.00 86.44 357 PRO A O 1
ATOM 2574 N N . VAL A 1 358 ? 30.277 -14.487 -35.034 1.00 86.25 358 VAL A N 1
ATOM 2575 C CA . VAL A 1 358 ? 30.350 -14.466 -33.562 1.00 86.25 358 VAL A CA 1
ATOM 2576 C C . VAL A 1 358 ? 29.112 -13.810 -32.940 1.00 86.25 358 VAL A C 1
ATOM 2578 O O . VAL A 1 358 ? 28.555 -14.330 -31.980 1.00 86.25 358 VAL A O 1
ATOM 2581 N N . GLY A 1 359 ? 28.635 -12.697 -33.499 1.00 85.62 359 GLY A N 1
ATOM 2582 C CA . GLY A 1 359 ? 27.432 -12.012 -33.029 1.00 85.62 359 GLY A CA 1
ATOM 2583 C C . GLY A 1 359 ? 26.152 -12.773 -33.354 1.00 85.62 359 GLY A C 1
ATOM 2584 O O . GLY A 1 359 ? 25.217 -12.718 -32.564 1.00 85.62 359 GLY A O 1
ATOM 2585 N N . LEU A 1 360 ? 26.112 -13.523 -34.460 1.00 87.88 360 LEU A N 1
ATOM 2586 C CA . LEU A 1 360 ? 25.012 -14.446 -34.761 1.00 87.88 360 LEU A CA 1
ATOM 2587 C C . LEU A 1 360 ? 24.955 -15.595 -33.748 1.00 87.88 360 LEU A C 1
ATOM 2589 O O . LEU A 1 360 ? 23.878 -15.887 -33.236 1.00 87.88 360 LEU A O 1
ATOM 2593 N N . ALA A 1 361 ? 26.101 -16.200 -33.417 1.00 88.25 361 ALA A N 1
ATOM 2594 C CA . ALA A 1 361 ? 26.181 -17.237 -32.390 1.00 88.25 361 ALA A CA 1
ATOM 2595 C C . ALA A 1 361 ? 25.767 -16.693 -31.011 1.00 88.25 361 ALA A C 1
ATOM 2597 O O . ALA A 1 361 ? 24.923 -17.285 -30.343 1.00 88.25 361 ALA A O 1
ATOM 2598 N N . ALA A 1 362 ? 26.284 -15.522 -30.623 1.00 87.06 362 ALA A N 1
ATOM 2599 C CA . ALA A 1 362 ? 25.912 -14.860 -29.375 1.00 87.06 362 ALA A CA 1
ATOM 2600 C C . ALA A 1 362 ? 24.414 -14.515 -29.321 1.00 87.06 362 ALA A C 1
ATOM 2602 O O . ALA A 1 362 ? 23.766 -14.764 -28.307 1.00 87.06 362 ALA A O 1
ATOM 2603 N N . ALA A 1 363 ? 23.842 -13.993 -30.411 1.00 88.44 363 ALA A N 1
ATOM 2604 C CA . ALA A 1 363 ? 22.413 -13.713 -30.503 1.00 88.44 363 ALA A CA 1
ATOM 2605 C C . ALA A 1 363 ? 21.576 -14.994 -30.392 1.00 88.44 363 ALA A C 1
ATOM 2607 O O . ALA A 1 363 ? 20.595 -15.007 -29.659 1.00 88.44 363 ALA A O 1
ATOM 2608 N N . GLY A 1 364 ? 21.976 -16.080 -31.062 1.00 90.12 364 GLY A N 1
ATOM 2609 C CA . GLY A 1 364 ? 21.303 -17.376 -30.962 1.00 90.12 364 GLY A CA 1
ATOM 2610 C C . GLY A 1 364 ? 21.269 -17.910 -29.528 1.00 90.12 364 GLY A C 1
ATOM 2611 O O . GLY A 1 364 ? 20.202 -18.283 -29.046 1.00 90.12 364 GLY A O 1
ATOM 2612 N N . ILE A 1 365 ? 22.406 -17.868 -28.825 1.00 90.25 365 ILE A N 1
ATOM 2613 C CA . ILE A 1 365 ? 22.512 -18.300 -27.422 1.00 90.25 365 ILE A CA 1
ATOM 2614 C C . ILE A 1 365 ? 21.643 -17.424 -26.512 1.00 90.25 365 ILE A C 1
ATOM 2616 O O . ILE A 1 365 ? 20.858 -17.945 -25.724 1.00 90.25 365 ILE A O 1
ATOM 2620 N N . LEU A 1 366 ? 21.747 -16.096 -26.628 1.00 90.75 366 LEU A N 1
ATOM 2621 C CA . LEU A 1 366 ? 20.971 -15.174 -25.795 1.00 90.75 366 LEU A CA 1
ATOM 2622 C C . LEU A 1 366 ? 19.465 -15.315 -26.048 1.00 90.75 366 LEU A C 1
ATOM 2624 O O . LEU A 1 366 ? 18.687 -15.377 -25.105 1.00 90.75 366 LEU A O 1
ATOM 2628 N N . LEU A 1 367 ? 19.034 -15.424 -27.306 1.00 92.06 367 LEU A N 1
ATOM 2629 C CA . LEU A 1 367 ? 17.622 -15.644 -27.618 1.00 92.06 367 LEU A CA 1
ATOM 2630 C C . LEU A 1 367 ? 17.131 -16.973 -27.028 1.00 92.06 367 LEU A C 1
ATOM 2632 O O . LEU A 1 367 ? 16.092 -16.982 -26.375 1.00 92.06 367 LEU A O 1
ATOM 2636 N N . ALA A 1 368 ? 17.890 -18.063 -27.174 1.00 90.88 368 ALA A N 1
ATOM 2637 C CA . ALA A 1 368 ? 17.519 -19.373 -26.632 1.00 90.88 368 ALA A CA 1
ATOM 2638 C C . ALA A 1 368 ? 17.364 -19.381 -25.099 1.00 90.88 368 ALA A C 1
ATOM 2640 O O . ALA A 1 368 ? 16.533 -20.118 -24.574 1.00 90.88 368 ALA A O 1
ATOM 2641 N N . MET A 1 369 ? 18.110 -18.534 -24.383 1.00 90.62 369 MET A N 1
ATOM 2642 C CA . MET A 1 369 ? 18.008 -18.392 -22.924 1.00 90.62 369 MET A CA 1
ATOM 2643 C C . MET A 1 369 ? 16.792 -17.571 -22.464 1.00 90.62 369 MET A C 1
ATOM 2645 O O . MET A 1 369 ? 16.423 -17.638 -21.289 1.00 90.62 369 MET A O 1
ATOM 2649 N N . ALA A 1 370 ? 16.149 -16.806 -23.354 1.00 90.25 370 ALA A N 1
ATOM 2650 C CA . ALA A 1 370 ? 15.084 -15.873 -22.984 1.00 90.25 370 ALA A CA 1
ATOM 2651 C C . ALA A 1 370 ? 13.880 -16.525 -22.271 1.00 90.25 370 ALA A C 1
ATOM 2653 O O . ALA A 1 370 ? 13.459 -15.977 -21.251 1.00 90.25 370 ALA A O 1
ATOM 2654 N N . PRO A 1 371 ? 13.333 -17.676 -22.723 1.00 90.94 371 PRO A N 1
ATOM 2655 C CA . PRO A 1 371 ? 12.168 -18.284 -22.074 1.00 90.94 371 PRO A CA 1
ATOM 2656 C C . PRO A 1 371 ? 12.455 -18.732 -20.638 1.00 90.94 371 PRO A C 1
ATOM 2658 O O . PRO A 1 371 ? 11.655 -18.477 -19.741 1.00 90.94 371 PRO A O 1
ATOM 2661 N N . ALA A 1 372 ? 13.625 -19.334 -20.403 1.00 88.19 372 ALA A N 1
ATOM 2662 C CA . ALA A 1 372 ? 14.038 -19.781 -19.075 1.00 88.19 372 ALA A CA 1
ATOM 2663 C C . ALA A 1 372 ? 14.253 -18.597 -18.119 1.00 88.19 372 ALA A C 1
ATOM 2665 O O . ALA A 1 372 ? 13.789 -18.622 -16.980 1.00 88.19 372 ALA A O 1
ATOM 2666 N N . LEU A 1 373 ? 14.907 -17.529 -18.594 1.00 89.06 373 LEU A N 1
ATOM 2667 C CA . LEU A 1 373 ? 15.105 -16.315 -17.801 1.00 89.06 373 LEU A CA 1
ATOM 2668 C C . LEU A 1 373 ? 13.781 -15.611 -17.485 1.00 89.06 373 LEU A C 1
ATOM 2670 O O . LEU A 1 373 ? 13.606 -15.150 -16.362 1.00 89.06 373 LEU A O 1
ATOM 2674 N N . ALA A 1 374 ? 12.844 -15.553 -18.435 1.00 90.19 374 ALA A N 1
ATOM 2675 C CA . ALA A 1 374 ? 11.526 -14.958 -18.219 1.00 90.19 374 ALA A CA 1
ATOM 2676 C C . ALA A 1 374 ? 10.683 -15.757 -17.212 1.00 90.19 374 ALA A C 1
ATOM 2678 O O . ALA A 1 374 ? 10.019 -15.154 -16.371 1.00 90.19 374 ALA A O 1
ATOM 2679 N N . ALA A 1 375 ? 10.735 -17.093 -17.257 1.00 87.88 375 ALA A N 1
ATOM 2680 C CA . ALA A 1 375 ? 10.054 -17.953 -16.288 1.00 87.88 375 ALA A CA 1
ATOM 2681 C C . ALA A 1 375 ? 10.650 -17.809 -14.877 1.00 87.88 375 ALA A C 1
ATOM 2683 O O . ALA A 1 375 ? 9.914 -17.632 -13.908 1.00 87.88 375 ALA A O 1
ATOM 2684 N N . LEU A 1 376 ? 11.983 -17.796 -14.764 1.00 87.12 376 LEU A N 1
ATOM 2685 C CA . LEU A 1 376 ? 12.678 -17.610 -13.488 1.00 87.12 376 LEU A CA 1
ATOM 2686 C C . LEU A 1 376 ? 12.477 -16.202 -12.910 1.00 87.12 376 LEU A C 1
ATOM 2688 O O . LEU A 1 376 ? 12.349 -16.039 -11.699 1.00 87.12 376 LEU A O 1
ATOM 2692 N N . ALA A 1 377 ? 12.438 -15.176 -13.762 1.00 87.19 377 ALA A N 1
ATOM 2693 C CA . ALA A 1 377 ? 12.100 -13.824 -13.339 1.00 87.19 377 ALA A CA 1
ATOM 2694 C C . ALA A 1 377 ? 10.647 -13.752 -12.852 1.00 87.19 377 ALA A C 1
ATOM 2696 O O . ALA A 1 377 ? 10.397 -13.144 -11.815 1.00 87.19 377 ALA A O 1
ATOM 2697 N N . ALA A 1 378 ? 9.707 -14.395 -13.553 1.00 88.25 378 ALA A N 1
ATOM 2698 C CA . ALA A 1 378 ? 8.300 -14.399 -13.170 1.00 88.25 378 ALA A CA 1
ATOM 2699 C C . ALA A 1 378 ? 8.076 -15.042 -11.800 1.00 88.25 378 ALA A C 1
ATOM 2701 O O . ALA A 1 378 ? 7.423 -14.426 -10.965 1.00 88.25 378 ALA A O 1
ATOM 2702 N N . SER A 1 379 ? 8.677 -16.203 -11.530 1.00 83.31 379 SER A N 1
ATOM 2703 C CA . SER A 1 379 ? 8.532 -16.878 -10.234 1.00 83.31 379 SER A CA 1
ATOM 2704 C C . SER A 1 379 ? 9.202 -16.124 -9.084 1.00 83.31 379 SER A C 1
ATOM 2706 O O . SER A 1 379 ? 8.639 -16.038 -8.000 1.00 83.31 379 SER A O 1
ATOM 2708 N N . ARG A 1 380 ? 10.381 -15.525 -9.305 1.00 84.62 380 ARG A N 1
ATOM 2709 C CA . ARG A 1 380 ? 11.094 -14.777 -8.251 1.00 84.62 380 ARG A CA 1
ATOM 2710 C C . ARG A 1 380 ? 10.511 -13.400 -7.963 1.00 84.62 380 ARG A C 1
ATOM 2712 O O . ARG A 1 380 ? 10.678 -12.904 -6.856 1.00 84.62 380 ARG A O 1
ATOM 2719 N N . LEU A 1 381 ? 9.907 -12.760 -8.963 1.00 82.94 381 LEU A N 1
ATOM 2720 C CA . LEU A 1 381 ? 9.297 -11.435 -8.832 1.00 82.94 381 LEU A CA 1
ATOM 2721 C C . LEU A 1 381 ? 7.804 -11.505 -8.502 1.00 82.94 381 LEU A C 1
ATOM 2723 O O . LEU A 1 381 ? 7.196 -10.447 -8.352 1.00 82.94 381 LEU A O 1
ATOM 2727 N N . ALA A 1 382 ? 7.217 -12.707 -8.447 1.00 81.94 382 ALA A N 1
ATOM 2728 C CA . ALA A 1 382 ? 5.798 -12.888 -8.179 1.00 81.94 382 ALA A CA 1
ATOM 2729 C C . ALA A 1 382 ? 5.426 -12.236 -6.836 1.00 81.94 382 ALA A C 1
ATOM 2731 O O . ALA A 1 382 ? 6.087 -12.499 -5.825 1.00 81.94 382 ALA A O 1
ATOM 2732 N N . PRO A 1 383 ? 4.403 -11.366 -6.807 1.00 75.19 383 PRO A N 1
ATOM 2733 C CA . PRO A 1 383 ? 3.923 -10.804 -5.556 1.00 75.19 383 PRO A CA 1
ATOM 2734 C C . PRO A 1 383 ? 3.321 -11.907 -4.665 1.00 75.19 383 PRO A C 1
ATOM 2736 O O . PRO A 1 383 ? 2.831 -12.915 -5.178 1.00 75.19 383 PRO A O 1
ATOM 2739 N N . PRO A 1 384 ? 3.327 -11.747 -3.331 1.00 71.50 384 PRO A N 1
ATOM 2740 C CA . PRO A 1 384 ? 2.562 -12.615 -2.439 1.00 71.50 384 PRO A CA 1
ATOM 2741 C C . PRO A 1 384 ? 1.078 -12.626 -2.837 1.00 71.50 384 PRO A C 1
ATOM 2743 O O . PRO A 1 384 ? 0.529 -11.580 -3.178 1.00 71.50 384 PRO A O 1
ATOM 2746 N N . ALA A 1 385 ? 0.427 -13.789 -2.783 1.00 66.06 385 ALA A N 1
ATOM 2747 C CA . ALA A 1 385 ? -0.971 -13.933 -3.188 1.00 66.06 385 ALA A CA 1
ATOM 2748 C C . ALA A 1 385 ? -1.932 -13.123 -2.311 1.00 66.06 385 ALA A C 1
ATOM 2750 O O . ALA A 1 385 ? -2.978 -12.718 -2.794 1.00 66.06 385 ALA A O 1
ATOM 2751 N N . ASP A 1 386 ? -1.537 -12.832 -1.068 1.00 57.66 386 ASP A N 1
ATOM 2752 C CA . ASP A 1 386 ? -2.287 -12.015 -0.107 1.00 57.66 386 ASP A CA 1
ATOM 2753 C C . ASP A 1 386 ? -2.363 -10.521 -0.506 1.00 57.66 386 ASP A C 1
ATOM 2755 O O . ASP A 1 386 ? -2.900 -9.694 0.231 1.00 57.66 386 ASP A O 1
ATOM 2759 N N . HIS A 1 387 ? -1.758 -10.111 -1.626 1.00 57.12 387 HIS A N 1
ATOM 2760 C CA . HIS A 1 387 ? -1.756 -8.726 -2.097 1.00 57.12 387 HIS A CA 1
ATOM 2761 C C . HIS A 1 387 ? -2.647 -8.570 -3.336 1.00 57.12 387 HIS A C 1
ATOM 2763 O O . HIS A 1 387 ? -2.169 -8.491 -4.466 1.00 57.12 387 HIS A O 1
ATOM 2769 N N . ASP A 1 388 ? -3.956 -8.442 -3.103 1.00 54.94 388 ASP A N 1
ATOM 2770 C CA . ASP A 1 388 ? -5.018 -8.338 -4.123 1.00 54.94 388 ASP A CA 1
ATOM 2771 C C . ASP A 1 388 ? -5.062 -7.011 -4.906 1.00 54.94 388 ASP A C 1
ATOM 2773 O O . ASP A 1 388 ? -6.034 -6.691 -5.598 1.00 54.94 388 ASP A O 1
ATOM 2777 N N . SER A 1 389 ? -4.011 -6.192 -4.847 1.00 70.38 389 SER A N 1
ATOM 2778 C CA . SER A 1 389 ? -4.014 -4.937 -5.592 1.00 70.38 389 SER A CA 1
ATOM 2779 C C . SER A 1 389 ? -3.799 -5.188 -7.084 1.00 70.38 389 SER A C 1
ATOM 2781 O O . SER A 1 389 ? -2.729 -5.614 -7.526 1.00 70.38 389 SER A O 1
ATOM 2783 N N . ILE A 1 390 ? -4.792 -4.803 -7.888 1.00 73.75 390 ILE A N 1
ATOM 2784 C CA . ILE A 1 390 ? -4.709 -4.738 -9.356 1.00 73.75 390 ILE A CA 1
ATOM 2785 C C . ILE A 1 390 ? -3.420 -4.020 -9.803 1.00 73.75 390 ILE A C 1
ATOM 2787 O O . ILE A 1 390 ? -2.772 -4.429 -10.768 1.00 73.75 390 ILE A O 1
ATOM 2791 N N . PHE A 1 391 ? -2.997 -2.984 -9.072 1.00 71.31 391 PHE A N 1
ATOM 2792 C CA . PHE A 1 391 ? -1.782 -2.230 -9.379 1.00 71.31 391 PHE A CA 1
ATOM 2793 C C . PHE A 1 391 ? -0.493 -3.013 -9.105 1.00 71.31 391 PHE A C 1
ATOM 2795 O O . PHE A 1 391 ? 0.463 -2.859 -9.865 1.00 71.31 391 PHE A O 1
ATOM 2802 N N . THR A 1 392 ? -0.455 -3.867 -8.075 1.00 73.31 392 THR A N 1
ATOM 2803 C CA . THR A 1 392 ? 0.670 -4.785 -7.820 1.00 73.31 392 THR A CA 1
ATOM 2804 C C . THR A 1 392 ? 0.838 -5.738 -8.990 1.00 73.31 392 THR A C 1
ATOM 2806 O O . THR A 1 392 ? 1.932 -5.879 -9.538 1.00 73.31 392 THR A O 1
ATOM 2809 N N . TRP A 1 393 ? -0.269 -6.346 -9.412 1.00 78.81 393 TRP A N 1
ATOM 2810 C CA . TRP A 1 393 ? -0.276 -7.314 -10.495 1.00 78.81 393 TRP A CA 1
ATOM 2811 C C . TRP A 1 393 ? 0.159 -6.687 -11.828 1.00 78.81 393 TRP A C 1
ATOM 2813 O O . TRP A 1 393 ? 1.071 -7.198 -12.482 1.00 78.81 393 TRP A O 1
ATOM 2823 N N . PHE A 1 394 ? -0.398 -5.524 -12.196 1.00 80.19 394 PHE A N 1
ATOM 2824 C CA . PHE A 1 394 ? 0.032 -4.799 -13.398 1.00 80.19 394 PHE A CA 1
ATOM 2825 C C . PHE A 1 394 ? 1.473 -4.287 -13.300 1.00 80.19 394 PHE A C 1
ATOM 2827 O O . PHE A 1 394 ? 2.197 -4.320 -14.294 1.00 80.19 394 PHE A O 1
ATOM 2834 N N . GLY A 1 395 ? 1.912 -3.827 -12.124 1.00 77.06 395 GLY A N 1
ATOM 2835 C CA . GLY A 1 395 ? 3.283 -3.367 -11.898 1.00 77.06 395 GLY A CA 1
ATOM 2836 C C . GLY A 1 395 ? 4.306 -4.483 -12.105 1.00 77.06 395 GLY A C 1
ATOM 2837 O O . GLY A 1 395 ? 5.307 -4.294 -12.799 1.00 77.06 395 GLY A O 1
ATOM 2838 N N . TRP A 1 396 ? 4.015 -5.671 -11.577 1.00 84.25 396 TRP A N 1
ATOM 2839 C CA . TRP A 1 396 ? 4.812 -6.875 -11.787 1.00 84.25 396 TRP A CA 1
ATOM 2840 C C . TRP A 1 396 ? 4.854 -7.302 -13.260 1.00 84.25 396 TRP A C 1
ATOM 2842 O O . TRP A 1 396 ? 5.940 -7.500 -13.813 1.00 84.25 396 TRP A O 1
ATOM 2852 N N . GLN A 1 397 ? 3.701 -7.361 -13.936 1.00 86.00 397 GLN A N 1
ATOM 2853 C CA . GLN A 1 397 ? 3.652 -7.678 -15.367 1.00 86.00 397 GLN A CA 1
ATOM 2854 C C . GLN A 1 397 ? 4.418 -6.665 -16.219 1.00 86.00 397 GLN A C 1
ATOM 2856 O O . GLN A 1 397 ? 5.136 -7.051 -17.142 1.00 86.00 397 GLN A O 1
ATOM 2861 N N . ALA A 1 398 ? 4.314 -5.373 -15.901 1.00 82.56 398 ALA A N 1
ATOM 2862 C CA . ALA A 1 398 ? 5.055 -4.328 -16.592 1.00 82.56 398 ALA A CA 1
ATOM 2863 C C . ALA A 1 398 ? 6.570 -4.501 -16.413 1.00 82.56 398 ALA A C 1
ATOM 2865 O O . ALA A 1 398 ? 7.312 -4.382 -17.390 1.00 82.56 398 ALA A O 1
ATOM 2866 N N . ALA A 1 399 ? 7.036 -4.835 -15.205 1.00 84.12 399 ALA A N 1
ATOM 2867 C CA . ALA A 1 399 ? 8.449 -5.103 -14.943 1.00 84.12 399 ALA A CA 1
ATOM 2868 C C . ALA A 1 399 ? 8.961 -6.311 -15.749 1.00 84.12 399 ALA A C 1
ATOM 2870 O O . ALA A 1 399 ? 10.008 -6.218 -16.395 1.00 84.12 399 ALA A O 1
ATOM 2871 N N . LEU A 1 400 ? 8.199 -7.411 -15.786 1.00 88.81 400 LEU A N 1
ATOM 2872 C CA . LEU A 1 400 ? 8.533 -8.597 -16.581 1.00 88.81 400 LEU A CA 1
ATOM 2873 C C . LEU A 1 400 ? 8.538 -8.310 -18.083 1.00 88.81 400 LEU A C 1
ATOM 2875 O O . LEU A 1 400 ? 9.477 -8.698 -18.782 1.00 88.81 400 LEU A O 1
ATOM 2879 N N . ALA A 1 401 ? 7.523 -7.608 -18.588 1.00 89.75 401 ALA A N 1
ATOM 2880 C CA . ALA A 1 401 ? 7.420 -7.256 -19.997 1.00 89.75 401 ALA A CA 1
ATOM 2881 C C . ALA A 1 401 ? 8.577 -6.347 -20.422 1.00 89.75 401 ALA A C 1
ATOM 2883 O O . ALA A 1 401 ? 9.273 -6.652 -21.390 1.00 89.75 401 ALA A O 1
ATOM 2884 N N . LEU A 1 402 ? 8.845 -5.272 -19.673 1.00 87.44 402 LEU A N 1
ATOM 2885 C CA . LEU A 1 402 ? 9.953 -4.359 -19.957 1.00 87.44 402 LEU A CA 1
ATOM 2886 C C . LEU A 1 402 ? 11.306 -5.070 -19.881 1.00 87.44 402 LEU A C 1
ATOM 2888 O O . LEU A 1 402 ? 12.143 -4.860 -20.759 1.00 87.44 402 LEU A O 1
ATOM 2892 N N . GLY A 1 403 ? 11.510 -5.939 -18.887 1.00 89.06 403 GLY A N 1
ATOM 2893 C CA . GLY A 1 403 ? 12.741 -6.718 -18.740 1.00 89.06 403 GLY A CA 1
ATOM 2894 C C . GLY A 1 403 ? 12.959 -7.682 -19.904 1.00 89.06 403 GLY A C 1
ATOM 2895 O O . GLY A 1 403 ? 14.042 -7.716 -20.489 1.00 89.06 403 GLY A O 1
ATOM 2896 N N . THR A 1 404 ? 11.909 -8.399 -20.306 1.00 92.69 404 THR A N 1
ATOM 2897 C CA . THR A 1 404 ? 11.958 -9.351 -21.424 1.00 92.69 404 THR A CA 1
ATOM 2898 C C . THR A 1 404 ? 12.168 -8.631 -22.758 1.00 92.69 404 THR A C 1
ATOM 2900 O O . THR A 1 404 ? 12.986 -9.066 -23.569 1.00 92.69 404 THR A O 1
ATOM 2903 N N . ILE A 1 405 ? 11.504 -7.487 -22.979 1.00 92.62 405 ILE A N 1
ATOM 2904 C CA . ILE A 1 405 ? 11.705 -6.642 -24.168 1.00 92.62 405 ILE A CA 1
ATOM 2905 C C . ILE A 1 405 ? 13.147 -6.143 -24.219 1.00 92.62 405 ILE A C 1
ATOM 2907 O O . ILE A 1 405 ? 13.797 -6.252 -25.258 1.00 92.62 405 ILE A O 1
ATOM 2911 N N . ALA A 1 406 ? 13.657 -5.602 -23.110 1.00 88.69 406 ALA A N 1
ATOM 2912 C CA . ALA A 1 406 ? 15.018 -5.090 -23.022 1.00 88.69 406 ALA A CA 1
ATOM 2913 C C . ALA A 1 406 ? 16.051 -6.178 -23.332 1.00 88.69 406 ALA A C 1
ATOM 2915 O O . ALA A 1 406 ? 16.952 -5.965 -24.147 1.00 88.69 406 ALA A O 1
ATOM 2916 N N . TYR A 1 407 ? 15.876 -7.359 -22.736 1.00 91.94 407 TYR A N 1
ATOM 2917 C CA . TYR A 1 407 ? 16.731 -8.515 -22.966 1.00 91.94 407 TYR A CA 1
ATOM 2918 C C . TYR A 1 407 ? 16.706 -8.963 -24.430 1.00 91.94 407 TYR A C 1
ATOM 2920 O O . TYR A 1 407 ? 17.759 -9.069 -25.056 1.00 91.94 407 TYR A O 1
ATOM 2928 N N . LEU A 1 408 ? 15.521 -9.164 -25.014 1.00 92.31 408 LEU A N 1
ATOM 2929 C CA . LEU A 1 408 ? 15.399 -9.619 -26.400 1.00 92.31 408 LEU A CA 1
ATOM 2930 C C . LEU A 1 408 ? 15.876 -8.567 -27.409 1.00 92.31 408 LEU A C 1
ATOM 2932 O O . LEU A 1 408 ? 16.471 -8.919 -28.429 1.00 92.31 408 LEU A O 1
ATOM 2936 N N . MET A 1 409 ? 15.690 -7.276 -27.129 1.00 90.00 409 MET A N 1
ATOM 2937 C CA . MET A 1 409 ? 16.280 -6.197 -27.928 1.00 90.00 409 MET A CA 1
ATOM 2938 C C . MET A 1 409 ? 17.809 -6.230 -27.857 1.00 90.00 409 MET A C 1
ATOM 2940 O O . MET A 1 409 ? 18.470 -6.098 -28.888 1.00 90.00 409 MET A O 1
ATOM 2944 N N . LEU A 1 410 ? 18.395 -6.442 -26.678 1.00 88.44 410 LEU A N 1
ATOM 2945 C CA . LEU A 1 410 ? 19.844 -6.573 -26.530 1.00 88.44 410 LEU A CA 1
ATOM 2946 C C . LEU A 1 410 ? 20.371 -7.815 -27.271 1.00 88.44 410 LEU A C 1
ATOM 2948 O O . LEU A 1 410 ? 21.316 -7.705 -28.051 1.00 88.44 410 LEU A O 1
ATOM 2952 N N . ALA A 1 411 ? 19.707 -8.960 -27.100 1.00 89.62 411 ALA A N 1
ATOM 2953 C CA . ALA A 1 411 ? 20.044 -10.232 -27.736 1.00 89.62 411 ALA A CA 1
ATOM 2954 C C . ALA A 1 411 ? 19.963 -10.169 -29.269 1.00 89.62 411 ALA A C 1
ATOM 2956 O O . ALA A 1 411 ? 20.792 -10.747 -29.965 1.00 89.62 411 ALA A O 1
ATOM 2957 N N . SER A 1 412 ? 18.993 -9.429 -29.809 1.00 88.50 412 SER A N 1
ATOM 2958 C CA . SER A 1 412 ? 18.801 -9.272 -31.256 1.00 88.50 412 SER A CA 1
ATOM 2959 C C . SER A 1 412 ? 19.604 -8.121 -31.872 1.00 88.50 412 SER A C 1
ATOM 2961 O O . SER A 1 412 ? 19.654 -7.992 -33.097 1.00 88.50 412 SER A O 1
ATOM 2963 N N . ALA A 1 413 ? 20.287 -7.298 -31.070 1.00 86.62 413 ALA A N 1
ATOM 2964 C CA . ALA A 1 413 ? 21.079 -6.179 -31.574 1.00 86.62 413 ALA A CA 1
ATOM 2965 C C . ALA A 1 413 ? 22.182 -6.577 -32.585 1.00 86.62 413 ALA A C 1
ATOM 2967 O O . ALA A 1 413 ? 22.344 -5.825 -33.556 1.00 86.62 413 ALA A O 1
ATOM 2968 N N . PRO A 1 414 ? 22.905 -7.714 -32.430 1.00 86.12 414 PRO A N 1
ATOM 2969 C CA . PRO A 1 414 ? 23.907 -8.190 -33.394 1.00 86.12 414 PRO A CA 1
ATOM 2970 C C . PRO A 1 414 ? 23.320 -8.708 -34.713 1.00 86.12 414 PRO A C 1
ATOM 2972 O O . PRO A 1 414 ? 24.042 -8.837 -35.700 1.00 86.12 414 PRO A O 1
ATOM 2975 N N . LEU A 1 415 ? 22.013 -8.990 -34.757 1.00 83.12 415 LEU A N 1
ATOM 2976 C CA . LEU A 1 415 ? 21.336 -9.469 -35.966 1.00 83.12 415 LEU A CA 1
ATOM 2977 C C . LEU A 1 415 ? 21.175 -8.365 -37.015 1.00 83.12 415 LEU A C 1
ATOM 2979 O O . LEU A 1 415 ? 20.773 -8.642 -38.138 1.00 83.12 415 LEU A O 1
ATOM 2983 N N . ARG A 1 416 ? 21.467 -7.109 -36.676 1.00 80.00 416 ARG A N 1
ATOM 2984 C CA . ARG A 1 416 ? 21.287 -5.968 -37.576 1.00 80.00 416 ARG A CA 1
ATOM 2985 C C . ARG A 1 416 ? 22.472 -5.821 -38.528 1.00 80.00 416 ARG A C 1
ATOM 2987 O O . ARG A 1 416 ? 23.615 -6.114 -38.185 1.00 80.00 416 ARG A O 1
ATOM 2994 N N . GLY A 1 417 ? 22.200 -5.345 -39.739 1.00 74.62 417 GLY A N 1
ATOM 2995 C CA . GLY A 1 417 ? 23.229 -5.080 -40.744 1.00 74.62 417 GLY A CA 1
ATOM 2996 C C . GLY A 1 417 ? 22.686 -4.298 -41.935 1.00 74.62 417 GLY A C 1
ATOM 2997 O O . GLY A 1 417 ? 21.475 -4.213 -42.119 1.00 74.62 417 GLY A O 1
ATOM 2998 N N . GLY A 1 418 ? 23.577 -3.753 -42.771 1.00 68.06 418 GLY A N 1
ATOM 2999 C CA . GLY A 1 418 ? 23.194 -2.933 -43.935 1.00 68.06 418 GLY A CA 1
ATOM 3000 C C . GLY A 1 418 ? 22.235 -3.628 -44.913 1.00 68.06 418 GLY A C 1
ATOM 3001 O O . GLY A 1 418 ? 21.423 -2.962 -45.545 1.00 68.06 418 GLY A O 1
ATOM 3002 N N . ALA A 1 419 ? 22.252 -4.964 -44.957 1.00 69.31 419 ALA A N 1
ATOM 3003 C CA . ALA A 1 419 ? 21.337 -5.779 -45.756 1.00 69.31 419 ALA A CA 1
ATOM 3004 C C . ALA A 1 419 ? 19.853 -5.666 -45.338 1.00 69.31 419 ALA A C 1
ATOM 3006 O O . ALA A 1 419 ? 18.977 -6.050 -46.104 1.00 69.31 419 ALA A O 1
ATOM 3007 N N . GLU A 1 420 ? 19.539 -5.149 -44.145 1.00 72.69 420 GLU A N 1
ATOM 3008 C CA . GLU A 1 420 ? 18.147 -4.955 -43.702 1.00 72.69 420 GLU A CA 1
ATOM 3009 C C . GLU A 1 420 ? 17.492 -3.709 -44.261 1.00 72.69 420 GLU A C 1
ATOM 3011 O O . GLU A 1 420 ? 16.275 -3.693 -44.416 1.00 72.69 420 GLU A O 1
ATOM 3016 N N . ALA A 1 421 ? 18.279 -2.692 -44.617 1.00 67.25 421 ALA A N 1
ATOM 3017 C CA . ALA A 1 421 ? 17.749 -1.480 -45.231 1.00 67.25 421 ALA A CA 1
ATOM 3018 C C . ALA A 1 421 ? 17.047 -1.776 -46.570 1.00 67.25 421 ALA A C 1
ATOM 3020 O O . ALA A 1 421 ? 16.140 -1.051 -46.968 1.00 67.25 421 ALA A O 1
ATOM 3021 N N . THR A 1 422 ? 17.437 -2.866 -47.238 1.00 65.88 422 THR A N 1
ATOM 3022 C CA . THR A 1 422 ? 16.897 -3.304 -48.531 1.00 65.88 422 THR A CA 1
ATOM 3023 C C . THR A 1 422 ? 16.082 -4.600 -48.446 1.00 65.88 422 THR A C 1
ATOM 3025 O O . THR A 1 422 ? 15.485 -5.016 -49.440 1.00 65.88 422 THR A O 1
ATOM 3028 N N . ALA A 1 423 ? 16.009 -5.243 -47.275 1.00 77.25 423 ALA A N 1
ATOM 3029 C CA . ALA A 1 423 ? 15.306 -6.510 -47.106 1.00 77.25 423 ALA A CA 1
ATOM 3030 C C . ALA A 1 423 ? 13.779 -6.324 -47.077 1.00 77.25 423 ALA A C 1
ATOM 3032 O O . ALA A 1 423 ? 13.234 -5.572 -46.270 1.00 77.25 423 ALA A O 1
ATOM 3033 N N . ARG A 1 424 ? 13.067 -7.102 -47.903 1.00 73.12 424 ARG A N 1
ATOM 3034 C CA . ARG A 1 424 ? 11.590 -7.198 -47.923 1.00 73.12 424 ARG A CA 1
ATOM 3035 C C . ARG A 1 424 ? 11.056 -8.489 -47.280 1.00 73.12 424 ARG A C 1
ATOM 3037 O O . ARG A 1 424 ? 9.931 -8.901 -47.548 1.00 73.12 424 ARG A O 1
ATOM 3044 N N . GLY A 1 425 ? 11.871 -9.156 -46.463 1.00 77.62 425 GLY A N 1
ATOM 3045 C CA . GLY A 1 425 ? 11.525 -10.438 -45.842 1.00 77.62 425 GLY A CA 1
ATOM 3046 C C . GLY A 1 425 ? 10.318 -10.341 -44.901 1.00 77.62 425 GLY A C 1
ATOM 3047 O O . GLY A 1 425 ? 10.178 -9.366 -44.165 1.00 77.62 425 GLY A O 1
ATOM 3048 N N . ARG A 1 426 ? 9.463 -11.376 -44.904 1.00 88.38 426 ARG A N 1
ATOM 3049 C CA . ARG A 1 426 ? 8.269 -11.499 -44.036 1.00 88.38 426 ARG A CA 1
ATOM 3050 C C . ARG A 1 426 ? 8.572 -12.093 -42.652 1.00 88.38 426 ARG A C 1
ATOM 3052 O O . ARG A 1 426 ? 7.664 -12.246 -41.844 1.00 88.38 426 ARG A O 1
ATOM 3059 N N . TRP A 1 427 ? 9.836 -12.405 -42.369 1.00 89.12 427 TRP A N 1
ATOM 3060 C CA . TRP A 1 427 ? 10.270 -13.131 -41.173 1.00 89.12 427 TRP A CA 1
ATOM 3061 C C . TRP A 1 427 ? 9.858 -12.472 -39.849 1.00 89.12 427 TRP A C 1
ATOM 3063 O O . TRP A 1 427 ? 9.414 -13.174 -38.948 1.00 89.12 427 TRP A O 1
ATOM 3073 N N . GLY A 1 428 ? 9.883 -11.136 -39.748 1.00 87.75 428 GLY A N 1
ATOM 3074 C CA . GLY A 1 428 ? 9.389 -10.441 -38.550 1.00 87.75 428 GLY A CA 1
ATOM 3075 C C . GLY A 1 428 ? 7.890 -10.647 -38.286 1.00 87.75 428 GLY A C 1
ATOM 3076 O O . GLY A 1 428 ? 7.491 -10.807 -37.139 1.00 87.75 428 GLY A O 1
ATOM 3077 N N . TRP A 1 429 ? 7.063 -10.722 -39.335 1.00 90.88 429 TRP A N 1
ATOM 3078 C CA . TRP A 1 429 ? 5.631 -11.029 -39.205 1.00 90.88 429 TRP A CA 1
ATOM 3079 C C . TRP A 1 429 ? 5.384 -12.502 -38.873 1.00 90.88 429 TRP A C 1
ATOM 3081 O O . TRP A 1 429 ? 4.498 -12.814 -38.083 1.00 90.88 429 TRP A O 1
ATOM 3091 N N . ILE A 1 430 ? 6.199 -13.402 -39.432 1.00 93.81 430 ILE A N 1
ATOM 3092 C CA . ILE A 1 430 ? 6.166 -14.830 -39.093 1.00 93.81 430 ILE A CA 1
ATOM 3093 C C . ILE A 1 430 ? 6.502 -15.025 -37.609 1.00 93.81 430 ILE A C 1
ATOM 3095 O O . ILE A 1 430 ? 5.800 -15.764 -36.929 1.00 93.81 430 ILE A O 1
ATOM 3099 N N . ALA A 1 431 ? 7.508 -14.316 -37.082 1.00 94.00 431 ALA A N 1
ATOM 3100 C CA . ALA A 1 431 ? 7.841 -14.345 -35.658 1.00 94.00 431 ALA A CA 1
ATOM 3101 C C . ALA A 1 431 ? 6.658 -13.911 -34.775 1.00 94.00 431 ALA A C 1
ATOM 3103 O O . ALA A 1 431 ? 6.381 -14.566 -33.776 1.00 94.00 431 ALA A O 1
ATOM 3104 N N . ILE A 1 432 ? 5.920 -12.863 -35.171 1.00 95.06 432 ILE A N 1
ATOM 3105 C CA . ILE A 1 432 ? 4.705 -12.410 -34.467 1.00 95.06 432 ILE A CA 1
ATOM 3106 C C . ILE A 1 432 ? 3.644 -13.513 -34.445 1.00 95.06 432 ILE A C 1
ATOM 3108 O O . ILE A 1 432 ? 3.143 -13.859 -33.377 1.00 95.06 432 ILE A O 1
ATOM 3112 N N . ALA A 1 433 ? 3.320 -14.081 -35.609 1.00 96.31 433 ALA A N 1
ATOM 3113 C CA . ALA A 1 433 ? 2.313 -15.133 -35.713 1.00 96.31 433 ALA A CA 1
ATOM 3114 C C . ALA A 1 433 ? 2.699 -16.367 -34.880 1.00 96.31 433 ALA A C 1
ATOM 3116 O O . ALA A 1 433 ? 1.884 -16.871 -34.111 1.00 96.31 433 ALA A O 1
ATOM 3117 N N . LEU A 1 434 ? 3.959 -16.809 -34.972 1.00 97.06 434 LEU A N 1
ATOM 3118 C CA . LEU A 1 434 ? 4.478 -17.926 -34.183 1.00 97.06 434 LEU A CA 1
ATOM 3119 C C . LEU A 1 434 ? 4.453 -17.632 -32.681 1.00 97.06 434 LEU A C 1
ATOM 3121 O O . LEU A 1 434 ? 4.101 -18.518 -31.913 1.00 97.06 434 LEU A O 1
ATOM 3125 N N . ALA A 1 435 ? 4.779 -16.411 -32.251 1.00 96.62 435 ALA A N 1
ATOM 3126 C CA . ALA A 1 435 ? 4.752 -16.047 -30.837 1.00 96.62 435 ALA A CA 1
ATOM 3127 C C . ALA A 1 435 ? 3.333 -16.130 -30.264 1.00 96.62 435 ALA A C 1
ATOM 3129 O O . ALA A 1 435 ? 3.148 -16.678 -29.183 1.00 96.62 435 ALA A O 1
ATOM 3130 N N . ILE A 1 436 ? 2.331 -15.645 -31.006 1.00 96.38 436 ILE A N 1
ATOM 3131 C CA . ILE A 1 436 ? 0.920 -15.731 -30.606 1.00 96.38 436 ILE A CA 1
ATOM 3132 C C . ILE A 1 436 ? 0.471 -17.195 -30.524 1.00 96.38 436 ILE A C 1
ATOM 3134 O O . ILE A 1 436 ? -0.144 -17.584 -29.536 1.00 96.38 436 ILE A O 1
ATOM 3138 N N . VAL A 1 437 ? 0.807 -18.016 -31.526 1.00 97.50 437 VAL A N 1
ATOM 3139 C CA . VAL A 1 437 ? 0.442 -19.444 -31.552 1.00 97.50 437 VAL A CA 1
ATOM 3140 C C . VAL A 1 437 ? 1.098 -20.210 -30.403 1.00 97.50 437 VAL A C 1
ATOM 3142 O O . VAL A 1 437 ? 0.411 -20.944 -29.697 1.00 97.50 437 VAL A O 1
ATOM 3145 N N . VAL A 1 438 ? 2.403 -20.024 -30.182 1.00 96.56 438 VAL A N 1
ATOM 3146 C CA . VAL A 1 438 ? 3.126 -20.664 -29.071 1.00 96.56 438 VAL A CA 1
ATOM 3147 C C . VAL A 1 438 ? 2.558 -20.196 -27.732 1.00 96.56 438 VAL A C 1
ATOM 3149 O O . VAL A 1 438 ? 2.283 -21.030 -26.878 1.00 96.56 438 VAL A O 1
ATOM 3152 N N . GLY A 1 439 ? 2.286 -18.897 -27.570 1.00 94.94 439 GLY A N 1
ATOM 3153 C CA . GLY A 1 439 ? 1.654 -18.351 -26.368 1.00 94.94 439 GLY A CA 1
ATOM 3154 C C . GLY A 1 439 ? 0.278 -18.955 -26.079 1.00 94.94 439 GLY A C 1
ATOM 3155 O O . GLY A 1 439 ? 0.025 -19.385 -24.957 1.00 94.94 439 GLY A O 1
ATOM 3156 N N . ALA A 1 440 ? -0.587 -19.053 -27.093 1.00 95.62 440 ALA A N 1
ATOM 3157 C CA . ALA A 1 440 ? -1.905 -19.677 -26.969 1.00 95.62 440 ALA A CA 1
ATOM 3158 C C . ALA A 1 440 ? -1.806 -21.173 -26.627 1.00 95.62 440 ALA A C 1
ATOM 3160 O O . ALA A 1 440 ? -2.530 -21.657 -25.759 1.00 95.62 440 ALA A O 1
ATOM 3161 N N . LEU A 1 441 ? -0.870 -21.896 -27.252 1.00 94.81 441 LEU A N 1
ATOM 3162 C CA . LEU A 1 441 ? -0.595 -23.291 -26.910 1.00 94.81 441 LEU A CA 1
ATOM 3163 C C . LEU A 1 441 ? -0.108 -23.428 -25.464 1.00 94.81 441 LEU A C 1
ATOM 3165 O O . LEU A 1 441 ? -0.490 -24.373 -24.787 1.00 94.81 441 LEU A O 1
ATOM 3169 N N . GLY A 1 442 ? 0.680 -22.472 -24.972 1.00 92.19 442 GLY A N 1
ATOM 3170 C CA . GLY A 1 442 ? 1.136 -22.425 -23.586 1.00 92.19 442 GLY A CA 1
ATOM 3171 C C . GLY A 1 442 ? 0.015 -22.289 -22.565 1.00 92.19 442 GLY A C 1
ATOM 3172 O O . GLY A 1 442 ? 0.141 -22.840 -21.477 1.00 92.19 442 GLY A O 1
ATOM 3173 N N . ILE A 1 443 ? -1.079 -21.604 -22.910 1.00 92.62 443 ILE A N 1
ATOM 3174 C CA . ILE A 1 443 ? -2.273 -21.524 -22.055 1.00 92.62 443 ILE A CA 1
ATOM 3175 C C . ILE A 1 443 ? -2.921 -22.907 -21.934 1.00 92.62 443 ILE A C 1
ATOM 3177 O O . ILE A 1 443 ? -3.259 -23.336 -20.837 1.00 92.62 443 ILE A O 1
ATOM 3181 N N . VAL A 1 444 ? -3.059 -23.625 -23.053 1.00 93.06 444 VAL A N 1
ATOM 3182 C CA . VAL A 1 444 ? -3.698 -24.953 -23.091 1.00 93.06 444 VAL A CA 1
ATOM 3183 C C . VAL A 1 444 ? -2.803 -26.040 -22.489 1.00 93.06 444 VAL A C 1
ATOM 3185 O O . VAL A 1 444 ? -3.291 -26.973 -21.861 1.00 93.06 444 VAL A O 1
ATOM 3188 N N . ALA A 1 445 ? -1.490 -25.937 -22.688 1.00 91.25 445 ALA A N 1
ATOM 3189 C CA . ALA A 1 445 ? -0.513 -26.919 -22.229 1.00 91.25 445 ALA A CA 1
ATOM 3190 C C . ALA A 1 445 ? -0.119 -26.753 -20.753 1.00 91.25 445 ALA A C 1
ATOM 3192 O O . ALA A 1 445 ? 0.643 -27.577 -20.246 1.00 91.25 445 ALA A O 1
ATOM 3193 N N . TRP A 1 446 ? -0.576 -25.690 -20.084 1.00 92.69 446 TRP A N 1
ATOM 3194 C CA . TRP A 1 446 ? -0.247 -25.440 -18.684 1.00 92.69 446 TRP A CA 1
ATOM 3195 C C . TRP A 1 446 ? -0.874 -26.502 -17.774 1.00 92.69 446 TRP A C 1
ATOM 3197 O O . TRP A 1 446 ? -2.046 -26.851 -17.920 1.00 92.69 446 TRP A O 1
ATOM 3207 N N . GLN A 1 447 ? -0.085 -27.023 -16.836 1.00 86.25 447 GLN A N 1
ATOM 3208 C CA . GLN A 1 447 ? -0.494 -28.039 -15.870 1.00 86.25 447 GLN A CA 1
ATOM 3209 C C . GLN A 1 447 ? 0.122 -27.737 -14.496 1.00 86.25 447 GLN A C 1
ATOM 3211 O O . GLN A 1 447 ? 1.323 -27.460 -14.423 1.00 86.25 447 GLN A O 1
ATOM 3216 N N . PRO A 1 448 ? -0.651 -27.836 -13.399 1.00 80.19 448 PRO A N 1
ATOM 3217 C CA . PRO A 1 448 ? -0.137 -27.568 -12.059 1.00 80.19 448 PRO A CA 1
ATOM 3218 C C . PRO A 1 448 ? 0.992 -28.545 -11.692 1.00 80.19 448 PRO A C 1
ATOM 3220 O O . PRO A 1 448 ? 0.899 -29.742 -11.964 1.00 80.19 448 PRO A O 1
ATOM 3223 N N . GLY A 1 449 ? 2.076 -28.039 -11.093 1.00 68.00 449 GLY 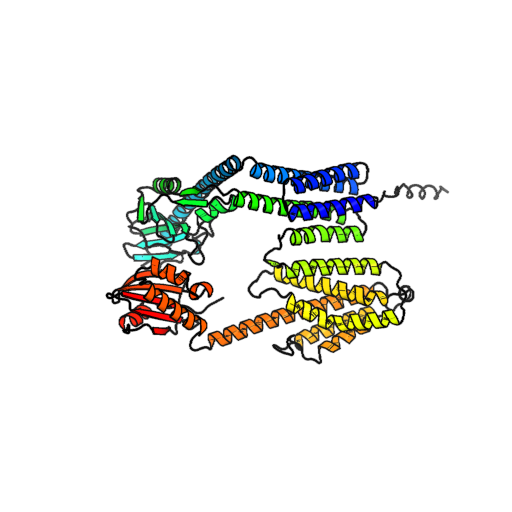A N 1
ATOM 3224 C CA . GLY A 1 449 ? 3.192 -28.857 -10.593 1.00 68.00 449 GLY A CA 1
ATOM 3225 C C . GLY A 1 449 ? 4.131 -29.457 -11.652 1.00 68.00 449 GLY A C 1
ATOM 3226 O O . GLY A 1 449 ? 5.124 -30.095 -11.297 1.00 68.00 449 GLY A O 1
ATOM 3227 N N . ALA A 1 450 ? 3.892 -29.243 -12.950 1.00 69.12 450 ALA A N 1
ATOM 3228 C CA . ALA A 1 450 ? 4.782 -29.740 -13.997 1.00 69.12 450 ALA A CA 1
ATOM 3229 C C . ALA A 1 450 ? 6.161 -29.039 -13.941 1.00 69.12 450 ALA A C 1
ATOM 3231 O O . ALA A 1 450 ? 6.283 -27.846 -14.225 1.00 69.12 450 ALA A O 1
ATOM 3232 N N . ASN A 1 451 ? 7.212 -29.790 -13.581 1.00 66.94 451 ASN A N 1
ATOM 3233 C CA . ASN A 1 451 ? 8.630 -29.381 -13.587 1.00 66.94 451 ASN A CA 1
ATOM 3234 C C . ASN A 1 451 ? 8.950 -28.055 -12.857 1.00 66.94 451 ASN A C 1
ATOM 3236 O O . ASN A 1 451 ? 9.893 -27.360 -13.230 1.00 66.94 451 ASN A O 1
ATOM 3240 N N . GLY A 1 452 ? 8.155 -27.679 -11.849 1.00 65.56 452 GLY A N 1
ATOM 3241 C CA . GLY A 1 452 ? 8.350 -26.465 -11.042 1.00 65.56 452 GLY A CA 1
ATOM 3242 C C . GLY A 1 452 ? 8.008 -25.134 -11.729 1.00 65.56 452 GLY A C 1
ATOM 3243 O O . GLY A 1 452 ? 8.144 -24.087 -11.102 1.00 65.56 452 GLY A O 1
ATOM 3244 N N . HIS A 1 453 ? 7.588 -25.141 -13.000 1.00 67.94 453 HIS A N 1
ATOM 3245 C CA . HIS A 1 453 ? 7.219 -23.929 -13.752 1.00 67.94 453 HIS A CA 1
ATOM 3246 C C . HIS A 1 453 ? 5.852 -24.036 -14.448 1.00 67.94 453 HIS A C 1
ATOM 3248 O O . HIS A 1 453 ? 5.463 -23.114 -15.153 1.00 67.94 453 HIS A O 1
ATOM 3254 N N . GLY A 1 454 ? 5.120 -25.140 -14.276 1.00 79.44 454 GLY A N 1
ATOM 3255 C CA . GLY A 1 454 ? 3.749 -25.304 -14.770 1.00 79.44 454 GLY A CA 1
ATOM 3256 C C . GLY A 1 454 ? 3.621 -25.714 -16.242 1.00 79.44 454 GLY A C 1
ATOM 3257 O O . GLY A 1 454 ? 2.509 -25.827 -16.750 1.00 79.44 454 GLY A O 1
ATOM 3258 N N . TRP A 1 455 ? 4.733 -25.970 -16.946 1.00 88.44 455 TRP A N 1
ATOM 3259 C CA . TRP A 1 455 ? 4.716 -26.443 -18.336 1.00 88.44 455 TRP A CA 1
ATOM 3260 C C . TRP A 1 455 ? 5.474 -27.767 -18.525 1.00 88.44 455 TRP A C 1
ATOM 3262 O O . TRP A 1 455 ? 6.524 -27.992 -17.909 1.00 88.44 455 TRP A O 1
ATOM 3272 N N . PRO A 1 456 ? 5.004 -28.638 -19.436 1.00 88.56 456 PRO A N 1
ATOM 3273 C CA . PRO A 1 456 ? 5.753 -29.812 -19.869 1.00 88.56 456 PRO A CA 1
ATOM 3274 C C . PRO A 1 456 ? 7.115 -29.451 -20.485 1.00 88.56 456 PRO A C 1
ATOM 3276 O O . PRO A 1 456 ? 7.262 -28.423 -21.148 1.00 88.56 456 PRO A O 1
ATOM 3279 N N . THR A 1 457 ? 8.107 -30.336 -20.354 1.00 86.75 457 THR A N 1
ATOM 3280 C CA . THR A 1 457 ? 9.471 -30.115 -20.881 1.00 86.75 457 THR A CA 1
ATOM 3281 C C . THR A 1 457 ? 9.513 -29.896 -22.394 1.00 86.75 457 THR A C 1
ATOM 3283 O O . THR A 1 457 ? 10.373 -29.166 -22.882 1.00 86.75 457 THR A O 1
ATOM 3286 N N . TRP A 1 458 ? 8.567 -30.474 -23.141 1.00 88.06 458 TRP A N 1
ATOM 3287 C CA . TRP A 1 458 ? 8.459 -30.299 -24.592 1.00 88.06 458 TRP A CA 1
ATOM 3288 C C . TRP A 1 458 ? 7.985 -28.902 -25.005 1.00 88.06 458 TRP A C 1
ATOM 3290 O O . TRP A 1 458 ? 8.221 -28.498 -26.141 1.00 88.06 458 TRP A O 1
ATOM 3300 N N . TYR A 1 459 ? 7.328 -28.151 -24.115 1.00 90.75 459 TYR A N 1
ATOM 3301 C CA . TYR A 1 459 ? 6.758 -26.848 -24.457 1.00 90.75 459 TYR A CA 1
ATOM 3302 C C . TYR A 1 459 ? 7.830 -25.755 -24.554 1.00 90.75 459 TYR A C 1
ATOM 3304 O O . TYR A 1 459 ? 7.835 -24.969 -25.499 1.00 90.75 459 TYR A O 1
ATOM 3312 N N . ILE A 1 460 ? 8.783 -25.729 -23.617 1.00 87.31 460 ILE A N 1
ATOM 3313 C CA . ILE A 1 460 ? 9.870 -24.736 -23.569 1.00 87.31 460 ILE A CA 1
ATOM 3314 C C . ILE A 1 460 ? 10.620 -24.598 -24.913 1.00 87.31 460 ILE A C 1
ATOM 3316 O O . ILE A 1 460 ? 10.759 -23.466 -25.386 1.00 87.31 460 ILE A O 1
ATOM 3320 N N . PRO A 1 461 ? 11.068 -25.682 -25.584 1.00 90.12 461 PRO A N 1
ATOM 3321 C CA . PRO A 1 461 ? 11.779 -25.559 -26.856 1.00 90.12 461 PRO A CA 1
ATOM 3322 C C . PRO A 1 461 ? 10.924 -25.003 -28.007 1.00 90.12 461 PRO A C 1
ATOM 3324 O O . PRO A 1 461 ? 11.497 -24.525 -28.984 1.00 90.12 461 PRO A O 1
ATOM 3327 N N . LEU A 1 462 ? 9.587 -24.972 -27.916 1.00 94.38 462 LEU A N 1
ATOM 3328 C CA . LEU A 1 462 ? 8.746 -24.363 -28.961 1.00 94.38 462 LEU A CA 1
ATOM 3329 C C . LEU A 1 462 ? 8.962 -22.854 -29.098 1.00 94.38 462 LEU A C 1
ATOM 3331 O O . LEU A 1 462 ? 8.783 -22.307 -30.187 1.00 94.38 462 LEU A O 1
ATOM 3335 N N . TRP A 1 463 ? 9.427 -22.178 -28.044 1.00 94.19 463 TRP A N 1
ATOM 3336 C CA . TRP A 1 463 ? 9.803 -20.764 -28.114 1.00 94.19 463 TRP A CA 1
ATOM 3337 C C . TRP A 1 463 ? 10.981 -20.492 -29.055 1.00 94.19 463 TRP A C 1
ATOM 3339 O O . TRP A 1 463 ? 11.131 -19.367 -29.536 1.00 94.19 463 TRP A O 1
ATOM 3349 N N . LEU A 1 464 ? 11.774 -21.511 -29.405 1.00 93.62 464 LEU A N 1
ATOM 3350 C CA . LEU A 1 464 ? 12.821 -21.383 -30.420 1.00 93.62 464 LEU A CA 1
ATOM 3351 C C . LEU A 1 464 ? 12.252 -21.076 -31.812 1.00 93.62 464 LEU A C 1
ATOM 3353 O O . LEU A 1 464 ? 12.973 -20.524 -32.637 1.00 93.62 464 LEU A O 1
ATOM 3357 N N . LEU A 1 465 ? 10.973 -21.365 -32.080 1.00 95.00 465 LEU A N 1
ATOM 3358 C CA . LEU A 1 465 ? 10.327 -21.064 -33.361 1.00 95.00 465 LEU A CA 1
ATOM 3359 C C . LEU A 1 465 ? 10.176 -19.547 -33.599 1.00 95.00 465 LEU A C 1
ATOM 3361 O O . LEU A 1 465 ? 10.766 -19.046 -34.563 1.00 95.00 465 LEU A O 1
ATOM 3365 N N . PRO A 1 466 ? 9.456 -18.772 -32.754 1.00 95.44 466 PRO A N 1
ATOM 3366 C CA . PRO A 1 466 ? 9.363 -17.324 -32.937 1.00 95.44 466 PRO A CA 1
ATOM 3367 C C . PRO A 1 466 ? 10.719 -16.626 -32.784 1.00 95.44 466 PRO A C 1
ATOM 3369 O O . PRO A 1 466 ? 11.007 -15.691 -33.527 1.00 95.44 466 PRO A O 1
ATOM 3372 N N . LEU A 1 467 ? 11.586 -17.103 -31.884 1.00 92.81 467 LEU A N 1
ATOM 3373 C CA . LEU A 1 467 ? 12.924 -16.537 -31.687 1.00 92.81 467 LEU A CA 1
ATOM 3374 C C . LEU A 1 467 ? 13.848 -16.804 -32.884 1.00 92.81 467 LEU A C 1
ATOM 3376 O O . LEU A 1 467 ? 14.557 -15.905 -33.338 1.00 92.81 467 LEU A O 1
ATOM 3380 N N . GLY A 1 468 ? 13.804 -18.012 -33.445 1.00 91.19 468 GLY A N 1
ATOM 3381 C CA . GLY A 1 468 ? 14.544 -18.393 -34.645 1.00 91.19 468 GLY A CA 1
ATOM 3382 C C . GLY A 1 468 ? 14.085 -17.616 -35.877 1.00 91.19 468 GLY A C 1
ATOM 3383 O O . GLY A 1 468 ? 14.916 -17.190 -36.677 1.00 91.19 468 GLY A O 1
ATOM 3384 N N . ALA A 1 469 ? 12.787 -17.319 -35.987 1.00 92.81 469 ALA A N 1
ATOM 3385 C CA . ALA A 1 469 ? 12.240 -16.473 -37.047 1.00 92.81 469 ALA A CA 1
ATOM 3386 C C . ALA A 1 469 ? 12.747 -15.013 -37.001 1.00 92.81 469 ALA A C 1
ATOM 3388 O O . ALA A 1 469 ? 12.611 -14.292 -37.989 1.00 92.81 469 ALA A O 1
ATOM 3389 N N . LEU A 1 470 ? 13.385 -14.567 -35.908 1.00 89.56 470 LEU A N 1
ATOM 3390 C CA . LEU A 1 470 ? 14.042 -13.253 -35.828 1.00 89.56 470 LEU A CA 1
ATOM 3391 C C . LEU A 1 470 ? 15.468 -13.243 -36.414 1.00 89.56 470 LEU A C 1
ATOM 3393 O O . LEU A 1 470 ? 15.984 -12.158 -36.715 1.00 89.56 470 LEU A O 1
ATOM 3397 N N . LEU A 1 471 ? 16.097 -14.416 -36.587 1.00 87.81 471 LEU A N 1
ATOM 3398 C CA . LEU A 1 471 ? 17.478 -14.569 -37.069 1.00 87.81 471 LEU A CA 1
ATOM 3399 C C . LEU A 1 471 ? 17.693 -14.158 -38.534 1.00 87.81 471 LEU A C 1
ATOM 3401 O O . LEU A 1 471 ? 18.749 -13.579 -38.803 1.00 87.81 471 LEU A O 1
ATOM 3405 N N . PRO A 1 472 ? 16.775 -14.414 -39.489 1.00 88.44 472 PRO A N 1
ATOM 3406 C CA . PRO A 1 472 ? 16.947 -13.996 -40.879 1.00 88.44 472 PRO A CA 1
ATOM 3407 C C . PRO A 1 472 ? 16.925 -12.470 -41.071 1.00 88.44 472 PRO A C 1
ATOM 3409 O O . PRO A 1 472 ? 16.580 -11.689 -40.177 1.00 88.44 472 PRO A O 1
ATOM 3412 N N . THR A 1 473 ? 17.314 -12.004 -42.259 1.00 84.69 473 THR A N 1
ATOM 3413 C CA . THR A 1 473 ? 17.113 -10.604 -42.667 1.00 84.69 473 THR A CA 1
ATOM 3414 C C . THR A 1 473 ? 15.616 -10.323 -42.828 1.00 84.69 473 THR A C 1
ATOM 3416 O O . THR A 1 473 ? 14.874 -11.076 -43.458 1.00 84.69 473 THR A O 1
ATOM 3419 N N . THR A 1 474 ? 15.148 -9.222 -42.248 1.00 85.25 474 THR A N 1
ATOM 3420 C CA . THR A 1 474 ? 13.743 -8.795 -42.299 1.00 85.25 474 THR A CA 1
ATOM 3421 C C . THR A 1 474 ? 13.680 -7.280 -42.444 1.00 85.25 474 THR A C 1
ATOM 3423 O O . THR A 1 474 ? 14.701 -6.607 -42.305 1.00 85.25 474 THR A O 1
ATOM 3426 N N . SER A 1 475 ? 12.498 -6.734 -42.731 1.00 83.12 475 SER A N 1
ATOM 3427 C CA . SER A 1 475 ? 12.349 -5.286 -42.868 1.00 83.12 475 SER A CA 1
ATOM 3428 C C . SER A 1 475 ? 12.694 -4.536 -41.563 1.00 83.12 475 SER A C 1
ATOM 3430 O O . SER A 1 475 ? 12.471 -5.072 -40.466 1.00 83.12 475 SER A O 1
ATOM 3432 N N . PRO A 1 476 ? 13.176 -3.278 -41.649 1.00 77.25 476 PRO A N 1
ATOM 3433 C CA . PRO A 1 476 ? 13.616 -2.503 -40.484 1.00 77.25 476 PRO A CA 1
ATOM 3434 C C . PRO A 1 476 ? 12.517 -2.266 -39.441 1.00 77.25 476 PRO A C 1
ATOM 3436 O O . PRO A 1 476 ? 12.808 -2.165 -38.252 1.00 77.25 476 PRO A O 1
ATOM 3439 N N . ALA A 1 477 ? 11.254 -2.200 -39.877 1.00 80.94 477 ALA A N 1
ATOM 3440 C CA . ALA A 1 477 ? 10.100 -2.016 -39.000 1.00 80.94 477 ALA A CA 1
ATOM 3441 C C . ALA A 1 477 ? 9.577 -3.338 -38.406 1.00 80.94 477 ALA A C 1
ATOM 3443 O O . ALA A 1 477 ? 9.105 -3.353 -37.272 1.00 80.94 477 ALA A O 1
ATOM 3444 N N . ALA A 1 478 ? 9.682 -4.461 -39.129 1.00 86.38 478 ALA A N 1
ATOM 3445 C CA . ALA A 1 478 ? 9.102 -5.729 -38.681 1.00 86.38 478 ALA A CA 1
ATOM 3446 C C . ALA A 1 478 ? 9.911 -6.403 -37.564 1.00 86.38 478 ALA A C 1
ATOM 3448 O O . ALA A 1 478 ? 9.320 -7.059 -36.710 1.00 86.38 478 ALA A O 1
ATOM 3449 N N . ARG A 1 479 ? 11.246 -6.243 -37.521 1.00 88.12 479 ARG A N 1
ATOM 3450 C CA . ARG A 1 479 ? 12.041 -6.824 -36.424 1.00 88.12 479 ARG A CA 1
ATOM 3451 C C . ARG A 1 479 ? 11.674 -6.269 -35.044 1.00 88.12 479 ARG A C 1
ATOM 3453 O O . ARG A 1 479 ? 11.413 -7.090 -34.170 1.00 88.12 479 ARG A O 1
ATOM 3460 N N . PRO A 1 480 ? 11.681 -4.944 -34.795 1.00 88.06 480 PRO A N 1
ATOM 3461 C CA . PRO A 1 480 ? 11.370 -4.436 -33.463 1.00 88.06 480 PRO A CA 1
ATOM 3462 C C . PRO A 1 480 ? 9.951 -4.818 -33.029 1.00 88.06 480 PRO A C 1
ATOM 3464 O O . PRO A 1 480 ? 9.769 -5.193 -31.876 1.00 88.06 480 PRO A O 1
ATOM 3467 N N . LEU A 1 481 ? 8.979 -4.828 -33.951 1.00 90.75 481 LEU A N 1
ATOM 3468 C CA . LEU A 1 481 ? 7.619 -5.310 -33.679 1.00 90.75 481 LEU A CA 1
ATOM 3469 C C . LEU A 1 481 ? 7.592 -6.799 -33.304 1.00 90.75 481 LEU A C 1
ATOM 3471 O O . LEU A 1 481 ? 6.938 -7.170 -32.331 1.00 90.75 481 LEU A O 1
ATOM 3475 N N . GLY A 1 482 ? 8.331 -7.645 -34.028 1.00 91.56 482 GLY A N 1
ATOM 3476 C CA . GLY A 1 482 ? 8.446 -9.071 -33.720 1.00 91.56 482 GLY A CA 1
ATOM 3477 C C . GLY A 1 482 ? 9.105 -9.337 -32.371 1.00 91.56 482 GLY A C 1
ATOM 3478 O O . GLY A 1 482 ? 8.594 -10.138 -31.592 1.00 91.56 482 GLY A O 1
ATOM 3479 N N . VAL A 1 483 ? 10.182 -8.615 -32.054 1.00 91.88 483 VAL A N 1
ATOM 3480 C CA . VAL A 1 483 ? 10.851 -8.679 -30.746 1.00 91.88 483 VAL A CA 1
ATOM 3481 C C . VAL A 1 483 ? 9.901 -8.257 -29.627 1.00 91.88 483 VAL A C 1
ATOM 3483 O O . VAL A 1 483 ? 9.742 -9.005 -28.668 1.00 91.88 483 VAL A O 1
ATOM 3486 N N . MET A 1 484 ? 9.248 -7.096 -29.756 1.00 91.81 484 MET A N 1
ATOM 3487 C CA . MET A 1 484 ? 8.311 -6.591 -28.747 1.00 91.81 484 MET A CA 1
ATOM 3488 C C . MET A 1 484 ? 7.153 -7.561 -28.529 1.00 91.81 484 MET A C 1
ATOM 3490 O O . MET A 1 484 ? 6.855 -7.897 -27.391 1.00 91.81 484 MET A O 1
ATOM 3494 N N . THR A 1 485 ? 6.550 -8.070 -29.605 1.00 94.56 485 THR A N 1
ATOM 3495 C CA . THR A 1 485 ? 5.412 -8.991 -29.493 1.00 94.56 485 THR A CA 1
ATOM 3496 C C . THR A 1 485 ? 5.826 -10.311 -28.852 1.00 94.56 485 THR A C 1
ATOM 3498 O O . THR A 1 485 ? 5.176 -10.760 -27.914 1.00 94.56 485 THR A O 1
ATOM 3501 N N . THR A 1 486 ? 6.944 -10.904 -29.290 1.00 95.38 486 THR A N 1
ATOM 3502 C CA . THR A 1 486 ? 7.469 -12.149 -28.701 1.00 95.38 486 THR A CA 1
ATOM 3503 C C . THR A 1 486 ? 7.764 -11.966 -27.214 1.00 95.38 486 THR A C 1
ATOM 3505 O O . THR A 1 486 ? 7.371 -12.799 -26.403 1.00 95.38 486 THR A O 1
ATOM 3508 N N . ALA A 1 487 ? 8.404 -10.853 -26.849 1.00 94.25 487 ALA A N 1
ATOM 3509 C CA . ALA A 1 487 ? 8.715 -10.519 -25.466 1.00 94.25 487 ALA A CA 1
ATOM 3510 C C . ALA A 1 487 ? 7.461 -10.352 -24.604 1.00 94.25 487 ALA A C 1
ATOM 3512 O O . ALA A 1 487 ? 7.397 -10.893 -23.504 1.00 94.25 487 ALA A O 1
ATOM 3513 N N . SER A 1 488 ? 6.469 -9.610 -25.102 1.00 92.75 488 SER A N 1
ATOM 3514 C CA . SER A 1 488 ? 5.225 -9.346 -24.385 1.00 92.75 488 SER A CA 1
ATOM 3515 C C . SER A 1 488 ? 4.392 -10.610 -24.202 1.00 92.75 488 SER A C 1
ATOM 3517 O O . SER A 1 488 ? 3.900 -10.833 -23.102 1.00 92.75 488 SER A O 1
ATOM 3519 N N . VAL A 1 489 ? 4.265 -11.458 -25.230 1.00 95.75 489 VAL A N 1
ATOM 3520 C CA . VAL A 1 489 ? 3.529 -12.729 -25.110 1.00 95.75 489 VAL A CA 1
ATOM 3521 C C . VAL A 1 489 ? 4.238 -13.672 -24.138 1.00 95.75 489 VAL A C 1
ATOM 3523 O O . VAL A 1 489 ? 3.580 -14.271 -23.292 1.00 95.75 489 VAL A O 1
ATOM 3526 N N . LEU A 1 490 ? 5.571 -13.765 -24.207 1.00 94.75 490 LEU A N 1
ATOM 3527 C CA . LEU A 1 490 ? 6.357 -14.583 -23.283 1.00 94.75 490 LEU A CA 1
ATOM 3528 C C . LEU A 1 490 ? 6.193 -14.108 -21.835 1.00 94.75 490 LEU A C 1
ATOM 3530 O O . LEU A 1 490 ? 5.872 -14.915 -20.970 1.00 94.75 490 LEU A O 1
ATOM 3534 N N . ALA A 1 491 ? 6.358 -12.807 -21.582 1.00 92.88 491 ALA A N 1
ATOM 3535 C CA . ALA A 1 491 ? 6.219 -12.224 -20.250 1.00 92.88 491 ALA A CA 1
ATOM 3536 C C . ALA A 1 491 ? 4.793 -12.355 -19.694 1.00 92.88 491 ALA A C 1
ATOM 3538 O O . ALA A 1 491 ? 4.620 -12.650 -18.515 1.00 92.88 491 ALA A O 1
ATOM 3539 N N . ALA A 1 492 ? 3.771 -12.156 -20.533 1.00 92.69 492 ALA A N 1
ATOM 3540 C CA . ALA A 1 492 ? 2.378 -12.320 -20.131 1.00 92.69 492 ALA A CA 1
ATOM 3541 C C . ALA A 1 492 ? 2.076 -13.775 -19.753 1.00 92.69 492 ALA A C 1
ATOM 3543 O O . ALA A 1 492 ? 1.449 -14.022 -18.724 1.00 92.69 492 ALA A O 1
ATOM 3544 N N . LEU A 1 493 ? 2.557 -14.735 -20.548 1.00 93.44 493 LEU A N 1
ATOM 3545 C CA . LEU A 1 493 ? 2.355 -16.153 -20.279 1.00 93.44 493 LEU A CA 1
ATOM 3546 C C . LEU A 1 493 ? 3.086 -16.604 -19.006 1.00 93.44 493 LEU A C 1
ATOM 3548 O O . LEU A 1 493 ? 2.490 -17.303 -18.189 1.00 93.44 493 LEU A O 1
ATOM 3552 N N . THR A 1 494 ? 4.348 -16.205 -18.810 1.00 91.81 494 THR A N 1
ATOM 3553 C CA . THR A 1 494 ? 5.110 -16.584 -17.608 1.00 91.81 494 THR A CA 1
ATOM 3554 C C . THR A 1 494 ? 4.541 -15.947 -16.345 1.00 91.81 494 THR A C 1
ATOM 3556 O O . THR A 1 494 ? 4.461 -16.619 -15.319 1.00 91.81 494 THR A O 1
ATOM 3559 N N . ALA A 1 495 ? 4.078 -14.695 -16.420 1.00 90.19 495 ALA A N 1
ATOM 3560 C CA . ALA A 1 495 ? 3.369 -14.043 -15.324 1.00 90.19 495 ALA A CA 1
ATOM 3561 C C . ALA A 1 495 ? 2.044 -14.756 -15.005 1.00 90.19 495 ALA A C 1
ATOM 3563 O O . ALA A 1 495 ? 1.756 -15.083 -13.859 1.00 90.19 495 ALA A O 1
ATOM 3564 N N . TRP A 1 496 ? 1.234 -15.058 -16.019 1.00 91.25 496 TRP A N 1
ATOM 3565 C CA . TRP A 1 496 ? -0.011 -15.795 -15.812 1.00 91.25 496 TRP A CA 1
ATOM 3566 C C . TRP A 1 496 ? 0.232 -17.167 -15.164 1.00 91.25 496 TRP A C 1
ATOM 3568 O O . TRP A 1 496 ? -0.406 -17.484 -14.161 1.00 91.25 496 TRP A O 1
ATOM 3578 N N . GLY A 1 497 ? 1.202 -17.939 -15.665 1.00 89.69 497 GLY A N 1
ATOM 3579 C CA . GLY A 1 497 ? 1.518 -19.262 -15.122 1.00 89.69 497 GLY A CA 1
ATOM 3580 C C . GLY A 1 497 ? 2.044 -19.220 -13.685 1.00 89.69 497 GLY A C 1
ATOM 3581 O O . GLY A 1 497 ? 1.596 -20.014 -12.865 1.00 89.69 497 GLY A O 1
ATOM 3582 N N . ALA A 1 498 ? 2.924 -18.268 -13.350 1.00 87.62 498 ALA A N 1
ATOM 3583 C CA . ALA A 1 498 ? 3.411 -18.091 -11.978 1.00 87.62 498 ALA A CA 1
ATOM 3584 C C . ALA A 1 498 ? 2.279 -17.713 -11.004 1.00 87.62 498 ALA A C 1
ATOM 3586 O O . ALA A 1 498 ? 2.238 -18.201 -9.878 1.00 87.62 498 ALA A O 1
ATOM 3587 N N . SER A 1 499 ? 1.326 -16.887 -11.450 1.00 86.50 499 SER A N 1
ATOM 3588 C CA . SER A 1 499 ? 0.156 -16.528 -10.645 1.00 86.50 499 SER A CA 1
ATOM 3589 C C . SER A 1 499 ? -0.775 -17.720 -10.401 1.00 86.50 499 SER A C 1
ATOM 3591 O O . SER A 1 499 ? -1.280 -17.877 -9.289 1.00 86.50 499 SER A O 1
ATOM 3593 N N . LEU A 1 500 ? -1.003 -18.567 -11.412 1.00 87.56 500 LEU A N 1
ATOM 3594 C CA . LEU A 1 500 ? -1.804 -19.781 -11.242 1.00 87.56 500 LEU A CA 1
ATOM 3595 C C . LEU A 1 500 ? -1.133 -20.792 -10.312 1.00 87.56 500 LEU A C 1
ATOM 3597 O O . LEU A 1 500 ? -1.810 -21.364 -9.464 1.00 87.56 500 LEU A O 1
ATOM 3601 N N . ASP A 1 501 ? 0.179 -20.987 -10.440 1.00 85.44 501 ASP A N 1
ATOM 3602 C CA . ASP A 1 501 ? 0.939 -21.923 -9.606 1.00 85.44 501 ASP A CA 1
ATOM 3603 C C . ASP A 1 501 ? 0.858 -21.551 -8.115 1.00 85.44 501 ASP A C 1
ATOM 3605 O O . ASP A 1 501 ? 0.582 -22.397 -7.263 1.00 85.44 501 ASP A O 1
ATOM 3609 N N . GLN A 1 502 ? 0.964 -20.257 -7.802 1.00 81.38 502 GLN A N 1
ATOM 3610 C CA . GLN A 1 502 ? 0.815 -19.750 -6.439 1.00 81.38 502 GLN A CA 1
ATOM 3611 C C . GLN A 1 502 ? -0.601 -19.959 -5.884 1.00 81.38 502 GLN A C 1
ATOM 3613 O O . GLN A 1 502 ? -0.761 -20.429 -4.759 1.00 81.38 502 GLN A O 1
ATOM 3618 N N . ARG A 1 503 ? -1.640 -19.661 -6.678 1.00 84.00 503 ARG A N 1
ATOM 3619 C CA . ARG A 1 503 ? -3.042 -19.871 -6.271 1.00 84.00 503 ARG A CA 1
ATOM 3620 C C . ARG A 1 503 ? -3.368 -21.347 -6.066 1.00 84.00 503 ARG A C 1
ATOM 3622 O O . ARG A 1 503 ? -4.076 -21.682 -5.126 1.00 84.00 503 ARG A O 1
ATOM 3629 N N . MET A 1 504 ? -2.843 -22.225 -6.918 1.00 85.12 504 MET A N 1
ATOM 3630 C CA . MET A 1 504 ? -3.017 -23.672 -6.779 1.00 85.12 504 MET A CA 1
ATOM 3631 C C . MET A 1 504 ? -2.279 -24.218 -5.558 1.00 85.12 504 MET A C 1
ATOM 3633 O O . MET A 1 504 ? -2.813 -25.094 -4.883 1.00 85.12 504 MET A O 1
ATOM 3637 N N . THR A 1 505 ? -1.093 -23.689 -5.247 1.00 82.12 505 THR A N 1
ATOM 3638 C CA . THR A 1 505 ? -0.353 -24.042 -4.026 1.00 82.12 505 THR A CA 1
ATOM 3639 C C . THR A 1 505 ? -1.181 -23.698 -2.789 1.00 82.12 505 THR A C 1
ATOM 3641 O O . THR A 1 505 ? -1.437 -24.578 -1.973 1.00 82.12 505 THR A O 1
ATOM 3644 N N . LEU A 1 506 ? -1.720 -22.476 -2.717 1.00 79.38 506 LEU A N 1
ATOM 3645 C CA . LEU A 1 506 ? -2.585 -22.048 -1.611 1.00 79.38 506 LEU A CA 1
ATOM 3646 C C . LEU A 1 506 ? -3.875 -22.859 -1.528 1.00 79.38 506 LEU A C 1
ATOM 3648 O O . LEU A 1 506 ? -4.213 -23.357 -0.464 1.00 79.38 506 LEU A O 1
ATOM 3652 N N . ALA A 1 507 ? -4.550 -23.093 -2.655 1.00 79.25 507 ALA A N 1
ATOM 3653 C CA . ALA A 1 507 ? -5.744 -23.933 -2.682 1.00 79.25 507 ALA A CA 1
ATOM 3654 C C . ALA A 1 507 ? -5.452 -25.369 -2.215 1.00 79.25 507 ALA A C 1
ATOM 3656 O O . ALA A 1 507 ? -6.287 -25.988 -1.561 1.00 79.25 507 ALA A O 1
ATOM 3657 N N . THR A 1 508 ? -4.270 -25.909 -2.528 1.00 80.50 508 THR A N 1
ATOM 3658 C CA . THR A 1 508 ? -3.851 -27.243 -2.075 1.00 80.50 508 THR A CA 1
ATOM 3659 C C . THR A 1 508 ? -3.567 -27.250 -0.574 1.00 80.50 508 THR A C 1
ATOM 3661 O O . THR A 1 508 ? -3.981 -28.181 0.115 1.00 80.50 508 THR A O 1
ATOM 3664 N N . GLU A 1 509 ? -2.916 -26.209 -0.054 1.00 74.44 509 GLU A N 1
ATOM 3665 C CA . GLU A 1 509 ? -2.693 -26.020 1.384 1.00 74.44 509 GLU A CA 1
ATOM 3666 C C . GLU A 1 509 ? -4.013 -25.847 2.151 1.00 74.44 509 GLU A C 1
ATOM 3668 O O . GLU A 1 509 ? -4.196 -26.450 3.209 1.00 74.44 509 GLU A O 1
ATOM 3673 N N . ASP A 1 510 ? -4.964 -25.093 1.600 1.00 69.50 510 ASP A N 1
ATOM 3674 C CA . ASP A 1 510 ? -6.278 -24.869 2.200 1.00 69.50 510 ASP A CA 1
ATOM 3675 C C . ASP A 1 510 ? -7.153 -26.126 2.151 1.00 69.50 510 ASP A C 1
ATOM 3677 O O . ASP A 1 510 ? -7.801 -26.456 3.143 1.00 69.50 510 ASP A O 1
ATOM 3681 N N . LEU A 1 511 ? -7.129 -26.887 1.051 1.00 71.44 511 LEU A N 1
ATOM 3682 C CA . LEU A 1 511 ? -7.796 -28.192 0.962 1.00 71.44 511 LEU A CA 1
ATOM 3683 C C . LEU A 1 511 ? -7.196 -29.202 1.945 1.00 71.44 511 LEU A C 1
ATOM 3685 O O . LEU A 1 511 ? -7.939 -29.931 2.606 1.00 71.44 511 LEU A O 1
ATOM 3689 N N . ALA A 1 512 ? -5.866 -29.231 2.075 1.00 68.56 512 ALA A N 1
ATOM 3690 C CA . ALA A 1 512 ? -5.186 -30.075 3.051 1.00 68.56 512 ALA A CA 1
ATOM 3691 C C . ALA A 1 512 ? -5.581 -29.699 4.489 1.00 68.56 512 ALA A C 1
ATOM 3693 O O . ALA A 1 512 ? -5.808 -30.587 5.312 1.00 68.56 512 ALA A O 1
ATOM 3694 N N . ARG A 1 513 ? -5.738 -28.399 4.778 1.00 60.66 513 ARG A N 1
ATOM 3695 C CA . ARG A 1 513 ? -6.190 -27.895 6.083 1.00 60.66 513 ARG A CA 1
ATOM 3696 C C . ARG A 1 513 ? -7.666 -28.204 6.348 1.00 60.66 513 ARG A C 1
ATOM 3698 O O . ARG A 1 513 ? -8.005 -28.660 7.434 1.00 60.66 513 ARG A O 1
ATOM 3705 N N . ALA A 1 514 ? -8.542 -28.019 5.361 1.00 58.44 514 ALA A N 1
ATOM 3706 C CA . ALA A 1 514 ? -9.979 -28.277 5.485 1.00 58.44 514 ALA A CA 1
ATOM 3707 C C . ALA A 1 514 ? -10.311 -29.773 5.642 1.00 58.44 514 ALA A C 1
ATOM 3709 O O . ALA A 1 514 ? -11.302 -30.124 6.286 1.00 58.44 514 ALA A O 1
ATOM 3710 N N . GLY A 1 515 ? -9.488 -30.656 5.067 1.00 56.44 515 GLY A N 1
ATOM 3711 C CA . GLY A 1 515 ? -9.619 -32.108 5.196 1.00 56.44 515 GLY A CA 1
ATOM 3712 C C . GLY A 1 515 ? -9.040 -32.696 6.489 1.00 56.44 515 GLY A C 1
ATOM 3713 O O . GLY A 1 515 ? -9.276 -33.872 6.772 1.00 56.44 515 GLY A O 1
ATOM 3714 N N . ALA A 1 516 ? -8.293 -31.917 7.280 1.00 59.41 516 ALA A N 1
ATOM 3715 C CA . ALA A 1 516 ? -7.643 -32.407 8.491 1.00 59.41 516 ALA A CA 1
ATOM 3716 C C . ALA A 1 516 ? -8.645 -32.533 9.665 1.00 59.41 516 ALA A C 1
ATOM 3718 O O . ALA A 1 516 ? -9.417 -31.607 9.927 1.00 59.41 516 ALA A O 1
ATOM 3719 N N . PRO A 1 517 ? -8.654 -33.658 10.411 1.00 57.91 517 PRO A N 1
ATOM 3720 C CA . PRO A 1 517 ? -9.555 -33.842 11.552 1.00 57.91 517 PRO A CA 1
ATOM 3721 C C . PRO A 1 517 ? -9.295 -32.855 12.702 1.00 57.91 517 PRO A C 1
ATOM 3723 O O . PRO A 1 517 ? -10.239 -32.513 13.416 1.00 57.91 517 PRO A O 1
ATOM 3726 N N . THR A 1 518 ? -8.053 -32.386 12.830 1.00 64.56 518 THR A N 1
ATOM 3727 C CA . THR A 1 518 ? -7.535 -31.409 13.796 1.00 64.56 518 THR A CA 1
ATOM 3728 C C . THR A 1 518 ? -6.417 -30.623 13.104 1.00 64.56 518 THR A C 1
ATOM 3730 O O . THR A 1 518 ? -5.548 -31.223 12.470 1.00 64.56 518 THR A O 1
ATOM 3733 N N . ASP A 1 519 ? -6.418 -29.292 13.210 1.00 71.81 519 ASP A N 1
ATOM 3734 C CA . ASP A 1 519 ? -5.286 -28.481 12.747 1.00 71.81 519 ASP A CA 1
ATOM 3735 C C . ASP A 1 519 ? -4.166 -28.617 13.785 1.00 71.81 519 ASP A C 1
ATOM 3737 O O . ASP A 1 519 ? -4.310 -28.177 14.928 1.00 71.81 519 ASP A O 1
ATOM 3741 N N . SER A 1 520 ? -3.069 -29.290 13.428 1.00 76.62 520 SER A N 1
ATOM 3742 C CA . SER A 1 520 ? -1.970 -29.565 14.361 1.00 76.62 520 SER A CA 1
ATOM 3743 C C . SER A 1 520 ? -1.279 -28.293 14.849 1.00 76.62 520 SER A C 1
ATOM 3745 O O . SER A 1 520 ? -0.775 -28.274 15.969 1.00 76.62 520 SER A O 1
ATOM 3747 N N . VAL A 1 521 ? -1.266 -27.235 14.031 1.00 80.75 521 VAL A N 1
ATOM 3748 C CA . VAL A 1 521 ? -0.648 -25.950 14.378 1.00 80.75 521 VAL A CA 1
ATOM 3749 C C . VAL A 1 521 ? -1.511 -25.230 15.411 1.00 80.75 521 VAL A C 1
ATOM 3751 O O . VAL A 1 521 ? -1.001 -24.806 16.446 1.00 80.75 521 VAL A O 1
ATOM 3754 N N . VAL A 1 522 ? -2.828 -25.171 15.184 1.00 83.94 522 VAL A N 1
ATOM 3755 C CA . VAL A 1 522 ? -3.777 -24.575 16.142 1.00 83.94 522 VAL A CA 1
ATOM 3756 C C . VAL A 1 522 ? -3.856 -25.398 17.428 1.00 83.94 522 VAL A C 1
ATOM 3758 O O . VAL A 1 522 ? -3.835 -24.832 18.516 1.00 83.94 522 VAL A O 1
ATOM 3761 N N . SER A 1 523 ? -3.865 -26.729 17.327 1.00 86.19 523 SER A N 1
ATOM 3762 C CA . SER A 1 523 ? -3.894 -27.616 18.499 1.00 86.19 523 SER A CA 1
ATOM 3763 C C . SER A 1 523 ? -2.644 -27.432 19.365 1.00 86.19 523 SER A C 1
ATOM 3765 O O . SER A 1 523 ? -2.757 -27.327 20.583 1.00 86.19 523 SER A O 1
ATOM 3767 N N . GLY A 1 524 ? -1.462 -27.340 18.742 1.00 85.50 524 GLY A N 1
ATOM 3768 C CA . GLY A 1 524 ? -0.211 -27.057 19.447 1.00 85.50 524 GLY A CA 1
ATOM 3769 C C . GLY A 1 524 ? -0.233 -25.692 20.134 1.00 85.50 524 GLY A C 1
ATOM 3770 O O . GLY A 1 524 ? 0.064 -25.601 21.322 1.00 85.50 524 GLY A O 1
ATOM 3771 N N . ALA A 1 525 ? -0.679 -24.650 19.427 1.00 88.44 525 ALA A N 1
ATOM 3772 C CA . ALA A 1 525 ? -0.808 -23.307 19.988 1.00 88.44 525 ALA A CA 1
ATOM 3773 C C . ALA A 1 525 ? -1.816 -23.237 21.152 1.00 88.44 525 ALA A C 1
ATOM 3775 O O . ALA A 1 525 ? -1.548 -22.575 22.152 1.00 88.44 525 ALA A O 1
ATOM 3776 N N . LEU A 1 526 ? -2.943 -23.955 21.063 1.00 90.94 526 LEU A N 1
ATOM 3777 C CA . LEU A 1 526 ? -3.925 -24.072 22.145 1.00 90.94 526 LEU A CA 1
ATOM 3778 C C . LEU A 1 526 ? -3.359 -24.803 23.368 1.00 90.94 526 LEU A C 1
ATOM 3780 O O . LEU A 1 526 ? -3.650 -24.406 24.493 1.00 90.94 526 LEU A O 1
ATOM 3784 N N . MET A 1 527 ? -2.545 -25.845 23.178 1.00 89.88 527 MET A N 1
ATOM 3785 C CA . MET A 1 527 ? -1.881 -26.525 24.297 1.00 89.88 527 MET A CA 1
ATOM 3786 C C . MET A 1 527 ? -0.895 -25.599 25.009 1.00 89.88 527 MET A C 1
ATOM 3788 O O . MET A 1 527 ? -0.973 -25.471 26.229 1.00 89.88 527 MET A O 1
ATOM 3792 N N . THR A 1 528 ? -0.032 -24.906 24.257 1.00 89.88 528 THR A N 1
ATOM 3793 C CA . THR A 1 528 ? 0.923 -23.937 24.818 1.00 89.88 528 THR A CA 1
ATOM 3794 C C . THR A 1 528 ? 0.207 -22.807 25.556 1.00 89.88 528 THR A C 1
ATOM 3796 O O . THR A 1 528 ? 0.605 -22.444 26.659 1.00 89.88 528 THR A O 1
ATOM 3799 N N . LEU A 1 529 ? -0.896 -22.296 24.999 1.00 90.62 529 LEU A N 1
ATOM 3800 C CA . LEU A 1 529 ? -1.741 -21.314 25.677 1.00 90.62 529 LEU A CA 1
ATOM 3801 C C . LEU A 1 529 ? -2.321 -21.875 26.986 1.00 90.62 529 LEU A C 1
ATOM 3803 O O . LEU A 1 529 ? -2.304 -21.201 28.010 1.00 90.62 529 LEU A O 1
ATOM 3807 N N . GLY A 1 530 ? -2.817 -23.115 26.980 1.00 89.81 530 GLY A N 1
ATOM 3808 C CA . GLY A 1 530 ? -3.371 -23.751 28.174 1.00 89.81 530 GLY A CA 1
ATOM 3809 C C . GLY A 1 530 ? -2.350 -23.990 29.290 1.00 89.81 530 GLY A C 1
ATOM 3810 O O . GLY A 1 530 ? -2.711 -23.931 30.466 1.00 89.81 530 GLY A O 1
ATOM 3811 N N . GLU A 1 531 ? -1.093 -24.254 28.936 1.00 90.12 531 GLU A N 1
ATOM 3812 C CA . GLU A 1 531 ? 0.027 -24.334 29.881 1.00 90.12 531 GLU A CA 1
ATOM 3813 C C . GLU A 1 531 ? 0.340 -22.957 30.472 1.00 90.12 531 GLU A C 1
ATOM 3815 O O . GLU A 1 531 ? 0.309 -22.808 31.692 1.00 90.12 531 GLU A O 1
ATOM 3820 N N . ALA A 1 532 ? 0.494 -21.935 29.627 1.00 88.62 532 ALA A N 1
ATOM 3821 C CA . ALA A 1 532 ? 0.763 -20.569 30.071 1.00 88.62 532 ALA A CA 1
ATOM 3822 C C . ALA A 1 532 ? -0.344 -20.015 30.992 1.00 88.62 532 ALA A C 1
ATOM 3824 O O . ALA A 1 532 ? -0.053 -19.451 32.044 1.00 88.62 532 ALA A O 1
ATOM 3825 N N . ILE A 1 533 ? -1.625 -20.260 30.672 1.00 89.69 533 ILE A N 1
ATOM 3826 C CA . ILE A 1 533 ? -2.762 -19.838 31.516 1.00 89.69 533 ILE A CA 1
ATOM 3827 C C . ILE A 1 533 ? -2.696 -20.498 32.898 1.00 89.69 533 ILE A C 1
ATOM 3829 O O . ILE A 1 533 ? -3.048 -19.876 33.906 1.00 89.69 533 ILE A O 1
ATOM 3833 N N . ARG A 1 534 ? -2.278 -21.768 32.954 1.00 88.44 534 ARG A N 1
ATOM 3834 C CA . ARG A 1 534 ? -2.161 -22.515 34.209 1.00 88.44 534 ARG A CA 1
ATOM 3835 C C . ARG A 1 534 ? -0.999 -22.001 35.053 1.00 88.44 534 ARG A C 1
ATOM 3837 O O . ARG A 1 534 ? -1.181 -21.839 36.257 1.00 88.44 534 ARG A O 1
ATOM 3844 N N . ASP A 1 535 ? 0.143 -21.739 34.427 1.00 86.19 535 ASP A N 1
ATOM 3845 C CA . ASP A 1 535 ? 1.353 -21.266 35.100 1.00 86.19 535 ASP A CA 1
ATOM 3846 C C . ASP A 1 535 ? 1.177 -19.841 35.650 1.00 86.19 535 ASP A C 1
ATOM 3848 O O . ASP A 1 535 ? 1.587 -19.552 36.774 1.00 86.19 535 ASP A O 1
ATOM 3852 N N . GLU A 1 536 ? 0.495 -18.967 34.905 1.00 82.38 536 GLU A N 1
ATOM 3853 C CA . GLU A 1 536 ? 0.195 -17.590 35.323 1.00 82.38 536 GLU A CA 1
ATOM 3854 C C . GLU A 1 536 ? -1.013 -17.485 36.270 1.00 82.38 536 GLU A C 1
ATOM 3856 O O . GLU A 1 536 ? -1.211 -16.457 36.921 1.00 82.38 536 GLU A O 1
ATOM 3861 N N . GLY A 1 537 ? -1.843 -18.530 36.364 1.00 80.94 537 GLY A N 1
ATOM 3862 C CA . GLY A 1 537 ? -3.066 -18.512 37.169 1.00 80.94 537 GLY A CA 1
ATOM 3863 C C . GLY A 1 537 ? -4.104 -17.505 36.660 1.00 80.94 537 GLY A C 1
ATOM 3864 O O . GLY A 1 537 ? -4.802 -16.866 37.455 1.00 80.94 537 GLY A O 1
ATOM 3865 N N . ALA A 1 538 ? -4.210 -17.349 35.337 1.00 77.88 538 ALA A N 1
ATOM 3866 C CA . ALA A 1 538 ? -5.038 -16.341 34.682 1.00 77.88 538 ALA A CA 1
ATOM 3867 C C . ALA A 1 538 ? -6.550 -16.643 34.797 1.00 77.88 538 ALA A C 1
ATOM 3869 O O . ALA A 1 538 ? -7.209 -17.113 33.874 1.00 77.88 538 ALA A O 1
ATOM 3870 N N . THR A 1 539 ? -7.115 -16.342 35.969 1.00 77.75 539 THR A N 1
ATOM 3871 C CA . THR A 1 539 ? -8.533 -16.550 36.340 1.00 77.75 539 THR A CA 1
ATOM 3872 C C . THR A 1 539 ? -9.451 -15.376 35.980 1.00 77.75 539 THR A C 1
ATOM 3874 O O . THR A 1 539 ? -10.644 -15.397 36.278 1.00 77.75 539 THR A O 1
ATOM 3877 N N . ARG A 1 540 ? -8.901 -14.328 35.361 1.00 71.25 540 ARG A N 1
ATOM 3878 C CA . ARG A 1 540 ? -9.607 -13.108 34.948 1.00 71.25 540 ARG A CA 1
ATOM 3879 C C . ARG A 1 540 ? -9.315 -12.811 33.488 1.00 71.25 540 ARG A C 1
ATOM 3881 O O . ARG A 1 540 ? -8.213 -13.085 33.016 1.00 71.25 540 ARG A O 1
ATOM 3888 N N . LEU A 1 541 ? -10.265 -12.188 32.799 1.00 66.62 541 LEU A N 1
ATOM 3889 C CA . LEU A 1 541 ? -10.173 -11.897 31.373 1.00 66.62 541 LEU A CA 1
ATOM 3890 C C . LEU A 1 541 ? -8.946 -11.055 30.983 1.00 66.62 541 LEU A C 1
ATOM 3892 O O . LEU A 1 541 ? -8.349 -11.384 29.965 1.00 66.62 541 LEU A O 1
ATOM 3896 N N . PRO A 1 542 ? -8.497 -10.035 31.752 1.00 59.50 542 PRO A N 1
ATOM 3897 C CA . PRO A 1 542 ? -7.299 -9.272 31.395 1.00 59.50 542 PRO A CA 1
ATOM 3898 C C . PRO A 1 542 ? -6.020 -10.110 31.403 1.00 59.50 542 PRO A C 1
ATOM 3900 O O . PRO A 1 542 ? -5.206 -9.983 30.496 1.00 59.50 542 PRO A O 1
ATOM 3903 N N . ALA A 1 543 ? -5.868 -10.983 32.404 1.00 67.88 543 ALA A N 1
ATOM 3904 C CA . ALA A 1 543 ? -4.733 -11.895 32.485 1.00 67.88 543 ALA A CA 1
ATOM 3905 C C . ALA A 1 543 ? -4.812 -12.930 31.359 1.00 67.88 543 ALA A C 1
ATOM 3907 O O . ALA A 1 543 ? -3.870 -13.063 30.596 1.00 67.88 543 ALA A O 1
ATOM 3908 N N . LEU A 1 544 ? -5.980 -13.558 31.174 1.00 76.62 544 LEU A N 1
ATOM 3909 C CA . LEU A 1 544 ? -6.217 -14.547 30.119 1.00 76.62 544 LEU A CA 1
ATOM 3910 C C . LEU A 1 544 ? -5.927 -13.984 28.723 1.00 76.62 544 LEU A C 1
ATOM 3912 O O . LEU A 1 544 ? -5.395 -14.665 27.850 1.00 76.62 544 LEU A O 1
ATOM 3916 N N . TYR A 1 545 ? -6.296 -12.728 28.517 1.00 69.69 545 TYR A N 1
ATOM 3917 C CA . TYR A 1 545 ? -6.044 -12.025 27.282 1.00 69.69 545 TYR A CA 1
ATOM 3918 C C . TYR A 1 545 ? -4.561 -11.701 27.077 1.00 69.69 545 TYR A C 1
ATOM 3920 O O . TYR A 1 545 ? -4.074 -11.871 25.964 1.00 69.69 545 TYR A O 1
ATOM 3928 N N . ALA A 1 546 ? -3.843 -11.265 28.118 1.00 70.00 546 ALA A N 1
ATOM 3929 C CA . ALA A 1 546 ? -2.398 -11.052 28.043 1.00 70.00 546 ALA A CA 1
ATOM 3930 C C . ALA A 1 546 ? -1.676 -12.361 27.690 1.00 70.00 546 ALA A C 1
ATOM 3932 O O . ALA A 1 546 ? -0.922 -12.402 26.722 1.00 70.00 546 ALA A O 1
ATOM 3933 N N . THR A 1 547 ? -2.031 -13.458 28.366 1.00 80.38 547 THR A N 1
ATOM 3934 C CA . THR A 1 547 ? -1.493 -14.788 28.070 1.00 80.38 547 THR A CA 1
ATOM 3935 C C . THR A 1 547 ? -1.819 -15.238 26.640 1.00 80.38 547 THR A C 1
ATOM 3937 O O . THR A 1 547 ? -0.989 -15.852 25.977 1.00 80.38 547 THR A O 1
ATOM 3940 N N . TRP A 1 548 ? -3.017 -14.930 26.124 1.00 84.75 548 TRP A N 1
ATOM 3941 C CA . TRP A 1 548 ? -3.370 -15.191 24.723 1.00 84.75 548 TRP A CA 1
ATOM 3942 C C . TRP A 1 548 ? -2.559 -14.337 23.745 1.00 84.75 548 TRP A C 1
ATOM 3944 O O . TRP A 1 548 ? -2.090 -14.866 22.737 1.00 84.75 548 TRP A O 1
ATOM 3954 N N . HIS A 1 549 ? -2.389 -13.047 24.031 1.00 75.94 549 HIS A N 1
ATOM 3955 C CA . HIS A 1 549 ? -1.652 -12.113 23.183 1.00 75.94 549 HIS A CA 1
ATOM 3956 C C . HIS A 1 549 ? -0.185 -12.521 23.025 1.00 75.94 549 HIS A C 1
ATOM 3958 O O . HIS A 1 549 ? 0.343 -12.470 21.917 1.00 75.94 549 HIS A O 1
ATOM 3964 N N . ASP A 1 550 ? 0.429 -13.007 24.103 1.00 78.25 550 ASP A N 1
ATOM 3965 C CA . ASP A 1 550 ? 1.812 -13.491 24.109 1.00 78.25 550 ASP A CA 1
ATOM 3966 C C . ASP A 1 550 ? 1.940 -14.947 23.611 1.00 78.25 550 ASP A C 1
ATOM 3968 O O . ASP A 1 550 ? 3.037 -15.506 23.557 1.00 78.25 550 ASP A O 1
ATOM 3972 N N . SER A 1 551 ? 0.826 -15.585 23.228 1.00 80.19 551 SER A N 1
ATOM 3973 C CA . SER A 1 551 ? 0.815 -16.974 22.765 1.00 80.19 551 SER A CA 1
ATOM 3974 C C . SER A 1 551 ? 1.015 -17.103 21.248 1.00 80.19 551 SER A C 1
ATOM 3976 O O . SER A 1 551 ? 0.612 -16.224 20.479 1.00 80.19 551 SER A O 1
ATOM 3978 N N . PRO A 1 552 ? 1.491 -18.271 20.769 1.00 81.69 552 PRO A N 1
ATOM 3979 C CA . PRO A 1 552 ? 1.541 -18.575 19.337 1.00 81.69 552 PRO A CA 1
ATOM 3980 C C . PRO A 1 552 ? 0.176 -18.456 18.639 1.00 81.69 552 PRO A C 1
ATOM 3982 O O . PRO A 1 552 ? 0.110 -18.264 17.427 1.00 81.69 552 PRO A O 1
ATOM 3985 N N . LEU A 1 553 ? -0.932 -18.555 19.387 1.00 79.88 553 LEU A N 1
ATOM 3986 C CA . LEU A 1 553 ? -2.285 -18.439 18.848 1.00 79.88 553 LEU A CA 1
ATOM 3987 C C . LEU A 1 553 ? -2.570 -17.030 18.298 1.00 79.88 553 LEU A C 1
ATOM 3989 O O . LEU A 1 553 ? -3.254 -16.903 17.279 1.00 79.88 553 LEU A O 1
ATOM 3993 N N . PHE A 1 554 ? -2.013 -15.992 18.933 1.00 76.69 554 PHE A N 1
ATOM 3994 C CA . PHE A 1 554 ? -2.096 -14.610 18.460 1.00 76.69 554 PHE A CA 1
ATOM 3995 C C . PHE A 1 554 ? -1.290 -14.409 17.173 1.00 76.69 554 PHE A C 1
ATOM 3997 O O . PHE A 1 554 ? -1.807 -13.845 16.210 1.00 76.69 554 PHE A O 1
ATOM 4004 N N . GLU A 1 555 ? -0.065 -14.939 17.110 1.00 74.94 555 GLU A N 1
ATOM 4005 C CA . GLU A 1 555 ? 0.793 -14.858 15.916 1.00 74.94 555 GLU A CA 1
ATOM 4006 C C . GLU A 1 555 ? 0.174 -15.563 14.703 1.00 74.94 555 GLU A C 1
ATOM 4008 O O . GLU A 1 555 ? 0.276 -15.095 13.566 1.00 74.94 555 GLU A O 1
ATOM 4013 N N . ILE A 1 556 ? -0.519 -16.681 14.943 1.00 73.38 556 ILE A N 1
ATOM 4014 C CA . ILE A 1 556 ? -1.271 -17.396 13.909 1.00 73.38 556 ILE A CA 1
ATOM 4015 C C . ILE A 1 556 ? -2.461 -16.551 13.427 1.00 73.38 556 ILE A C 1
ATOM 4017 O O . ILE A 1 556 ? -2.926 -16.751 12.308 1.00 73.38 556 ILE A O 1
ATOM 4021 N N . GLY A 1 557 ? -2.964 -15.587 14.199 1.00 71.31 557 GLY A N 1
ATOM 4022 C CA . GLY A 1 557 ? -4.098 -14.751 13.798 1.00 71.31 557 GLY A CA 1
ATOM 4023 C C . GLY A 1 557 ? -5.347 -15.583 13.510 1.00 71.31 557 GLY A C 1
ATOM 4024 O O . GLY A 1 557 ? -6.017 -15.376 12.498 1.00 71.31 557 GLY A O 1
ATOM 4025 N N . ALA A 1 558 ? -5.594 -16.606 14.331 1.00 73.56 558 ALA A N 1
ATOM 4026 C CA . ALA A 1 558 ? -6.792 -17.422 14.216 1.00 73.56 558 ALA A CA 1
ATOM 4027 C C . ALA A 1 558 ? -7.987 -16.706 14.880 1.00 73.56 558 ALA A C 1
ATOM 4029 O O . ALA A 1 558 ? -7.822 -16.166 15.981 1.00 73.56 558 ALA A O 1
ATOM 4030 N N . PRO A 1 559 ? -9.185 -16.723 14.264 1.00 75.56 559 PRO A N 1
ATOM 4031 C CA . PRO A 1 559 ? -10.408 -16.203 14.875 1.00 75.56 559 PRO A CA 1
ATOM 4032 C C . PRO A 1 559 ? -10.613 -16.829 16.257 1.00 75.56 559 PRO A C 1
ATOM 4034 O O . PRO A 1 559 ? -10.762 -18.047 16.350 1.00 75.56 559 PRO A O 1
ATOM 4037 N N . THR A 1 560 ? -10.570 -16.032 17.329 1.00 79.50 560 THR A N 1
ATOM 4038 C CA . THR A 1 560 ? -10.551 -16.547 18.710 1.00 79.50 560 THR A CA 1
ATOM 4039 C C . THR A 1 560 ? -11.658 -15.924 19.563 1.00 79.50 560 THR A C 1
ATOM 4041 O O . THR A 1 560 ? -12.015 -14.758 19.417 1.00 79.50 560 THR A O 1
ATOM 4044 N N . GLN A 1 561 ? -12.204 -16.690 20.498 1.00 83.31 561 GLN A N 1
ATOM 4045 C CA . GLN A 1 561 ? -13.077 -16.203 21.559 1.00 83.31 561 GLN A CA 1
ATOM 4046 C C . GLN A 1 561 ? -12.588 -16.759 22.893 1.00 83.31 561 GLN A C 1
ATOM 4048 O O . GLN A 1 561 ? -12.378 -17.964 23.034 1.00 83.31 561 GLN A O 1
ATOM 4053 N N . LEU A 1 562 ? -12.412 -15.870 23.869 1.00 83.62 562 LEU A N 1
ATOM 4054 C CA . LEU A 1 562 ? -11.974 -16.214 25.218 1.00 83.62 562 LEU A CA 1
ATOM 4055 C C . LEU A 1 562 ? -13.137 -15.998 26.183 1.00 83.62 562 LEU A C 1
ATOM 4057 O O . LEU A 1 562 ? -13.814 -14.969 26.125 1.00 83.62 562 LEU A O 1
ATOM 4061 N N . ALA A 1 563 ? -13.365 -16.951 27.079 1.00 82.75 563 ALA A N 1
ATOM 4062 C CA . ALA A 1 563 ? -14.372 -16.821 28.122 1.00 82.75 563 ALA A CA 1
ATOM 4063 C C . ALA A 1 563 ? -13.897 -17.435 29.440 1.00 82.75 563 ALA A C 1
ATOM 4065 O O . ALA A 1 563 ? -13.234 -18.474 29.464 1.00 82.75 563 ALA A O 1
ATOM 4066 N N . VAL A 1 564 ? -14.266 -16.770 30.529 1.00 82.75 564 VAL A N 1
ATOM 4067 C CA . VAL A 1 564 ? -14.073 -17.194 31.911 1.00 82.75 564 VAL A CA 1
ATOM 4068 C C . VAL A 1 564 ? -15.435 -17.548 32.486 1.00 82.75 564 VAL A C 1
ATOM 4070 O O . VAL A 1 564 ? -16.379 -16.752 32.464 1.00 82.75 564 VAL A O 1
ATOM 4073 N N . TRP A 1 565 ? -15.514 -18.749 33.031 1.00 86.25 565 TRP A N 1
ATOM 4074 C CA . TRP A 1 565 ? -16.709 -19.363 33.575 1.00 86.25 565 TRP A CA 1
ATOM 4075 C C . TRP A 1 565 ? -16.525 -19.590 35.066 1.00 86.25 565 TRP A C 1
ATOM 4077 O O . TRP A 1 565 ? -15.421 -19.903 35.510 1.00 86.25 565 TRP A O 1
ATOM 4087 N N . ARG A 1 566 ? -17.613 -19.501 35.823 1.00 83.38 566 ARG A N 1
ATOM 4088 C CA . ARG A 1 566 ? -17.710 -20.080 37.163 1.00 83.38 566 ARG A CA 1
ATOM 4089 C C . ARG A 1 566 ? -18.861 -21.061 37.175 1.00 83.38 566 ARG A C 1
ATOM 4091 O O . ARG A 1 566 ? -19.971 -20.706 36.772 1.00 83.38 566 ARG A O 1
ATOM 4098 N N . ASP A 1 567 ? -18.564 -22.288 37.570 1.00 81.00 567 ASP A N 1
ATOM 4099 C CA . ASP A 1 567 ? -19.415 -23.451 37.354 1.00 81.00 567 ASP A CA 1
ATOM 4100 C C . ASP A 1 567 ? -19.776 -23.585 35.864 1.00 81.00 567 ASP A C 1
ATOM 4102 O O . ASP A 1 567 ? -18.942 -23.960 35.044 1.00 81.00 567 ASP A O 1
ATOM 4106 N N . SER A 1 568 ? -21.002 -23.207 35.497 1.00 77.38 568 SER A N 1
ATOM 4107 C CA . SER A 1 568 ? -21.536 -23.208 34.127 1.00 77.38 568 SER A CA 1
ATOM 4108 C C . SER A 1 568 ? -21.960 -21.817 33.637 1.00 77.38 568 SER A C 1
ATOM 4110 O O . SER A 1 568 ? -22.508 -21.684 32.542 1.00 77.38 568 SER A O 1
ATOM 4112 N N . THR A 1 569 ? -21.701 -20.765 34.423 1.00 74.62 569 THR A N 1
ATOM 4113 C CA . THR A 1 569 ? -22.090 -19.385 34.102 1.00 74.62 569 THR A CA 1
ATOM 4114 C C . THR A 1 569 ? -20.889 -18.589 33.602 1.00 74.62 569 THR A C 1
ATOM 4116 O O . THR A 1 569 ? -19.844 -18.561 34.252 1.00 74.62 569 THR A O 1
ATOM 4119 N N . VAL A 1 570 ? -21.034 -17.906 32.464 1.00 77.56 570 VAL A N 1
ATOM 4120 C CA . VAL A 1 570 ? -20.012 -16.981 31.947 1.00 77.56 570 VAL A CA 1
ATOM 4121 C C . VAL A 1 570 ? -19.946 -15.752 32.852 1.00 77.56 570 VAL A C 1
ATOM 4123 O O . VAL A 1 570 ? -20.958 -15.086 33.055 1.00 77.56 570 VAL A O 1
ATOM 4126 N N . ILE A 1 571 ? -18.762 -15.432 33.374 1.00 74.81 571 ILE A N 1
ATOM 4127 C CA . ILE A 1 571 ? -18.534 -14.205 34.153 1.00 74.81 571 ILE A CA 1
ATOM 4128 C C . ILE A 1 571 ? -17.946 -13.116 33.261 1.00 74.81 571 ILE A C 1
ATOM 4130 O O . ILE A 1 571 ? -18.385 -11.970 33.302 1.00 74.81 571 ILE A O 1
ATOM 4134 N N . GLU A 1 572 ? -16.942 -13.464 32.461 1.00 70.75 572 GLU A N 1
ATOM 4135 C CA . GLU A 1 572 ? -16.208 -12.516 31.626 1.00 70.75 572 GLU A CA 1
ATOM 4136 C C . GLU A 1 572 ? -15.930 -13.170 30.273 1.00 70.75 572 GLU A C 1
ATOM 4138 O O . GLU A 1 572 ? -15.595 -14.352 30.210 1.00 70.75 572 GLU A O 1
ATOM 4143 N N . TRP A 1 573 ? -16.065 -12.428 29.177 1.00 78.25 573 TRP A N 1
ATOM 4144 C CA . TRP A 1 573 ? -15.741 -12.943 27.851 1.00 78.25 573 TRP A CA 1
ATOM 4145 C C . TRP A 1 573 ? -15.316 -11.830 26.903 1.00 78.25 573 TRP A C 1
ATOM 4147 O O . TRP A 1 573 ? -15.679 -10.667 27.079 1.00 78.25 573 TRP A O 1
ATOM 4157 N N . VAL A 1 574 ? -14.564 -12.210 25.875 1.00 67.50 574 VAL A N 1
ATOM 4158 C CA . VAL A 1 574 ? -14.238 -11.358 24.735 1.00 67.50 574 VAL A CA 1
ATOM 4159 C C . VAL A 1 574 ? -14.297 -12.196 23.462 1.00 67.50 574 VAL A C 1
ATOM 4161 O O . VAL A 1 574 ? -13.614 -13.214 23.334 1.00 67.50 574 VAL A O 1
ATOM 4164 N N . ALA A 1 575 ? -15.144 -11.787 22.515 1.00 70.50 575 ALA A N 1
ATOM 4165 C CA . ALA A 1 575 ? -15.028 -12.254 21.139 1.00 70.50 575 ALA A CA 1
ATOM 4166 C C . ALA A 1 575 ? -13.983 -11.387 20.451 1.00 70.50 575 ALA A C 1
ATOM 4168 O O . ALA A 1 575 ? -14.163 -10.178 20.301 1.00 70.50 575 ALA A O 1
ATOM 4169 N N . LEU A 1 576 ? -12.881 -12.022 20.074 1.00 64.44 576 LEU A N 1
ATOM 4170 C CA . LEU A 1 576 ? -11.820 -11.386 19.306 1.00 64.44 576 LEU A CA 1
ATOM 4171 C C . LEU A 1 576 ? -12.146 -11.464 17.808 1.00 64.44 576 LEU A C 1
ATOM 4173 O O . LEU A 1 576 ? -11.599 -10.699 17.025 1.00 64.44 576 LEU A O 1
ATOM 4177 N N . ASP A 1 577 ? -13.082 -12.340 17.427 1.00 61.91 577 ASP A N 1
ATOM 4178 C CA . ASP A 1 577 ? -13.627 -12.455 16.078 1.00 61.91 577 ASP A CA 1
ATOM 4179 C C . ASP A 1 577 ? -15.059 -13.038 16.093 1.00 61.91 577 ASP A C 1
ATOM 4181 O O . ASP A 1 577 ? -15.533 -13.542 17.117 1.00 61.91 577 ASP A O 1
ATOM 4185 N N . SER A 1 578 ? -15.758 -12.981 14.958 1.00 59.44 578 SER A N 1
ATOM 4186 C CA . SER A 1 578 ? -17.066 -13.610 14.765 1.00 59.44 578 SER A CA 1
ATOM 4187 C C . SER A 1 578 ? -16.920 -15.120 14.552 1.00 59.44 578 SER A C 1
ATOM 4189 O O . SER A 1 578 ? -16.310 -15.577 13.588 1.00 59.44 578 SER A O 1
ATOM 4191 N N . LEU A 1 579 ? -17.484 -15.915 15.464 1.00 66.38 579 LEU A N 1
ATOM 4192 C CA . LEU A 1 579 ? -17.423 -17.377 15.425 1.00 66.38 579 LEU A CA 1
ATOM 4193 C C . LEU A 1 579 ? -18.826 -17.976 15.356 1.00 66.38 579 LEU A C 1
ATOM 4195 O O . LEU A 1 579 ? -19.772 -17.452 15.939 1.00 66.38 579 LEU A O 1
ATOM 4199 N N . SER A 1 580 ? -18.963 -19.092 14.636 1.00 60.56 580 SER A N 1
ATOM 4200 C CA . SER A 1 580 ? -20.269 -19.733 14.405 1.00 60.56 580 SER A CA 1
ATOM 4201 C C . SER A 1 580 ? -20.713 -20.686 15.523 1.00 60.56 580 SER A C 1
ATOM 4203 O O . SER A 1 580 ? -21.825 -21.215 15.474 1.00 60.56 580 SER A O 1
ATOM 4205 N N . ALA A 1 581 ? -19.860 -20.928 16.523 1.00 63.44 581 ALA A N 1
ATOM 4206 C CA . ALA A 1 581 ? -20.209 -21.759 17.670 1.00 63.44 581 ALA A CA 1
ATOM 4207 C C . ALA A 1 581 ? -21.176 -21.017 18.604 1.00 63.44 581 ALA A C 1
ATOM 4209 O O . ALA A 1 581 ? -21.006 -19.831 18.886 1.00 63.44 581 ALA A O 1
ATOM 4210 N N . SER A 1 582 ? -22.196 -21.722 19.095 1.00 71.56 582 SER A N 1
ATOM 4211 C CA . SER A 1 582 ? -23.180 -21.128 19.999 1.00 71.56 582 SER A CA 1
ATOM 4212 C C . SER A 1 582 ? -22.713 -21.187 21.456 1.00 71.56 582 SER A C 1
ATOM 4214 O O . SER A 1 582 ? -21.982 -22.096 21.851 1.00 71.56 582 SER A O 1
ATOM 4216 N N . TRP A 1 583 ? -23.201 -20.266 22.293 1.00 74.38 583 TRP A N 1
ATOM 4217 C CA . TRP A 1 583 ? -22.991 -20.338 23.745 1.00 74.38 583 TRP A CA 1
ATOM 4218 C C . TRP A 1 583 ? -23.490 -21.656 24.341 1.00 74.38 583 TRP A C 1
ATOM 4220 O O . TRP A 1 583 ? -22.845 -22.185 25.235 1.00 74.38 583 TRP A O 1
ATOM 4230 N N . ASN A 1 584 ? -24.558 -22.241 23.791 1.00 73.56 584 ASN A N 1
ATOM 4231 C CA . ASN A 1 584 ? -25.068 -23.541 24.231 1.00 73.56 584 ASN A CA 1
ATOM 4232 C C . ASN A 1 584 ? -24.047 -24.674 24.024 1.00 73.56 584 ASN A C 1
ATOM 4234 O O . ASN A 1 584 ? -23.948 -25.555 24.875 1.00 73.56 584 ASN A O 1
ATOM 4238 N N . ASP A 1 585 ? -23.275 -24.642 22.930 1.00 78.25 585 ASP A N 1
ATOM 4239 C CA . ASP A 1 585 ? -22.222 -25.633 22.670 1.00 78.25 585 ASP A CA 1
ATOM 4240 C C . ASP A 1 585 ? -21.083 -25.500 23.701 1.00 78.25 585 ASP A C 1
ATOM 4242 O O . ASP A 1 585 ? -20.608 -26.498 24.241 1.00 78.25 585 ASP A O 1
ATOM 4246 N N . LEU A 1 586 ? -20.678 -24.266 24.031 1.00 80.56 586 LEU A N 1
ATOM 4247 C CA . LEU A 1 586 ? -19.645 -24.008 25.042 1.00 80.56 586 LEU A CA 1
ATOM 4248 C C . LEU A 1 586 ? -20.127 -24.350 26.458 1.00 80.56 586 LEU A C 1
ATOM 4250 O O . LEU A 1 586 ? -19.391 -24.977 27.217 1.00 80.56 586 LEU A O 1
ATOM 4254 N N . THR A 1 587 ? -21.371 -24.010 26.803 1.00 81.19 587 THR A N 1
ATOM 4255 C CA . THR A 1 587 ? -21.970 -24.367 28.094 1.00 81.19 587 THR A CA 1
ATOM 4256 C C . THR A 1 587 ? -22.043 -25.881 28.263 1.00 81.19 587 THR A C 1
ATOM 4258 O O . THR A 1 587 ? -21.726 -26.370 29.344 1.00 81.19 587 THR A O 1
ATOM 4261 N N . ALA A 1 588 ? -22.392 -26.642 27.220 1.00 82.62 588 ALA A N 1
ATOM 4262 C CA . ALA A 1 588 ? -22.376 -28.105 27.276 1.00 82.62 588 ALA A CA 1
ATOM 4263 C C . ALA A 1 588 ? -20.960 -28.642 27.558 1.00 82.62 588 ALA A C 1
ATOM 4265 O O . ALA A 1 588 ? -20.775 -29.444 28.472 1.00 82.62 588 ALA A O 1
ATOM 4266 N N . LEU A 1 589 ? -19.946 -28.121 26.856 1.00 84.31 589 LEU A N 1
ATOM 4267 C CA . LEU A 1 589 ? -18.545 -28.515 27.043 1.00 84.31 589 LEU A CA 1
ATOM 4268 C C . LEU A 1 589 ? -17.987 -28.195 28.439 1.00 84.31 589 LEU A C 1
ATOM 4270 O O . LEU A 1 589 ? -17.165 -28.962 28.950 1.00 84.31 589 LEU A O 1
ATOM 4274 N N . VAL A 1 590 ? -18.413 -27.074 29.032 1.00 85.00 590 VAL A N 1
ATOM 4275 C CA . VAL A 1 590 ? -18.025 -26.640 30.386 1.00 85.00 590 VAL A CA 1
ATOM 4276 C C . VAL A 1 590 ? -18.832 -27.369 31.465 1.00 85.00 590 VAL A C 1
ATOM 4278 O O . VAL A 1 590 ? -18.297 -27.688 32.518 1.00 85.00 590 VAL A O 1
ATOM 4281 N N . THR A 1 591 ? -20.096 -27.711 31.215 1.00 81.75 591 THR A N 1
ATOM 4282 C CA . THR A 1 591 ? -20.905 -28.501 32.166 1.00 81.75 591 THR A CA 1
ATOM 4283 C C . THR A 1 591 ? -20.383 -29.934 32.268 1.00 81.75 591 THR A C 1
ATOM 4285 O O . THR A 1 591 ? -20.357 -30.523 33.345 1.00 81.75 591 THR A O 1
ATOM 4288 N N . GLU A 1 592 ? -19.896 -30.478 31.154 1.00 76.06 592 GLU A N 1
ATOM 4289 C CA . GLU A 1 592 ? -19.169 -31.746 31.100 1.00 76.06 592 GLU A CA 1
ATOM 4290 C C . GLU A 1 592 ? -17.667 -31.582 31.405 1.00 76.06 592 GLU A C 1
ATOM 4292 O O . GLU A 1 592 ? -16.876 -32.460 31.044 1.00 76.06 592 GLU A O 1
ATOM 4297 N N . ALA A 1 593 ? -17.239 -30.458 32.003 1.00 63.56 593 ALA A N 1
ATOM 4298 C CA . ALA A 1 593 ? -15.823 -30.131 32.133 1.00 63.56 593 ALA A CA 1
ATOM 4299 C C . ALA A 1 593 ? -15.046 -31.249 32.856 1.00 63.56 593 ALA A C 1
ATOM 4301 O O . ALA A 1 593 ? -15.357 -31.609 33.996 1.00 63.56 593 ALA A O 1
ATOM 4302 N N . PRO A 1 594 ? -14.002 -31.803 32.221 1.00 63.03 594 PRO A N 1
ATOM 4303 C CA . PRO A 1 594 ? -13.114 -32.763 32.858 1.00 63.03 594 PRO A CA 1
ATOM 4304 C C . PRO A 1 594 ? -12.257 -32.095 33.936 1.00 63.03 594 PRO A C 1
ATOM 4306 O O . PRO A 1 594 ? -12.081 -30.882 33.963 1.00 63.03 594 PRO A O 1
ATOM 4309 N N . ARG A 1 595 ? -11.636 -32.913 34.795 1.00 72.06 595 ARG A N 1
ATOM 4310 C CA . ARG A 1 595 ? -10.676 -32.451 35.819 1.00 72.06 595 ARG A CA 1
ATOM 4311 C C . ARG A 1 595 ? -9.334 -31.969 35.243 1.00 72.06 595 ARG A C 1
ATOM 4313 O O . ARG A 1 595 ? -8.498 -31.475 35.992 1.00 72.06 595 ARG A O 1
ATOM 4320 N N . THR A 1 596 ? -9.102 -32.144 33.944 1.00 77.75 596 THR A N 1
ATOM 4321 C CA . THR A 1 596 ? -7.847 -31.823 33.247 1.00 77.75 596 THR A CA 1
ATOM 4322 C C . THR A 1 596 ? -8.127 -31.068 31.955 1.00 77.75 596 THR A C 1
ATOM 4324 O O . THR A 1 596 ? -9.193 -31.230 31.373 1.00 77.75 596 THR A O 1
ATOM 4327 N N . ALA A 1 597 ? -7.162 -30.284 31.470 1.00 84.06 597 ALA A N 1
ATOM 4328 C CA . ALA A 1 597 ? -7.305 -29.562 30.207 1.00 84.06 597 ALA A CA 1
ATOM 4329 C C . ALA A 1 597 ? -7.575 -30.509 29.030 1.00 84.06 597 ALA A C 1
ATOM 4331 O O . ALA A 1 597 ? -6.927 -31.553 28.920 1.00 84.06 597 ALA A O 1
ATOM 4332 N N . ARG A 1 598 ? -8.497 -30.130 28.141 1.00 86.94 598 ARG A N 1
ATOM 4333 C CA . ARG A 1 598 ? -8.791 -30.868 26.906 1.00 86.94 598 ARG A CA 1
ATOM 4334 C C . ARG A 1 598 ? -9.013 -29.928 25.731 1.00 86.94 598 ARG A C 1
ATOM 4336 O O . ARG A 1 598 ? -9.506 -28.818 25.915 1.00 86.94 598 ARG A O 1
ATOM 4343 N N . ILE A 1 599 ? -8.692 -30.405 24.533 1.00 88.38 599 ILE A N 1
ATOM 4344 C CA . ILE A 1 599 ? -9.064 -29.751 23.278 1.00 88.38 599 ILE A CA 1
ATOM 4345 C C . ILE A 1 599 ? -10.169 -30.584 22.637 1.00 88.38 599 ILE A C 1
ATOM 4347 O O . ILE A 1 599 ? -9.981 -31.770 22.381 1.00 88.38 599 ILE A O 1
ATOM 4351 N N . GLU A 1 600 ? -11.310 -29.957 22.384 1.00 86.19 600 GLU A N 1
ATOM 4352 C CA . GLU A 1 600 ? -12.475 -30.564 21.744 1.00 86.19 600 GLU A CA 1
ATOM 4353 C C . GLU A 1 600 ? -12.698 -29.946 20.368 1.00 86.19 600 GLU A C 1
ATOM 4355 O O . GLU A 1 600 ? -12.394 -28.775 20.137 1.00 86.19 600 GLU A O 1
ATOM 4360 N N . THR A 1 601 ? -13.231 -30.731 19.434 1.00 83.38 601 THR A N 1
ATOM 4361 C CA . THR A 1 601 ? -13.515 -30.254 18.075 1.00 83.38 601 THR A CA 1
ATOM 4362 C C . THR A 1 601 ? -15.018 -30.142 17.862 1.00 83.38 601 THR A C 1
ATOM 4364 O O . THR A 1 601 ? -15.739 -31.134 17.939 1.00 83.38 601 THR A O 1
ATOM 4367 N N . LEU A 1 602 ? -15.493 -28.939 17.548 1.00 78.25 602 LEU A N 1
ATOM 4368 C CA . LEU A 1 602 ? -16.891 -28.662 17.236 1.00 78.25 602 LEU A CA 1
ATOM 4369 C C . LEU A 1 602 ? -17.087 -28.577 15.718 1.00 78.25 602 LEU A C 1
ATOM 4371 O O . LEU A 1 602 ? -16.498 -27.739 15.032 1.00 78.25 602 LEU A O 1
ATOM 4375 N N . ALA A 1 603 ? -17.954 -29.434 15.183 1.00 66.44 603 ALA A N 1
ATOM 4376 C CA . ALA A 1 603 ? -18.375 -29.383 13.787 1.00 66.44 603 ALA A CA 1
ATOM 4377 C C . ALA A 1 603 ? -19.589 -28.444 13.639 1.00 66.44 603 ALA A C 1
ATOM 4379 O O . ALA A 1 603 ? -20.738 -28.877 13.740 1.00 66.44 603 ALA A O 1
ATOM 4380 N N . ARG A 1 604 ? -19.341 -27.145 13.433 1.00 64.50 604 ARG A N 1
ATOM 4381 C CA . ARG A 1 604 ? -20.377 -26.118 13.218 1.00 64.50 604 ARG A CA 1
ATOM 4382 C C . ARG A 1 604 ? -19.997 -25.221 12.036 1.00 64.50 604 ARG A C 1
ATOM 4384 O O . ARG A 1 604 ? -18.872 -24.740 11.974 1.00 64.50 604 ARG A O 1
ATOM 4391 N N . GLY A 1 605 ? -20.945 -24.987 11.124 1.00 58.44 605 GLY A N 1
ATOM 4392 C CA . GLY A 1 605 ? -20.756 -24.116 9.957 1.00 58.44 605 GLY A CA 1
ATOM 4393 C C . GLY A 1 605 ? -19.821 -24.685 8.879 1.00 58.44 605 GLY A C 1
ATOM 4394 O O . GLY A 1 605 ? -19.729 -25.900 8.693 1.00 58.44 605 GLY A O 1
ATOM 4395 N N . VAL A 1 606 ? -19.151 -23.789 8.144 1.00 49.91 606 VAL A N 1
ATOM 4396 C CA . VAL A 1 606 ? -18.163 -24.118 7.103 1.00 49.91 606 VAL A CA 1
ATOM 4397 C C . VAL A 1 606 ? -16.780 -24.223 7.759 1.00 49.91 606 VAL A C 1
ATOM 4399 O O . VAL A 1 606 ? -16.010 -23.272 7.770 1.00 49.91 606 VAL A O 1
ATOM 4402 N N . GLY A 1 607 ? -16.492 -25.371 8.378 1.00 60.59 607 GLY A N 1
ATOM 4403 C CA . GLY A 1 607 ? -15.198 -25.676 9.002 1.00 60.59 607 GLY A CA 1
ATOM 4404 C C . GLY A 1 607 ? -15.313 -26.256 10.415 1.00 60.59 607 GLY A C 1
ATOM 4405 O O . GLY A 1 607 ? -16.389 -26.305 11.009 1.00 60.59 607 GLY A O 1
ATOM 4406 N N . ARG A 1 608 ? -14.198 -26.759 10.953 1.00 70.81 608 ARG A N 1
ATOM 4407 C CA . ARG A 1 608 ? -14.132 -27.334 12.306 1.00 70.81 608 ARG A CA 1
ATOM 4408 C C . ARG A 1 608 ? -13.549 -26.305 13.268 1.00 70.81 608 ARG A C 1
ATOM 4410 O O . ARG A 1 608 ? -12.490 -25.754 12.995 1.00 70.81 608 ARG A O 1
ATOM 4417 N N . HIS A 1 609 ? -14.245 -26.055 14.371 1.00 78.94 609 HIS A N 1
ATOM 4418 C CA . HIS A 1 609 ? -13.771 -25.185 15.445 1.00 78.94 609 HIS A CA 1
ATOM 4419 C C . HIS A 1 609 ? -13.058 -26.037 16.494 1.00 78.94 609 HIS A C 1
ATOM 4421 O O . HIS A 1 609 ? -13.462 -27.175 16.737 1.00 78.94 609 HIS A O 1
ATOM 4427 N N . GLN A 1 610 ? -12.023 -25.497 17.128 1.00 87.56 610 GLN A N 1
ATOM 4428 C CA . GLN A 1 610 ? -11.319 -26.155 18.227 1.00 87.56 610 GLN A CA 1
ATOM 4429 C C . GLN A 1 610 ? -11.530 -25.363 19.513 1.00 87.56 610 GLN A C 1
ATOM 4431 O O . GLN A 1 610 ? -11.392 -24.145 19.520 1.00 87.56 610 GLN A O 1
ATOM 4436 N N . VAL A 1 611 ? -11.889 -26.046 20.596 1.00 89.81 611 VAL A N 1
ATOM 4437 C CA . VAL A 1 611 ? -12.117 -25.437 21.908 1.00 89.81 611 VAL A CA 1
ATOM 4438 C C . VAL A 1 611 ? -11.150 -26.043 22.898 1.00 89.81 611 VAL A C 1
ATOM 4440 O O . VAL A 1 611 ? -11.229 -27.235 23.184 1.00 89.81 611 VAL A O 1
ATOM 4443 N N . LEU A 1 612 ? -10.276 -25.222 23.466 1.00 91.75 612 LEU A N 1
ATOM 4444 C CA . LEU A 1 612 ? -9.586 -25.569 24.699 1.00 91.75 612 LEU A CA 1
ATOM 4445 C C . LEU A 1 612 ? -10.547 -25.348 25.868 1.00 91.75 612 LEU A C 1
ATOM 4447 O O . LEU A 1 612 ? -11.028 -24.234 26.056 1.00 91.75 612 LEU A O 1
ATOM 4451 N N . VAL A 1 613 ? -10.792 -26.389 26.662 1.00 91.94 613 VAL A N 1
ATOM 4452 C CA . VAL A 1 613 ? -11.488 -26.312 27.952 1.00 91.94 613 VAL A CA 1
ATOM 4453 C C . VAL A 1 613 ? -10.458 -26.561 29.045 1.00 91.94 613 VAL A C 1
ATOM 4455 O O . VAL A 1 613 ? -9.884 -27.650 29.129 1.00 91.94 613 VAL A O 1
ATOM 4458 N N . LEU A 1 614 ? -10.206 -25.544 29.866 1.00 91.38 614 LEU A N 1
ATOM 4459 C CA . LEU A 1 614 ? -9.179 -25.555 30.899 1.00 91.38 614 LEU A CA 1
ATOM 4460 C C . LEU A 1 614 ? -9.809 -25.297 32.277 1.00 91.38 614 LEU A C 1
ATOM 4462 O O . LEU A 1 614 ? -10.140 -24.151 32.587 1.00 91.38 614 LEU A O 1
ATOM 4466 N N . PRO A 1 615 ? -9.964 -26.329 33.123 1.00 88.12 615 PRO A N 1
ATOM 4467 C CA . PRO A 1 615 ? -10.358 -26.127 34.513 1.00 88.12 615 PRO A CA 1
ATOM 4468 C C . PRO A 1 615 ? -9.208 -25.470 35.296 1.00 88.12 615 PRO A C 1
ATOM 4470 O O . PRO A 1 615 ? -8.058 -25.912 35.215 1.00 88.12 615 PRO A O 1
ATOM 4473 N N . LEU A 1 616 ? -9.521 -24.424 36.061 1.00 84.81 616 LEU A N 1
ATOM 4474 C CA . LEU A 1 616 ? -8.621 -23.744 36.998 1.00 84.81 616 LEU A CA 1
ATOM 4475 C C . LEU A 1 616 ? -9.082 -23.984 38.449 1.00 84.81 616 LEU A C 1
ATOM 4477 O O . LEU A 1 616 ? -10.105 -24.618 38.707 1.00 84.81 616 LEU A O 1
ATOM 4481 N N . ALA A 1 617 ? -8.304 -23.509 39.424 1.00 75.62 617 ALA A N 1
ATOM 4482 C CA . ALA A 1 617 ? -8.656 -23.633 40.838 1.00 75.62 617 ALA A CA 1
ATOM 4483 C C . ALA A 1 617 ? -9.878 -22.767 41.206 1.00 75.62 617 ALA A C 1
ATOM 4485 O O . ALA A 1 617 ? -10.014 -21.644 40.726 1.00 75.62 617 ALA A O 1
ATOM 4486 N N . GLY A 1 618 ? -10.727 -23.280 42.106 1.00 68.12 618 GLY A N 1
ATOM 4487 C CA . GLY A 1 618 ? -11.888 -22.562 42.646 1.00 68.12 618 GLY A CA 1
ATOM 4488 C C . GLY A 1 618 ? -12.985 -22.348 41.607 1.00 68.12 618 GLY A C 1
ATOM 4489 O O . GLY A 1 618 ? -13.120 -21.242 41.092 1.00 68.12 618 GLY A O 1
ATOM 4490 N N . ASP A 1 619 ? -13.726 -23.413 41.290 1.00 80.06 619 ASP A N 1
ATOM 4491 C CA . ASP A 1 619 ? -14.934 -23.463 40.442 1.00 80.06 619 ASP A CA 1
ATOM 4492 C C . ASP A 1 619 ? -14.853 -22.711 39.100 1.00 80.06 619 ASP A C 1
ATOM 4494 O O . ASP A 1 619 ? -15.867 -22.442 38.462 1.00 80.06 619 ASP A O 1
ATOM 4498 N N . THR A 1 620 ? -13.647 -22.358 38.650 1.00 86.38 620 THR A N 1
ATOM 4499 C CA . THR A 1 620 ? -13.414 -21.469 37.513 1.00 86.38 620 THR A CA 1
ATOM 4500 C C . THR A 1 620 ? -12.928 -22.288 36.330 1.00 86.38 620 THR A C 1
ATOM 4502 O O . THR A 1 620 ? -11.958 -23.034 36.441 1.00 86.38 620 THR A O 1
ATOM 4505 N N . THR A 1 621 ? -13.574 -22.132 35.179 1.00 89.25 621 THR A N 1
ATOM 4506 C CA . THR A 1 621 ? -13.161 -22.775 33.925 1.00 89.25 621 THR A CA 1
ATOM 4507 C C . THR A 1 621 ? -12.865 -21.706 32.891 1.00 89.25 621 THR A C 1
ATOM 4509 O O . THR A 1 621 ? -13.578 -20.714 32.790 1.00 89.25 621 THR A O 1
ATOM 4512 N N . VAL A 1 622 ? -11.812 -21.896 32.109 1.00 89.62 622 VAL A N 1
ATOM 4513 C CA . VAL A 1 622 ? -11.478 -21.036 30.976 1.00 89.62 622 VAL A CA 1
ATOM 4514 C C . VAL A 1 622 ? -11.730 -21.796 29.686 1.00 89.62 622 VAL A C 1
ATOM 4516 O O . VAL A 1 622 ? -11.380 -22.972 29.569 1.00 89.62 622 VAL A O 1
ATOM 4519 N N . THR A 1 623 ? -12.314 -21.116 28.704 1.00 90.06 623 THR A N 1
ATOM 4520 C CA . THR A 1 623 ? -12.430 -21.641 27.344 1.00 90.06 623 THR A CA 1
ATOM 4521 C C . THR A 1 623 ? -11.771 -20.713 26.339 1.00 90.06 623 THR A C 1
ATOM 4523 O O . THR A 1 623 ? -12.051 -19.513 26.343 1.00 90.06 623 THR A O 1
ATOM 4526 N N . ALA A 1 624 ? -10.968 -21.284 25.443 1.00 89.69 624 ALA A N 1
ATOM 4527 C CA . ALA A 1 624 ? -10.487 -20.612 24.240 1.00 89.69 624 ALA A CA 1
ATOM 4528 C C . ALA A 1 624 ? -11.048 -21.344 23.016 1.00 89.69 624 ALA A C 1
ATOM 4530 O O . ALA A 1 624 ? -10.646 -22.468 22.716 1.00 89.69 624 ALA A O 1
ATOM 4531 N N . LEU A 1 625 ? -12.021 -20.725 22.350 1.00 86.94 625 LEU A N 1
ATOM 4532 C CA . LEU A 1 625 ? -12.628 -21.217 21.117 1.00 86.94 625 LEU A CA 1
ATOM 4533 C C . LEU A 1 625 ? -11.896 -20.596 19.929 1.00 86.94 625 LEU A C 1
ATOM 4535 O O . LEU A 1 625 ? -11.727 -19.382 19.877 1.00 86.94 625 LEU A O 1
ATOM 4539 N N . VAL A 1 626 ? -11.523 -21.425 18.961 1.00 86.62 626 VAL A N 1
ATOM 4540 C CA . VAL A 1 626 ? -10.828 -21.021 17.741 1.00 86.62 626 VAL A CA 1
ATOM 4541 C C . VAL A 1 626 ? -11.599 -21.507 16.525 1.00 86.62 626 VAL A C 1
ATOM 4543 O O . VAL A 1 626 ? -11.955 -22.685 16.428 1.00 86.62 626 VAL A O 1
ATOM 4546 N N . GLY A 1 627 ? -11.881 -20.592 15.604 1.00 77.25 627 GLY A N 1
ATOM 4547 C CA . GLY A 1 627 ? -12.550 -20.881 14.341 1.00 77.25 627 GLY A CA 1
ATOM 4548 C C . GLY A 1 627 ? -11.591 -21.260 13.212 1.00 77.25 627 GLY A C 1
ATOM 4549 O O . GLY A 1 627 ? -10.384 -21.022 13.302 1.00 77.25 627 GLY A O 1
ATOM 4550 N N . PRO A 1 628 ? -12.121 -21.828 12.114 1.00 66.81 628 PRO A N 1
ATOM 4551 C CA . PRO A 1 628 ? -11.354 -22.006 10.888 1.00 66.81 628 PRO A CA 1
ATOM 4552 C C . PRO A 1 628 ? -10.870 -20.645 10.374 1.00 66.81 628 PRO A C 1
ATOM 4554 O O . PRO A 1 628 ? -11.610 -19.663 10.395 1.00 66.81 628 PRO A O 1
ATOM 4557 N N . ARG A 1 629 ? -9.628 -20.583 9.881 1.00 64.44 629 ARG A N 1
ATOM 4558 C CA . ARG A 1 629 ? -9.109 -19.382 9.216 1.00 64.44 629 ARG A CA 1
ATOM 4559 C C . ARG A 1 629 ? -9.823 -19.246 7.875 1.00 64.44 629 ARG A C 1
ATOM 4561 O O . ARG A 1 629 ? -9.451 -19.913 6.915 1.00 64.44 629 ARG A O 1
ATOM 4568 N N . THR A 1 630 ? -10.856 -18.418 7.808 1.00 49.00 630 THR A N 1
ATOM 4569 C CA . THR A 1 630 ? -11.343 -17.909 6.527 1.00 49.00 630 THR A CA 1
ATOM 4570 C C . THR A 1 630 ? -10.497 -16.693 6.181 1.00 49.00 630 THR A C 1
ATOM 4572 O O . THR A 1 630 ? -10.593 -15.670 6.859 1.00 49.00 630 THR A O 1
ATOM 4575 N N . ARG A 1 631 ? -9.625 -16.833 5.183 1.00 40.50 631 ARG A N 1
ATOM 4576 C CA . ARG A 1 631 ? -9.105 -15.690 4.433 1.00 40.50 631 ARG A CA 1
ATOM 4577 C C . ARG A 1 631 ? -9.927 -15.534 3.169 1.00 40.50 631 ARG A C 1
ATOM 4579 O O . ARG A 1 631 ? -10.205 -16.582 2.542 1.00 40.50 631 ARG A O 1
#

Radius of gyration: 33.88 Å; chains: 1; bounding box: 74×71×110 Å

Foldseek 3Di:
DDDPPVVVVVVPPDPPPQPADDPVLLVLVLVLLVLLLVCLLPVALVSLVVSLVSLQVSLVVLVVDDDPLSVLLSVLSPLLSVLSVVLSVLLVCLVPPVPVLLVVLQVQLLVLLLVQLVVVLVLQVVLFVVLCVQQPPADFPRGDASQVSPPPGLWFKKKFKDQVPTTRYIDGDDPDDDDDLQFQWKFAFDPFWTWIWGWDDDDRMIMIMITTQDGDPLQQDHTRHSQCRSCPPSVWGWAFPDDGGMDTDPHPVVVSVNSSVGIDTHGDDSVVSSVVSSVSSLVSSLVSLVSSLVSCCPVDHDPLSNLVSVLSSLSSCLSSVVPDPLADNVLSVLLSVLSVLLSVLVVLLVDAAAQDPVLLVQLLVLLLCLLVVLLVLLLVRPDQPVNPDPCSLVSNLVSSLSNSLSSNSVSLSNLGHPVQQVDADCLLVQLLVLLVVLLVVLVVQFAAPAPVQRHDPVSSCSLCRSSVSLNDRHHPVSNSVSSSNSSSSSSVSSNVSSSVNNVVVVVVVVVVCQPDPDDPQLVVQLVQLLVQCAVQVVQDPVSSSVSCCPTVVVVVVFQKKKFKDQQLHTDDIDRSHDDQDDSVNVSVCSNVDDPAWDWDWDDGDSGIKIKIWGDGPDRMIMIMITTDDDD